Protein AF-A0A8H7TKY0-F1 (afdb_monomer_lite)

Secondary structure (DSSP, 8-state):
--SHHHHHHHHHHHHHHHHHHHHHHHTT-S-----------PPEE--SEEEEESS-----EEP--EEE-SSS-EEEEEEEEEEEEEEESS----SS------TTS-TT--------S-S--B-SSPEEEEEEEEEE--SSS-EEES--EEEESS--S-GGGTT-----S-HHHHHHHHHHHHHHHHHEE-TT-S---SEEETTEEEEEEEEEEEPSTTTT--SEEEEEEEEEEESEEEEEEEE-SSS-SSEEEEEEE----TTTS-TT--TTTS-TTEEEEEEESSSS-BTTB-EEEEEEEE-SS---TT-EEEEEEEE-TTSEEEEEETTEEEEEEEGGGS--SSS-----SEEEEEEEEEEEEEEEEEEEEETTT--EEEEE-S--HHHHHHHTT-SPPSS-EE-S-SSS-----TTTHHHHHHHHHHHH--HHHHHHHHHHHHHH--TTSPPPSS--TTS-HHHHHHHHHHTTTTT--STTTS-THHHHHHHHHHHHHHHHH--HHHHHHHGGG-

Structure (mmCIF, N/CA/C/O backbone):
data_AF-A0A8H7TKY0-F1
#
_entry.id   AF-A0A8H7TKY0-F1
#
loop_
_atom_site.group_PDB
_atom_site.id
_atom_site.type_symbol
_atom_site.label_atom_id
_atom_site.label_alt_id
_atom_site.label_comp_id
_atom_site.label_asym_id
_atom_site.label_entity_id
_atom_site.label_seq_id
_atom_site.pdbx_PDB_ins_code
_atom_site.Cartn_x
_atom_site.Cartn_y
_atom_site.Cartn_z
_atom_site.occupancy
_atom_site.B_iso_or_equiv
_atom_site.auth_seq_id
_atom_site.auth_comp_id
_atom_site.auth_asym_id
_atom_site.auth_atom_id
_atom_site.pdbx_PDB_model_num
ATOM 1 N N . MET A 1 1 ? -62.185 45.213 -11.522 1.00 52.62 1 MET A N 1
ATOM 2 C CA . MET A 1 1 ? -61.526 44.016 -10.947 1.00 52.62 1 MET A CA 1
ATOM 3 C C . MET A 1 1 ? -60.935 43.114 -12.050 1.00 52.62 1 MET A C 1
ATOM 5 O O . MET A 1 1 ? -60.995 41.901 -11.938 1.00 52.62 1 MET A O 1
ATOM 9 N N . SER A 1 2 ? -60.342 43.687 -13.113 1.00 52.25 2 SER A N 1
ATOM 10 C CA . SER A 1 2 ? -59.992 42.945 -14.348 1.00 52.25 2 SER A CA 1
ATOM 11 C C . SER A 1 2 ? -58.633 43.312 -14.979 1.00 52.25 2 SER A C 1
ATOM 13 O O . SER A 1 2 ? -58.353 42.915 -16.102 1.00 52.25 2 SER A O 1
ATOM 15 N N . HIS A 1 3 ? -57.744 44.012 -14.266 1.00 44.19 3 HIS A N 1
ATOM 16 C CA . HIS A 1 3 ? -56.361 44.238 -14.736 1.00 44.19 3 HIS A CA 1
ATOM 17 C C . HIS A 1 3 ? -55.283 43.619 -13.840 1.00 44.19 3 HIS A C 1
ATOM 19 O O . HIS A 1 3 ? -54.226 43.241 -14.333 1.00 44.19 3 HIS A O 1
ATOM 25 N N . ARG A 1 4 ? -55.564 43.389 -12.548 1.00 44.28 4 ARG A N 1
ATOM 26 C CA . ARG A 1 4 ? -54.622 42.691 -11.653 1.00 44.28 4 ARG A CA 1
ATOM 27 C C . ARG A 1 4 ? -54.607 41.168 -11.838 1.00 44.28 4 ARG A C 1
ATOM 29 O O . ARG A 1 4 ? -53.549 40.576 -11.681 1.00 44.28 4 ARG A O 1
ATOM 36 N N . LEU A 1 5 ? -55.724 40.549 -12.242 1.00 46.28 5 LEU A N 1
ATOM 37 C CA . LEU A 1 5 ? -55.755 39.112 -12.564 1.00 46.28 5 LEU A CA 1
ATOM 38 C C . LEU A 1 5 ? -55.003 38.788 -13.865 1.00 46.28 5 LEU A C 1
ATOM 40 O O . LEU A 1 5 ? -54.386 37.735 -13.969 1.00 46.28 5 LEU A O 1
ATOM 44 N N . MET A 1 6 ? -55.017 39.706 -14.837 1.00 43.62 6 MET A N 1
ATOM 45 C CA . MET A 1 6 ? -54.369 39.498 -16.134 1.00 43.62 6 MET A CA 1
ATOM 46 C C . MET A 1 6 ? -52.843 39.636 -16.030 1.00 43.62 6 MET A C 1
ATOM 48 O O . MET A 1 6 ? -52.120 38.828 -16.604 1.00 43.62 6 MET A O 1
ATOM 52 N N . LEU A 1 7 ? -52.344 40.570 -15.203 1.00 46.28 7 LEU A N 1
ATOM 53 C CA . LEU A 1 7 ? -50.910 40.649 -14.897 1.00 46.28 7 LEU A CA 1
ATOM 54 C C . LEU A 1 7 ? -50.414 39.429 -14.105 1.00 46.28 7 LEU A C 1
ATOM 56 O O . LEU A 1 7 ? -49.327 38.935 -14.387 1.00 46.28 7 LEU A O 1
ATOM 60 N N . TRP A 1 8 ? -51.203 38.907 -13.160 1.00 48.91 8 TRP A N 1
ATOM 61 C CA . TRP A 1 8 ? -50.825 37.699 -12.416 1.00 48.91 8 TRP A CA 1
ATOM 62 C C . TRP A 1 8 ? -50.816 36.446 -13.301 1.00 48.91 8 TRP A C 1
ATOM 64 O O . TRP A 1 8 ? -49.882 35.654 -13.216 1.00 48.91 8 TRP A O 1
ATOM 74 N N . ALA A 1 9 ? -51.783 36.295 -14.212 1.00 48.12 9 ALA A N 1
ATOM 75 C CA . ALA A 1 9 ? -51.801 35.184 -15.165 1.00 48.12 9 ALA A CA 1
ATOM 76 C C . ALA A 1 9 ? -50.629 35.244 -16.165 1.00 48.12 9 ALA A C 1
ATOM 78 O O . ALA A 1 9 ? -50.040 34.208 -16.474 1.00 48.12 9 ALA A O 1
ATOM 79 N N . CYS A 1 10 ? -50.236 36.442 -16.619 1.00 48.25 10 CYS A N 1
ATOM 80 C CA . CYS A 1 10 ? -49.072 36.614 -17.491 1.00 48.25 10 CYS A CA 1
ATOM 81 C C . CYS A 1 10 ? -47.748 36.338 -16.767 1.00 48.25 10 CYS A C 1
ATOM 83 O O . CYS A 1 10 ? -46.884 35.686 -17.345 1.00 48.25 10 CYS A O 1
ATOM 85 N N . VAL A 1 11 ? -47.594 36.763 -15.507 1.00 57.69 11 VAL A N 1
ATOM 86 C CA . VAL A 1 11 ? -46.381 36.485 -14.716 1.00 57.69 11 VAL A CA 1
ATOM 87 C C . VAL A 1 11 ? -46.284 35.000 -14.362 1.00 57.69 11 VAL A C 1
ATOM 89 O O . VAL A 1 11 ? -45.216 34.416 -14.506 1.00 57.69 11 VAL A O 1
ATOM 92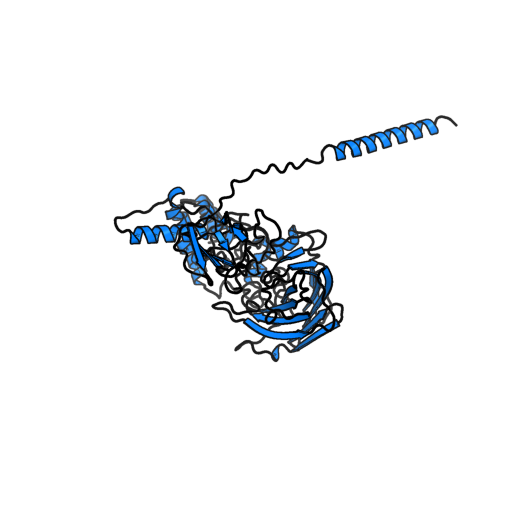 N N . VAL A 1 12 ? -47.394 34.347 -14.002 1.00 58.78 12 VAL A N 1
ATOM 93 C CA . VAL A 1 12 ? -47.418 32.899 -13.736 1.00 58.78 12 VAL A CA 1
ATOM 94 C C . VAL A 1 12 ? -47.158 32.090 -15.015 1.00 58.78 12 VAL A C 1
ATOM 96 O O . VAL A 1 12 ? -46.405 31.122 -14.960 1.00 58.78 12 VAL A O 1
ATOM 99 N N . CYS A 1 13 ? -47.662 32.513 -16.183 1.00 45.72 13 CYS A N 1
ATOM 100 C CA . CYS A 1 13 ? -47.323 31.881 -17.467 1.00 45.72 13 CYS A CA 1
ATOM 101 C C . CYS A 1 13 ? -45.867 32.116 -17.893 1.00 45.72 13 CYS A C 1
ATOM 103 O O . CYS A 1 13 ? -45.270 31.223 -18.492 1.00 45.72 13 CYS A O 1
ATOM 105 N N . LEU A 1 14 ? -45.275 33.280 -17.599 1.00 45.69 14 LEU A N 1
ATOM 106 C CA . LEU A 1 14 ? -43.862 33.535 -17.900 1.00 45.69 14 LEU A CA 1
ATOM 107 C C . LEU A 1 14 ? -42.947 32.713 -16.985 1.00 45.69 14 LEU A C 1
ATOM 109 O O . LEU A 1 14 ? -41.979 32.128 -17.457 1.00 45.69 14 LEU A O 1
ATOM 113 N N . VAL A 1 15 ? -43.285 32.618 -15.697 1.00 49.97 15 VAL A N 1
ATOM 114 C CA . VAL A 1 15 ? -42.521 31.853 -14.702 1.00 49.97 15 VAL A CA 1
ATOM 115 C C . VAL A 1 15 ? -42.660 30.346 -14.942 1.00 49.97 15 VAL A C 1
ATOM 117 O O . VAL A 1 15 ? -41.656 29.645 -14.888 1.00 49.97 15 VAL A O 1
ATOM 120 N N . LEU A 1 16 ? -43.843 29.842 -15.317 1.00 43.59 16 LEU A N 1
ATOM 121 C CA . LEU A 1 16 ? -44.032 28.432 -15.697 1.00 43.59 16 LEU A CA 1
ATOM 122 C C . LEU A 1 16 ? -43.372 28.078 -17.037 1.00 43.59 16 LEU A C 1
ATOM 124 O O . LEU A 1 16 ? -42.866 26.968 -17.170 1.00 43.59 16 LEU A O 1
ATOM 128 N N . ASN A 1 17 ? -43.308 29.000 -18.006 1.00 43.00 17 ASN A N 1
ATOM 129 C CA . ASN A 1 17 ? -42.557 28.773 -19.245 1.00 43.00 17 ASN A CA 1
ATOM 130 C C . ASN A 1 17 ? -41.040 28.865 -19.036 1.00 43.00 17 ASN A C 1
ATOM 132 O O . ASN A 1 17 ? -40.314 28.098 -19.664 1.00 43.00 17 ASN A O 1
ATOM 136 N N . LEU A 1 18 ? -40.544 29.725 -18.135 1.00 40.66 18 LEU A N 1
ATOM 137 C CA . LEU A 1 18 ? -39.127 29.734 -17.748 1.00 40.66 18 LEU A CA 1
ATOM 138 C C . LEU A 1 18 ? -38.752 28.491 -16.928 1.00 40.66 18 LEU A C 1
ATOM 140 O O . LEU A 1 18 ? -37.721 27.890 -17.193 1.00 40.66 18 LEU A O 1
ATOM 144 N N . LEU A 1 19 ? -39.594 28.032 -15.998 1.00 38.62 19 LEU A N 1
ATOM 145 C CA . LEU A 1 19 ? -39.351 26.786 -15.257 1.00 38.62 19 LEU A CA 1
ATOM 146 C C . LEU A 1 19 ? -39.496 25.549 -16.155 1.00 38.62 19 LEU A C 1
ATOM 148 O O . LEU A 1 19 ? -38.682 24.638 -16.063 1.00 38.62 19 LEU A O 1
ATOM 152 N N . GLY A 1 20 ? -40.459 25.531 -17.080 1.00 37.75 20 GLY A N 1
ATOM 153 C CA . GLY A 1 20 ? -40.631 24.452 -18.056 1.00 37.75 20 GLY A CA 1
ATOM 154 C C . GLY A 1 20 ? -39.500 24.374 -19.085 1.00 37.75 20 GLY A C 1
ATOM 155 O O . GLY A 1 20 ? -39.097 23.276 -19.457 1.00 37.75 20 GLY A O 1
ATOM 156 N N . SER A 1 21 ? -38.930 25.511 -19.498 1.00 36.53 21 SER A N 1
ATOM 157 C CA . SER A 1 21 ? -37.765 25.547 -20.397 1.00 36.53 21 SER A CA 1
ATOM 158 C C . SER A 1 21 ? -36.439 25.302 -19.673 1.00 36.53 21 SER A C 1
ATOM 160 O O . SER A 1 21 ? -35.565 24.677 -20.261 1.00 36.53 21 SER A O 1
ATOM 162 N N . VAL A 1 22 ? -36.303 25.662 -18.392 1.00 35.75 22 VAL A N 1
ATOM 163 C CA . VAL A 1 22 ? -35.135 25.292 -17.568 1.00 35.75 22 VAL A CA 1
ATOM 164 C C . VAL A 1 22 ? -35.162 23.804 -17.196 1.00 35.75 22 VAL A C 1
ATOM 166 O O . VAL A 1 22 ? -34.120 23.156 -17.213 1.00 35.75 22 VAL A O 1
ATOM 169 N N . ILE A 1 23 ? -36.339 23.212 -16.967 1.00 34.69 23 ILE A N 1
ATOM 170 C CA . ILE A 1 23 ? -36.475 21.765 -16.727 1.00 34.69 23 ILE A CA 1
ATOM 171 C C . ILE A 1 23 ? -36.312 20.973 -18.039 1.00 34.69 23 ILE A C 1
ATOM 173 O O . ILE A 1 23 ? -35.654 19.935 -18.042 1.00 34.69 23 ILE A O 1
ATOM 177 N N . ALA A 1 24 ? -36.808 21.473 -19.179 1.00 31.95 24 ALA A N 1
ATOM 178 C CA . ALA A 1 24 ? -36.629 20.816 -20.480 1.00 31.95 24 ALA A CA 1
ATOM 179 C C . ALA A 1 24 ? -35.225 21.002 -21.094 1.00 31.95 24 ALA A C 1
ATOM 181 O O . ALA A 1 24 ? -34.793 20.137 -21.855 1.00 31.95 24 ALA A O 1
ATOM 182 N N . ALA A 1 25 ? -34.504 22.080 -20.759 1.00 31.81 25 ALA A N 1
ATOM 183 C CA . ALA A 1 25 ? -33.097 22.270 -21.130 1.00 31.81 25 ALA A CA 1
ATOM 184 C C . ALA A 1 25 ? -32.143 21.499 -20.198 1.00 31.81 25 ALA A C 1
ATOM 186 O O . ALA A 1 25 ? -31.136 20.978 -20.660 1.00 31.81 25 ALA A O 1
ATOM 187 N N . SER A 1 26 ? -32.495 21.323 -18.918 1.00 31.64 26 SER A N 1
ATOM 188 C CA . SER A 1 26 ? -31.722 20.504 -17.967 1.00 31.64 26 SER A CA 1
ATOM 189 C C . SER A 1 26 ? -31.904 18.987 -18.175 1.00 31.64 26 SER A C 1
ATOM 191 O O . SER A 1 26 ? -31.040 18.196 -17.808 1.00 31.64 26 SER A O 1
ATOM 193 N N . LEU A 1 27 ? -32.985 18.556 -18.840 1.00 30.58 27 LEU A N 1
ATOM 194 C CA . LEU A 1 27 ? -33.242 17.141 -19.168 1.00 30.58 27 LEU A CA 1
ATOM 195 C C . LEU A 1 27 ? -32.846 16.729 -20.600 1.00 30.58 27 LEU A C 1
ATOM 197 O O . LEU A 1 27 ? -33.027 15.565 -20.957 1.00 30.58 27 LEU A O 1
ATOM 201 N N . LYS A 1 28 ? -32.309 17.642 -21.424 1.00 28.28 28 LYS A N 1
ATOM 202 C CA . LYS A 1 28 ? -31.842 17.331 -22.793 1.00 28.28 28 LYS A CA 1
ATOM 203 C C . LYS A 1 28 ? -30.329 17.406 -23.003 1.00 28.28 28 LYS A C 1
ATOM 205 O O . LYS A 1 28 ? -29.870 16.849 -23.992 1.00 28.28 28 LYS A O 1
ATOM 210 N N . ASP A 1 29 ? -29.585 17.956 -22.045 1.00 28.41 29 ASP A N 1
ATOM 211 C CA . ASP A 1 29 ? -28.115 17.922 -22.002 1.00 28.41 29 ASP A CA 1
ATOM 212 C C . ASP A 1 29 ? -27.596 17.226 -20.732 1.00 28.41 29 ASP A C 1
ATOM 214 O O . ASP A 1 29 ? -26.547 17.568 -20.188 1.00 28.41 29 ASP A O 1
ATOM 218 N N . ALA A 1 30 ? -28.293 16.181 -20.270 1.00 26.41 30 ALA A N 1
ATOM 219 C CA . ALA A 1 30 ? -27.563 15.110 -19.606 1.00 26.41 30 ALA A CA 1
ATOM 220 C C . ALA A 1 30 ? -26.617 14.554 -20.676 1.00 26.41 30 ALA A C 1
ATOM 222 O O . ALA A 1 30 ? -27.116 14.065 -21.698 1.00 26.41 30 ALA A O 1
ATOM 223 N N . PRO A 1 31 ? -25.283 14.628 -20.511 1.00 24.70 31 PRO A N 1
ATOM 224 C CA . PRO A 1 31 ? -24.414 13.918 -21.417 1.00 24.70 31 PRO A CA 1
ATOM 225 C C . PRO A 1 31 ? -24.878 12.474 -21.320 1.00 24.70 31 PRO A C 1
ATOM 227 O O . PRO A 1 31 ? -24.784 11.854 -20.259 1.00 24.70 31 PRO A O 1
ATOM 230 N N . SER A 1 32 ? -25.391 11.923 -22.421 1.00 25.58 32 SER A N 1
ATOM 231 C CA . SER A 1 32 ? -25.252 10.499 -22.607 1.00 25.58 32 SER A CA 1
ATOM 232 C C . SER A 1 32 ? -23.746 10.301 -22.581 1.00 25.58 32 SER A C 1
ATOM 234 O O . SER A 1 32 ? -23.063 10.478 -23.593 1.00 25.58 32 SER A O 1
ATOM 236 N N . THR A 1 33 ? -23.204 9.960 -21.420 1.00 27.91 33 THR A N 1
ATOM 237 C CA . THR A 1 33 ? -21.999 9.169 -21.337 1.00 27.91 33 THR A CA 1
ATOM 238 C C . THR A 1 33 ? -22.371 7.829 -21.971 1.00 27.91 33 THR A C 1
ATOM 240 O O . THR A 1 33 ? -22.430 6.781 -21.341 1.00 27.91 33 THR A O 1
ATOM 243 N N . LYS A 1 34 ? -22.489 7.835 -23.308 1.00 24.19 34 LYS A N 1
ATOM 244 C CA . LYS A 1 34 ? -21.599 6.995 -24.082 1.00 24.19 34 LYS A CA 1
ATOM 245 C C . LYS A 1 34 ? -20.238 7.300 -23.489 1.00 24.19 34 LYS A C 1
ATOM 247 O O . LYS A 1 34 ? -19.575 8.261 -23.870 1.00 24.19 34 LYS A O 1
ATOM 252 N N . ILE A 1 35 ? -19.882 6.521 -22.470 1.00 28.77 35 ILE A N 1
ATOM 253 C CA . ILE A 1 35 ? -18.505 6.180 -22.224 1.00 28.77 35 ILE A CA 1
ATOM 254 C C . ILE A 1 35 ? -18.076 5.760 -23.616 1.00 28.77 35 ILE A C 1
ATOM 256 O O . ILE A 1 35 ? -18.439 4.691 -24.107 1.00 28.77 35 ILE A O 1
ATOM 260 N N . SER A 1 36 ? -17.426 6.683 -24.320 1.00 25.06 36 SER A N 1
ATOM 261 C CA . SER A 1 36 ? -16.478 6.293 -25.321 1.00 25.06 36 SER A CA 1
ATOM 262 C C . SER A 1 36 ? -15.538 5.432 -24.506 1.00 25.06 36 SER A C 1
ATOM 264 O O . SER A 1 36 ? -14.638 5.928 -23.829 1.00 25.06 36 SER A O 1
ATOM 266 N N . GLN A 1 37 ? -15.819 4.129 -24.492 1.00 30.22 37 GLN A N 1
ATOM 267 C CA . GLN A 1 37 ? -14.786 3.141 -24.405 1.00 30.22 37 GLN A CA 1
ATOM 268 C C . GLN A 1 37 ? -13.928 3.451 -25.635 1.00 30.22 37 GLN A C 1
ATOM 270 O O . GLN A 1 37 ? -13.966 2.762 -26.646 1.00 30.22 37 GLN A O 1
ATOM 275 N N . LYS A 1 38 ? -13.071 4.474 -25.519 1.00 27.11 38 LYS A N 1
ATOM 276 C CA . LYS A 1 38 ? -11.665 4.211 -25.718 1.00 27.11 38 LYS A CA 1
ATOM 277 C C . LYS A 1 38 ? -11.400 3.028 -24.798 1.00 27.11 38 LYS A C 1
ATOM 279 O O . LYS A 1 38 ? -11.048 3.187 -23.635 1.00 27.11 38 LYS A O 1
ATOM 284 N N . THR A 1 39 ? -11.648 1.829 -25.319 1.00 31.95 39 THR A N 1
ATOM 285 C CA . THR A 1 39 ? -10.771 0.708 -25.078 1.00 31.95 39 THR A CA 1
ATOM 286 C C . THR A 1 39 ? -9.393 1.281 -25.350 1.00 31.95 39 THR A C 1
ATOM 288 O O . THR A 1 39 ? -8.934 1.338 -26.491 1.00 31.95 39 THR A O 1
ATOM 291 N N . SER A 1 40 ? -8.753 1.826 -24.311 1.00 36.78 40 SER A N 1
ATOM 292 C CA . SER A 1 40 ? -7.311 1.771 -24.293 1.00 36.78 40 SER A CA 1
ATOM 293 C C . SER A 1 40 ? -7.033 0.300 -24.565 1.00 36.78 40 SER A C 1
ATOM 295 O O . SER A 1 40 ? -7.635 -0.577 -23.935 1.00 36.78 40 SER A O 1
ATOM 297 N N . ASN A 1 41 ? -6.246 0.011 -25.595 1.00 44.88 41 ASN A N 1
ATOM 298 C CA . ASN A 1 41 ? -5.685 -1.319 -25.751 1.00 44.88 41 ASN A CA 1
ATOM 299 C C . ASN A 1 41 ? -4.758 -1.505 -24.548 1.00 44.88 41 ASN A C 1
ATOM 301 O O . ASN A 1 41 ? -3.559 -1.265 -24.639 1.00 44.88 41 ASN A O 1
ATOM 305 N N . ALA A 1 42 ? -5.339 -1.786 -23.381 1.00 64.00 42 ALA A N 1
ATOM 306 C CA . ALA A 1 42 ? -4.612 -1.993 -22.155 1.00 64.00 42 ALA A CA 1
ATOM 307 C C . ALA A 1 42 ? -3.754 -3.227 -22.397 1.00 64.00 42 ALA A C 1
ATOM 309 O O . ALA A 1 42 ? -4.271 -4.287 -22.755 1.00 64.00 42 ALA A O 1
ATOM 310 N N . THR A 1 43 ? -2.441 -3.068 -22.276 1.00 85.12 43 THR A N 1
ATOM 311 C CA . THR A 1 43 ? -1.500 -4.166 -22.468 1.00 85.12 43 THR A CA 1
ATOM 312 C C . THR A 1 43 ? -1.871 -5.291 -21.511 1.00 85.12 43 THR A C 1
ATOM 314 O O . THR A 1 43 ? -1.921 -5.084 -20.300 1.00 85.12 43 THR A O 1
ATOM 317 N N . ILE A 1 44 ? -2.154 -6.476 -22.048 1.00 88.31 44 ILE A N 1
ATOM 318 C CA . ILE A 1 44 ? -2.424 -7.668 -21.246 1.00 88.31 44 ILE A CA 1
ATOM 319 C C . ILE A 1 44 ? -1.175 -8.538 -21.245 1.00 88.31 44 ILE A C 1
ATOM 321 O O . ILE A 1 44 ? -0.757 -9.038 -22.292 1.00 88.31 44 ILE A O 1
ATOM 325 N N . PHE A 1 45 ? -0.593 -8.751 -20.070 1.00 90.19 45 PHE A N 1
ATOM 326 C CA . PHE A 1 45 ? 0.431 -9.768 -19.889 1.00 90.19 45 PHE A CA 1
ATOM 327 C C . PHE A 1 45 ? -0.225 -11.140 -19.831 1.00 90.19 45 PHE A C 1
ATOM 329 O O . PHE A 1 45 ? -1.023 -11.406 -18.933 1.00 90.19 45 PHE A O 1
ATOM 336 N N . ARG A 1 46 ? 0.130 -12.013 -20.775 1.00 91.56 46 ARG A N 1
ATOM 337 C CA . ARG A 1 46 ? -0.376 -13.387 -20.842 1.00 91.56 46 ARG A CA 1
ATOM 338 C C . ARG A 1 46 ? 0.677 -14.397 -20.392 1.00 91.56 46 ARG A C 1
ATOM 340 O O . ARG A 1 46 ? 1.867 -14.193 -20.659 1.00 91.56 46 ARG A O 1
ATOM 347 N N . PRO A 1 47 ? 0.268 -15.480 -19.719 1.00 92.31 47 PRO A N 1
ATOM 348 C CA . PRO A 1 47 ? 1.155 -16.575 -19.385 1.00 92.31 47 PRO A CA 1
ATOM 349 C C . PRO A 1 47 ? 1.624 -17.284 -20.656 1.00 92.31 47 PRO A C 1
ATOM 351 O O . PRO A 1 47 ? 0.911 -17.389 -21.649 1.00 92.31 47 PRO A O 1
ATOM 354 N N . ARG A 1 48 ? 2.856 -17.784 -20.612 1.00 93.69 48 ARG A N 1
ATOM 355 C CA . ARG A 1 48 ? 3.469 -18.587 -21.678 1.00 93.69 48 ARG A CA 1
ATOM 356 C C . ARG A 1 48 ? 3.485 -20.072 -21.342 1.00 93.69 48 ARG A C 1
ATOM 358 O O . ARG A 1 48 ? 3.619 -20.904 -22.237 1.00 93.69 48 ARG A O 1
ATOM 365 N N . ARG A 1 49 ? 3.419 -20.399 -20.050 1.00 95.62 49 ARG A N 1
ATOM 366 C CA . ARG A 1 49 ? 3.520 -21.763 -19.538 1.00 95.62 49 ARG A CA 1
ATOM 367 C C . ARG A 1 49 ? 2.403 -22.087 -18.552 1.00 95.62 49 ARG A C 1
ATOM 369 O O . ARG A 1 49 ? 1.942 -21.190 -17.847 1.00 95.62 49 ARG A O 1
ATOM 376 N N . LEU A 1 50 ? 2.055 -23.367 -18.463 1.00 95.00 50 LEU A N 1
ATOM 377 C CA . LEU A 1 50 ? 1.046 -23.931 -17.567 1.00 95.00 50 LEU A CA 1
ATOM 378 C C . LEU A 1 50 ? 1.559 -25.233 -16.920 1.00 95.00 50 LEU A C 1
ATOM 380 O O . LEU A 1 50 ? 2.276 -26.012 -17.546 1.00 95.00 50 LEU A O 1
ATOM 384 N N . ALA A 1 51 ? 1.164 -25.490 -15.677 1.00 95.12 51 ALA A N 1
ATOM 385 C CA . ALA A 1 51 ? 1.169 -26.816 -15.059 1.00 95.12 51 ALA A CA 1
ATOM 386 C C . ALA A 1 51 ? -0.153 -27.032 -14.317 1.00 95.12 51 ALA A C 1
ATOM 388 O O . ALA A 1 51 ? -0.578 -26.145 -13.580 1.00 95.12 51 ALA A O 1
ATOM 389 N N . LEU A 1 52 ? -0.777 -28.200 -14.502 1.00 94.12 52 LEU A N 1
ATOM 390 C CA . LEU A 1 52 ? -1.987 -28.619 -13.789 1.00 94.12 52 LEU A CA 1
ATOM 391 C C . LEU A 1 52 ? -1.648 -29.748 -12.824 1.00 94.12 52 LEU A C 1
ATOM 393 O O . LEU A 1 52 ? -1.086 -30.759 -13.246 1.00 94.12 52 LEU A O 1
ATOM 397 N N . ALA A 1 53 ? -1.998 -29.598 -11.551 1.00 93.56 53 ALA A N 1
ATOM 398 C CA . ALA A 1 53 ? -1.612 -30.558 -10.522 1.00 93.56 53 ALA A CA 1
ATOM 399 C C . ALA A 1 53 ? -2.500 -30.478 -9.268 1.00 93.56 53 ALA A C 1
ATOM 401 O O . ALA A 1 53 ? -3.408 -29.653 -9.154 1.00 93.56 53 ALA A O 1
ATOM 402 N N . THR A 1 54 ? -2.223 -31.360 -8.307 1.00 91.31 54 THR A N 1
ATOM 403 C CA . THR A 1 54 ? -2.810 -31.357 -6.956 1.00 91.31 54 THR A CA 1
ATOM 404 C C . THR A 1 54 ? -2.146 -30.362 -6.005 1.00 91.31 54 THR A C 1
ATOM 406 O O . THR A 1 54 ? -2.665 -30.105 -4.921 1.00 91.31 54 THR A O 1
ATOM 409 N N . SER A 1 55 ? -1.033 -29.757 -6.418 1.00 88.25 55 SER A N 1
ATOM 410 C CA . SER A 1 55 ? -0.310 -28.695 -5.717 1.00 88.25 55 SER A CA 1
ATOM 411 C C . SER A 1 55 ? 0.391 -27.778 -6.731 1.00 88.25 55 SER A C 1
ATOM 413 O O . SER A 1 55 ? 0.535 -28.166 -7.891 1.00 88.25 55 SER A O 1
ATOM 415 N N . PRO A 1 56 ? 0.830 -26.564 -6.346 1.00 87.69 56 PRO A N 1
ATOM 416 C CA . PRO A 1 56 ? 1.608 -25.710 -7.241 1.00 87.69 56 PRO A CA 1
ATOM 417 C C . PRO A 1 56 ? 2.877 -26.412 -7.752 1.00 87.69 56 PRO A C 1
ATOM 419 O O . PRO A 1 56 ? 3.641 -26.974 -6.967 1.00 87.69 56 PRO A O 1
ATOM 422 N N . GLN A 1 57 ? 3.117 -26.351 -9.062 1.00 90.38 57 GLN A N 1
ATOM 423 C CA . GLN A 1 57 ? 4.282 -26.951 -9.724 1.00 90.38 57 GLN A CA 1
ATOM 424 C C . GLN A 1 57 ? 4.900 -25.966 -10.713 1.00 90.38 57 GLN A C 1
ATOM 426 O O . GLN A 1 57 ? 4.229 -25.064 -11.210 1.00 90.38 57 GLN A O 1
ATOM 431 N N . LEU A 1 58 ? 6.186 -26.129 -11.027 1.00 88.50 58 LEU A N 1
ATOM 432 C CA . LEU A 1 58 ? 6.823 -25.291 -12.041 1.00 88.50 58 LEU A CA 1
ATOM 433 C C . LEU A 1 58 ? 6.138 -25.494 -13.406 1.00 88.50 58 LEU A C 1
ATOM 435 O O . LEU A 1 58 ? 6.015 -26.632 -13.859 1.00 88.50 58 LEU A O 1
ATOM 439 N N . PRO A 1 59 ? 5.704 -24.414 -14.078 1.00 90.38 59 PRO A N 1
ATOM 440 C CA . PRO A 1 59 ? 4.957 -24.527 -15.320 1.00 90.38 59 PRO A CA 1
ATOM 441 C C . PRO A 1 59 ? 5.892 -24.841 -16.489 1.00 90.38 59 PRO A C 1
ATOM 443 O O . PRO A 1 59 ? 6.661 -23.985 -16.933 1.00 90.38 59 PRO A O 1
ATOM 446 N N . THR A 1 60 ? 5.827 -26.075 -16.987 1.00 90.44 60 THR A N 1
ATOM 447 C CA . THR A 1 60 ? 6.668 -26.576 -18.086 1.00 90.44 60 THR A CA 1
ATOM 448 C C . THR A 1 60 ? 5.915 -26.695 -19.409 1.00 90.44 60 THR A C 1
ATOM 450 O O . THR A 1 60 ? 6.528 -26.510 -20.464 1.00 90.44 60 THR A O 1
ATOM 453 N N . ASN A 1 61 ? 4.599 -26.919 -19.392 1.00 92.94 61 ASN A N 1
ATOM 454 C CA . ASN A 1 61 ? 3.796 -27.048 -20.612 1.00 92.94 61 ASN A CA 1
ATOM 455 C C . ASN A 1 61 ? 3.515 -25.675 -21.224 1.00 92.94 61 ASN A C 1
ATOM 457 O O . ASN A 1 61 ? 3.591 -24.665 -20.524 1.00 92.94 61 ASN A O 1
ATOM 461 N N . GLN A 1 62 ? 3.220 -25.612 -22.525 1.00 94.44 62 GLN A N 1
ATOM 462 C CA . GLN A 1 62 ? 2.735 -24.371 -23.138 1.00 94.44 62 GLN A CA 1
ATOM 463 C C . GLN A 1 62 ? 1.377 -23.986 -22.543 1.00 94.44 62 GLN A C 1
ATOM 465 O O . GLN A 1 62 ? 0.616 -24.850 -22.113 1.00 94.44 62 GLN A O 1
ATOM 470 N N . PHE A 1 63 ? 1.100 -22.685 -22.468 1.00 91.50 63 PHE A N 1
ATOM 471 C CA . PHE A 1 63 ? -0.212 -22.222 -22.033 1.00 91.50 63 PHE A CA 1
ATOM 472 C C . PHE A 1 63 ? -1.282 -22.561 -23.080 1.00 91.50 63 PHE A C 1
ATOM 474 O O . PHE A 1 63 ? -1.104 -22.283 -24.264 1.00 91.50 63 PHE A O 1
ATOM 481 N N . GLU A 1 64 ? -2.397 -23.114 -22.617 1.00 89.19 64 GLU A N 1
ATOM 482 C CA . GLU A 1 64 ? -3.588 -23.441 -23.400 1.00 89.19 64 GLU A CA 1
ATOM 483 C C . GLU A 1 64 ? -4.833 -23.287 -22.517 1.00 89.19 64 GLU A C 1
ATOM 485 O O . GLU A 1 64 ? -4.708 -23.158 -21.299 1.00 89.19 64 GLU A O 1
ATOM 490 N N . THR A 1 65 ? -6.031 -23.302 -23.113 1.00 87.31 65 THR A N 1
ATOM 491 C CA . THR A 1 65 ? -7.284 -23.381 -22.346 1.00 87.31 65 THR A CA 1
ATOM 492 C C . THR A 1 65 ? -7.270 -24.621 -21.461 1.00 87.31 65 THR A C 1
ATOM 494 O O . THR A 1 65 ? -6.966 -25.716 -21.929 1.00 87.31 65 THR A O 1
ATOM 497 N N . PHE A 1 66 ? -7.621 -24.464 -20.188 1.00 89.56 66 PHE A N 1
ATOM 498 C CA . PHE A 1 66 ? -7.491 -25.539 -19.212 1.00 89.56 66 PHE A CA 1
ATOM 499 C C . PHE A 1 66 ? -8.700 -25.643 -18.292 1.00 89.56 66 PHE A C 1
ATOM 501 O O . PHE A 1 66 ? -9.435 -24.681 -18.090 1.00 89.56 66 PHE A O 1
ATOM 508 N N . GLN A 1 67 ? -8.895 -26.828 -17.718 1.00 88.56 67 GLN A N 1
ATOM 509 C CA . GLN A 1 67 ? -9.968 -27.104 -16.771 1.00 88.56 67 GLN A CA 1
ATOM 510 C C . GLN A 1 67 ? -9.386 -27.435 -15.398 1.00 88.56 67 GLN A C 1
ATOM 512 O O . GLN A 1 67 ? -8.511 -28.300 -15.284 1.00 88.56 67 GLN A O 1
ATOM 517 N N . LEU A 1 68 ? -9.916 -26.791 -14.359 1.00 88.44 68 LEU A N 1
ATOM 518 C CA . LEU A 1 68 ? -9.682 -27.180 -12.970 1.00 88.44 68 LEU A CA 1
ATOM 519 C C . LEU A 1 68 ? -10.826 -28.063 -12.470 1.00 88.44 68 LEU A C 1
ATOM 521 O O . LEU A 1 68 ? -11.980 -27.908 -12.870 1.00 88.44 68 LEU A O 1
ATOM 525 N N . SER A 1 69 ? -10.470 -29.014 -11.615 1.00 88.12 69 SER A N 1
ATOM 526 C CA . SER A 1 69 ? -11.341 -30.048 -11.038 1.00 88.12 69 SER A CA 1
ATOM 527 C C . SER A 1 69 ? -10.775 -30.468 -9.684 1.00 88.12 69 SER A C 1
ATOM 529 O O . SER A 1 69 ? -9.663 -30.066 -9.342 1.00 88.12 69 SER A O 1
ATOM 531 N N . ILE A 1 70 ? -11.482 -31.295 -8.922 1.00 85.56 70 ILE A N 1
ATOM 532 C CA . ILE A 1 70 ? -10.979 -31.762 -7.624 1.00 85.56 70 ILE A CA 1
ATOM 533 C C . ILE A 1 70 ? -9.733 -32.661 -7.752 1.00 85.56 70 ILE A C 1
ATOM 535 O O . ILE A 1 70 ? -8.897 -32.684 -6.851 1.00 85.56 70 ILE A O 1
ATOM 539 N N . GLU A 1 71 ? -9.547 -33.342 -8.888 1.00 88.75 71 GLU A N 1
ATOM 540 C CA . GLU A 1 71 ? -8.374 -34.181 -9.174 1.00 88.75 71 GLU A CA 1
ATOM 541 C C . GLU A 1 71 ? -7.146 -33.355 -9.581 1.00 88.75 71 GLU A C 1
ATOM 543 O O . GLU A 1 71 ? -6.005 -33.753 -9.344 1.00 88.75 71 GLU A O 1
ATOM 548 N N . ARG A 1 72 ? -7.372 -32.194 -10.208 1.00 91.25 72 ARG A N 1
ATOM 549 C CA . ARG A 1 72 ? -6.333 -31.219 -10.583 1.00 91.25 72 ARG A CA 1
ATOM 550 C C . ARG A 1 72 ? -6.789 -29.808 -10.209 1.00 91.25 72 ARG A C 1
ATOM 552 O O . ARG A 1 72 ? -7.166 -29.034 -11.094 1.00 91.25 72 ARG A O 1
ATOM 559 N N . PRO A 1 73 ? -6.804 -29.476 -8.908 1.00 90.81 73 PRO A N 1
ATOM 560 C CA . PRO A 1 73 ? -7.354 -28.219 -8.439 1.00 90.81 73 PRO A CA 1
ATOM 561 C C . PRO A 1 73 ? -6.428 -27.043 -8.704 1.00 90.81 73 PRO A C 1
ATOM 563 O O . PRO A 1 73 ? -6.921 -25.927 -8.687 1.00 90.81 73 PRO A O 1
ATOM 566 N N . PHE A 1 74 ? -5.130 -27.247 -8.956 1.00 91.94 74 PHE A N 1
ATOM 567 C CA . PHE A 1 74 ? -4.175 -26.162 -9.180 1.00 91.94 74 PHE A CA 1
ATOM 568 C C . PHE A 1 74 ? -3.777 -26.018 -10.646 1.00 91.94 74 PHE A C 1
ATOM 570 O O . PHE A 1 74 ? -3.407 -26.996 -11.293 1.00 91.94 74 PHE A O 1
ATOM 577 N N . ALA A 1 75 ? -3.735 -24.770 -11.108 1.00 92.56 75 ALA A N 1
ATOM 578 C CA . ALA A 1 75 ? -2.966 -24.321 -12.255 1.00 92.56 75 ALA A CA 1
ATOM 579 C C . ALA A 1 75 ? -1.865 -23.369 -11.793 1.00 92.56 75 ALA A C 1
ATOM 581 O O . ALA A 1 75 ? -2.149 -22.355 -11.155 1.00 92.56 75 ALA A O 1
ATOM 582 N N . THR A 1 76 ? -0.618 -23.655 -12.150 1.00 93.00 76 THR A N 1
ATOM 583 C CA . THR A 1 76 ? 0.481 -22.694 -12.042 1.00 93.00 76 THR A CA 1
ATOM 584 C C . THR A 1 76 ? 0.801 -22.158 -13.428 1.00 93.00 76 THR A C 1
ATOM 586 O O . THR A 1 76 ? 0.969 -22.913 -14.380 1.00 93.00 76 THR A O 1
ATOM 589 N N . LEU A 1 77 ? 0.873 -20.839 -13.536 1.00 92.75 77 LEU A N 1
ATOM 590 C CA . LEU A 1 77 ? 1.073 -20.087 -14.762 1.00 92.75 77 LEU A CA 1
ATOM 591 C C . LEU A 1 77 ? 2.445 -19.427 -14.735 1.00 92.75 77 LEU A C 1
ATOM 593 O O . LEU A 1 77 ? 2.834 -18.840 -13.726 1.00 92.75 77 LEU A O 1
ATOM 597 N N . GLY A 1 78 ? 3.180 -19.516 -15.841 1.00 92.19 78 GLY A N 1
ATOM 598 C CA . GLY A 1 78 ? 4.494 -18.898 -15.995 1.00 92.19 78 GLY A CA 1
ATOM 599 C C . GLY A 1 78 ? 4.475 -17.833 -17.078 1.00 92.19 78 GLY A C 1
ATOM 600 O O . GLY A 1 78 ? 4.256 -18.149 -18.245 1.00 92.19 78 GLY A O 1
ATOM 601 N N . TYR A 1 79 ? 4.767 -16.585 -16.720 1.00 89.94 79 TYR A N 1
ATOM 602 C CA . TYR A 1 79 ? 4.775 -15.453 -17.659 1.00 89.94 79 TYR A CA 1
ATOM 603 C C . TYR A 1 79 ? 6.077 -15.345 -18.463 1.00 89.94 79 TYR A C 1
ATOM 605 O O . TYR A 1 79 ? 6.167 -14.592 -19.429 1.00 89.94 79 TYR A O 1
ATOM 613 N N . GLY A 1 80 ? 7.095 -16.123 -18.085 1.00 86.38 80 GLY A N 1
ATOM 614 C CA . GLY A 1 80 ? 8.426 -16.107 -18.700 1.00 86.38 80 GLY A CA 1
ATOM 615 C C . GLY A 1 80 ? 9.312 -14.949 -18.231 1.00 86.38 80 GLY A C 1
ATOM 616 O O . GLY A 1 80 ? 10.528 -15.052 -18.337 1.00 86.38 80 GLY A O 1
ATOM 617 N N . GLN A 1 81 ? 8.716 -13.917 -17.641 1.00 82.62 81 GLN A N 1
ATOM 618 C CA . GLN A 1 81 ? 9.347 -12.692 -17.153 1.00 82.62 81 GLN A CA 1
ATOM 619 C C . GLN A 1 81 ? 8.511 -12.101 -16.010 1.00 82.62 81 GLN A C 1
ATOM 621 O O . GLN A 1 81 ? 7.413 -12.593 -15.737 1.00 82.62 81 GLN A O 1
ATOM 626 N N . GLU A 1 82 ? 9.018 -11.049 -15.373 1.00 84.75 82 GLU A N 1
ATOM 627 C CA . GLU A 1 82 ? 8.281 -10.314 -14.346 1.00 84.75 82 GLU A CA 1
ATOM 628 C C . GLU A 1 82 ? 7.121 -9.521 -14.968 1.00 84.75 82 GLU A C 1
ATOM 630 O O . GLU A 1 82 ? 7.296 -8.822 -15.968 1.00 84.75 82 GLU A O 1
ATOM 635 N N . VAL A 1 83 ? 5.931 -9.642 -14.381 1.00 85.31 83 VAL A N 1
ATOM 636 C CA . VAL A 1 83 ? 4.723 -8.904 -14.769 1.00 85.31 83 VAL A CA 1
ATOM 637 C C . VAL A 1 83 ? 4.052 -8.322 -13.527 1.00 85.31 83 VAL A C 1
ATOM 639 O O . VAL A 1 83 ? 4.144 -8.895 -12.444 1.00 85.31 83 VAL A O 1
ATOM 642 N N . ALA A 1 84 ? 3.361 -7.194 -13.666 1.00 83.06 84 ALA A N 1
ATOM 643 C CA . ALA A 1 84 ? 2.573 -6.594 -12.591 1.00 83.06 84 ALA A CA 1
ATOM 644 C C . ALA A 1 84 ? 1.317 -5.942 -13.168 1.00 83.06 84 ALA A C 1
ATOM 646 O O . ALA A 1 84 ? 1.340 -5.397 -14.280 1.00 83.06 84 ALA A O 1
ATOM 647 N N . GLY A 1 85 ? 0.214 -6.001 -12.430 1.00 83.69 85 GLY A N 1
ATOM 648 C CA . GLY A 1 85 ? -1.045 -5.501 -12.951 1.00 83.69 85 GLY A CA 1
ATOM 649 C C . GLY A 1 85 ? -2.302 -5.982 -12.244 1.00 83.69 85 GLY A C 1
ATOM 650 O O . GLY A 1 85 ? -2.259 -6.547 -11.158 1.00 83.69 85 GLY A O 1
ATOM 651 N N . TYR A 1 86 ? -3.396 -5.738 -12.952 1.00 84.38 86 TYR A N 1
ATOM 652 C CA . TYR A 1 86 ? -4.779 -6.203 -12.868 1.00 84.38 86 TYR A CA 1
ATOM 653 C C . TYR A 1 86 ? -4.990 -7.692 -13.123 1.00 84.38 86 TYR A C 1
ATOM 655 O O . TYR A 1 86 ? -5.123 -7.980 -14.310 1.00 84.38 86 TYR A O 1
ATOM 663 N N . PRO A 1 87 ? -5.000 -8.657 -12.178 1.00 77.06 87 PRO A N 1
ATOM 664 C CA . PRO A 1 87 ? -5.323 -10.022 -12.582 1.00 77.06 87 PRO A CA 1
ATOM 665 C C . PRO A 1 87 ? -6.684 -10.101 -13.302 1.00 77.06 87 PRO A C 1
ATOM 667 O O . PRO A 1 87 ? -7.692 -9.671 -12.745 1.00 77.06 87 PRO A O 1
ATOM 670 N N . ILE A 1 88 ? -6.699 -10.658 -14.517 1.00 75.94 88 ILE A N 1
ATOM 671 C CA . ILE A 1 88 ? -7.891 -10.928 -15.337 1.00 75.94 88 ILE A CA 1
ATOM 672 C C . ILE A 1 88 ? -7.966 -12.438 -15.571 1.00 75.94 88 ILE A C 1
ATOM 674 O O . ILE A 1 88 ? -7.020 -12.991 -16.135 1.00 75.94 88 ILE A O 1
ATOM 678 N N . PHE A 1 89 ? -9.040 -13.106 -15.132 1.00 67.06 89 PHE A N 1
ATOM 679 C CA . PHE A 1 89 ? -9.231 -14.561 -15.295 1.00 67.06 89 PHE A CA 1
ATOM 680 C C . PHE A 1 89 ? -10.611 -15.073 -14.830 1.00 67.06 89 PHE A C 1
ATOM 682 O O . PHE A 1 89 ? -11.373 -14.334 -14.219 1.00 67.06 89 PHE A O 1
ATOM 689 N N . GLU A 1 90 ? -10.868 -16.375 -15.021 1.00 43.38 90 GLU A N 1
ATOM 690 C CA . GLU A 1 90 ? -11.718 -17.230 -14.158 1.00 43.38 90 GLU A CA 1
ATOM 691 C C . GLU A 1 90 ? -10.775 -18.101 -13.221 1.00 43.38 90 GLU A C 1
ATOM 693 O O . GLU A 1 90 ? -9.596 -18.258 -13.530 1.00 43.38 90 GLU A O 1
ATOM 698 N N . VAL A 1 91 ? -11.162 -18.560 -12.009 1.00 52.06 91 VAL A N 1
ATOM 699 C CA . VAL A 1 91 ? -10.428 -18.241 -10.728 1.00 52.06 91 VAL A CA 1
ATOM 700 C C . VAL A 1 91 ? -9.806 -19.358 -9.799 1.00 52.06 91 VAL A C 1
ATOM 702 O O . VAL A 1 91 ? -10.318 -20.472 -9.783 1.00 52.06 91 VAL A O 1
ATOM 705 N N . ALA A 1 92 ? -8.736 -19.012 -8.990 1.00 45.59 92 ALA A N 1
ATOM 706 C CA . ALA A 1 92 ? -8.600 -19.021 -7.471 1.00 45.59 92 ALA A CA 1
ATOM 707 C C . ALA A 1 92 ? -7.250 -19.310 -6.680 1.00 45.59 92 ALA A C 1
ATOM 709 O O . ALA A 1 92 ? -7.245 -20.103 -5.752 1.00 45.59 92 ALA A O 1
ATOM 710 N N . ARG A 1 93 ? -6.114 -18.591 -6.843 1.00 48.47 93 ARG A N 1
ATOM 711 C CA . ARG A 1 93 ? -5.068 -18.354 -5.765 1.00 48.47 93 ARG A CA 1
ATOM 712 C C . ARG A 1 93 ? -3.825 -19.303 -5.498 1.00 48.47 93 ARG A C 1
ATOM 714 O O . ARG A 1 93 ? -3.812 -20.487 -5.824 1.00 48.47 93 ARG A O 1
ATOM 721 N N . LEU A 1 94 ? -2.786 -18.720 -4.823 1.00 39.09 94 LEU A N 1
ATOM 722 C CA . LEU A 1 94 ? -1.512 -19.235 -4.208 1.00 39.09 94 LEU A CA 1
ATOM 723 C C . LEU A 1 94 ? -1.539 -19.435 -2.648 1.00 39.09 94 LEU A C 1
ATOM 725 O O . LEU A 1 94 ? -2.455 -18.988 -1.955 1.00 39.09 94 LEU A O 1
ATOM 729 N N . THR A 1 95 ? -0.514 -20.089 -2.069 1.00 35.66 95 THR A N 1
ATOM 730 C CA . THR A 1 95 ? -0.376 -20.471 -0.635 1.00 35.66 95 THR A CA 1
ATOM 731 C C . THR A 1 95 ? -0.208 -19.293 0.348 1.00 35.66 95 THR A C 1
ATOM 733 O O . THR A 1 95 ? 0.839 -18.659 0.339 1.00 35.66 95 THR A O 1
ATOM 736 N N . GLY A 1 96 ? -1.192 -19.085 1.244 1.00 43.06 96 GLY A N 1
ATOM 737 C CA . GLY A 1 96 ? -1.138 -18.212 2.442 1.00 43.06 96 GLY A CA 1
ATOM 738 C C . GLY A 1 96 ? -1.077 -16.689 2.186 1.00 43.06 96 GLY A C 1
ATOM 739 O O . GLY A 1 96 ? -0.420 -16.267 1.241 1.00 43.06 96 GLY A O 1
ATOM 740 N N . PRO A 1 97 ? -1.759 -15.831 2.977 1.00 53.56 97 PRO A N 1
ATOM 741 C CA . PRO A 1 97 ? -1.550 -14.387 2.887 1.00 53.56 97 PRO A CA 1
ATOM 742 C C . PRO A 1 97 ? -0.145 -14.055 3.391 1.00 53.56 97 PRO A C 1
ATOM 744 O O . PRO A 1 97 ? 0.200 -14.350 4.534 1.00 53.56 97 PRO A O 1
ATOM 747 N N . TYR A 1 98 ? 0.656 -13.438 2.532 1.00 56.81 98 TYR A N 1
ATOM 748 C CA . TYR A 1 98 ? 1.966 -12.913 2.889 1.00 56.81 98 TYR A CA 1
ATOM 749 C C . TYR A 1 98 ? 1.864 -11.384 2.849 1.00 56.81 98 TYR A C 1
ATOM 751 O O . TYR A 1 98 ? 1.661 -10.845 1.761 1.00 56.81 98 TYR A O 1
ATOM 759 N N . PRO A 1 99 ? 1.926 -10.685 3.997 1.00 65.81 99 PRO A N 1
ATOM 760 C CA . PRO A 1 99 ? 1.677 -9.252 4.048 1.00 65.81 99 PRO A CA 1
ATOM 761 C C . PRO A 1 99 ? 2.837 -8.453 3.432 1.00 65.81 99 PRO A C 1
ATOM 763 O O . PRO A 1 99 ? 4.008 -8.675 3.739 1.00 65.81 99 PRO A O 1
ATOM 766 N N . PHE A 1 100 ? 2.492 -7.480 2.598 1.00 78.38 100 PHE A N 1
ATOM 767 C CA . PHE A 1 100 ? 3.368 -6.515 1.935 1.00 78.38 100 PHE A CA 1
ATOM 768 C C . PHE A 1 100 ? 2.979 -5.081 2.320 1.00 78.38 100 PHE A C 1
ATOM 770 O O . PHE A 1 100 ? 1.966 -4.859 2.991 1.00 78.38 100 PHE A O 1
ATOM 777 N N . SER A 1 101 ? 3.800 -4.114 1.905 1.00 80.31 101 SER A N 1
ATOM 778 C CA . SER A 1 101 ? 3.485 -2.689 2.043 1.00 80.31 101 SER A CA 1
ATOM 779 C C . SER A 1 101 ? 2.183 -2.341 1.315 1.00 80.31 101 SER A C 1
ATOM 781 O O . SER A 1 101 ? 1.832 -2.989 0.328 1.00 80.31 101 SER A O 1
ATOM 783 N N . VAL A 1 102 ? 1.476 -1.309 1.790 1.00 87.62 102 VAL A N 1
ATOM 784 C CA . VAL A 1 102 ? 0.242 -0.814 1.161 1.00 87.62 102 VAL A CA 1
ATOM 785 C C . VAL A 1 102 ? 0.505 -0.433 -0.295 1.00 87.62 102 VAL A C 1
ATOM 787 O O . VAL A 1 102 ? -0.124 -1.006 -1.179 1.00 87.62 102 VAL A O 1
ATOM 790 N N . ALA A 1 103 ? 1.452 0.486 -0.531 1.00 89.81 103 ALA A N 1
ATOM 791 C CA . ALA A 1 103 ? 2.064 0.833 -1.824 1.00 89.81 103 ALA A CA 1
ATOM 792 C C . ALA A 1 103 ? 1.171 0.672 -3.081 1.00 89.81 103 ALA A C 1
ATOM 794 O O . ALA A 1 103 ? 1.606 0.171 -4.130 1.00 89.81 103 ALA A O 1
ATOM 795 N N . LEU A 1 104 ? -0.095 1.089 -2.949 1.00 94.75 104 LEU A N 1
ATOM 796 C CA . LEU A 1 104 ? -1.143 1.044 -3.972 1.00 94.75 104 LEU A CA 1
ATOM 797 C C . LEU A 1 104 ? -1.330 -0.342 -4.620 1.00 94.75 104 LEU A C 1
ATOM 799 O O . LEU A 1 104 ? -1.554 -0.460 -5.825 1.00 94.75 104 LEU A O 1
ATOM 803 N N . SER A 1 105 ? -1.204 -1.411 -3.827 1.00 92.62 105 SER A N 1
ATOM 804 C CA . SER A 1 105 ? -1.296 -2.798 -4.291 1.00 92.62 105 SER A CA 1
ATOM 805 C C . SER A 1 105 ? -1.952 -3.728 -3.266 1.00 92.62 105 SER A C 1
ATOM 807 O O . SER A 1 105 ? -2.134 -3.375 -2.103 1.00 92.62 105 SER A O 1
ATOM 809 N N . ASN A 1 106 ? -2.321 -4.936 -3.695 1.00 91.62 106 ASN A N 1
ATOM 810 C CA . ASN A 1 106 ? -2.837 -5.970 -2.807 1.00 91.62 106 ASN A CA 1
ATOM 811 C C . ASN A 1 106 ? -1.738 -6.392 -1.824 1.00 91.62 106 ASN A C 1
ATOM 813 O O . ASN A 1 106 ? -0.803 -7.110 -2.191 1.00 91.62 106 ASN A O 1
ATOM 817 N N . THR A 1 107 ? -1.903 -6.022 -0.557 1.00 91.06 107 THR A N 1
ATOM 818 C CA . THR A 1 107 ? -0.927 -6.318 0.493 1.00 91.06 107 THR A CA 1
ATOM 819 C C . THR A 1 107 ? -0.820 -7.803 0.815 1.00 91.06 107 THR A C 1
ATOM 821 O O . THR A 1 107 ? 0.177 -8.212 1.378 1.00 91.06 107 THR A O 1
ATOM 824 N N . TYR A 1 108 ? -1.821 -8.625 0.502 1.00 88.00 108 TYR A N 1
ATOM 825 C CA . TYR A 1 108 ? -1.791 -10.076 0.734 1.00 88.00 108 TYR A CA 1
ATOM 826 C C . TYR A 1 108 ? -1.435 -10.877 -0.519 1.00 88.00 108 TYR A C 1
ATOM 828 O O . TYR A 1 108 ? -1.138 -12.068 -0.420 1.00 88.00 108 TYR A O 1
ATOM 836 N N . ARG A 1 109 ? -1.481 -10.228 -1.693 1.00 85.19 109 ARG A N 1
ATOM 837 C CA . ARG A 1 109 ? -1.247 -10.793 -3.032 1.00 85.19 109 ARG A CA 1
ATOM 838 C C . ARG A 1 109 ? -2.057 -12.045 -3.335 1.00 85.19 109 ARG A C 1
ATOM 840 O O . ARG A 1 109 ? -1.635 -12.943 -4.065 1.00 85.19 109 ARG A O 1
ATOM 847 N N . VAL A 1 110 ? -3.248 -12.078 -2.769 1.00 83.31 110 VAL A N 1
ATOM 848 C CA . VAL A 1 110 ? -4.203 -13.158 -2.899 1.00 83.31 110 VAL A CA 1
ATOM 849 C C . VAL A 1 110 ? -5.582 -12.535 -3.025 1.00 83.31 110 VAL A C 1
ATOM 851 O O . VAL A 1 110 ? -5.901 -11.592 -2.309 1.00 83.31 110 VAL A O 1
ATOM 854 N N . GLU A 1 111 ? -6.381 -13.092 -3.927 1.00 84.56 111 GLU A N 1
ATOM 855 C CA . GLU A 1 111 ? -7.776 -12.726 -4.142 1.00 84.56 111 GLU A CA 1
ATOM 856 C C . GLU A 1 111 ? -8.598 -14.012 -4.227 1.00 84.56 111 GLU A C 1
ATOM 858 O O . GLU A 1 111 ? -8.215 -14.946 -4.948 1.00 84.56 111 GLU A O 1
ATOM 863 N N . THR A 1 112 ? -9.713 -14.059 -3.504 1.00 88.50 112 THR A N 1
ATOM 864 C CA . THR A 1 112 ? -10.719 -15.112 -3.642 1.00 88.50 112 THR A CA 1
ATOM 865 C C . THR A 1 112 ? -11.944 -14.532 -4.347 1.00 88.50 112 THR A C 1
ATOM 867 O O . THR A 1 112 ? -12.431 -13.465 -3.982 1.00 88.50 112 THR A O 1
ATOM 870 N N . PHE A 1 113 ? -12.471 -15.234 -5.354 1.00 88.50 113 PHE A N 1
ATOM 871 C CA . PHE A 1 113 ? -13.682 -14.802 -6.050 1.00 88.50 113 PHE A CA 1
ATOM 872 C C . PHE A 1 113 ? -14.757 -15.877 -5.976 1.00 88.50 113 PHE A C 1
ATOM 874 O O . PHE A 1 113 ? -14.471 -17.068 -6.093 1.00 88.50 113 PHE A O 1
ATOM 881 N N . ASN A 1 114 ? -16.001 -15.426 -5.831 1.00 89.00 114 ASN A N 1
ATOM 882 C CA . ASN A 1 114 ? -17.179 -16.268 -5.964 1.00 89.00 114 ASN A CA 1
ATOM 883 C C . ASN A 1 114 ? -17.641 -16.258 -7.428 1.00 89.00 114 ASN A C 1
ATOM 885 O O . ASN A 1 114 ? -18.124 -15.233 -7.914 1.00 89.00 114 ASN A O 1
ATOM 889 N N . ILE A 1 115 ? -17.480 -17.380 -8.131 1.00 86.62 115 ILE A N 1
ATOM 890 C CA . ILE A 1 115 ? -17.838 -17.504 -9.548 1.00 86.62 115 ILE A CA 1
ATOM 891 C C . ILE A 1 115 ? -19.200 -18.166 -9.683 1.00 86.62 115 ILE A C 1
ATOM 893 O O . ILE A 1 115 ? -19.362 -19.340 -9.375 1.00 86.62 115 ILE A O 1
ATOM 897 N N . THR A 1 116 ? -20.176 -17.409 -10.181 1.00 84.88 116 THR A N 1
ATOM 898 C CA . THR A 1 116 ? -21.557 -17.888 -10.370 1.00 84.88 116 THR A CA 1
ATOM 899 C C . THR A 1 116 ? -22.033 -17.811 -11.819 1.00 84.88 116 THR A C 1
ATOM 901 O O . THR A 1 116 ? -23.092 -18.342 -12.149 1.00 84.88 116 THR A O 1
ATOM 904 N N . LYS A 1 117 ? -21.277 -17.136 -12.692 1.00 82.25 117 LYS A N 1
ATOM 905 C CA . LYS A 1 117 ? -21.588 -16.930 -14.111 1.00 82.25 117 LYS A CA 1
ATOM 906 C C . LYS A 1 117 ? -20.296 -16.891 -14.916 1.00 82.25 117 LYS A C 1
ATOM 908 O O . LYS A 1 117 ? -19.269 -16.470 -14.394 1.00 82.25 117 LYS A O 1
ATOM 913 N N . THR A 1 118 ? -20.389 -17.272 -16.184 1.00 80.56 118 THR A N 1
ATOM 914 C CA . THR A 1 118 ? -19.291 -17.162 -17.147 1.00 80.56 118 THR A CA 1
ATOM 915 C C . THR A 1 118 ? -19.043 -15.709 -17.538 1.00 80.56 118 THR A C 1
ATOM 917 O O . THR A 1 118 ? -20.007 -14.963 -17.755 1.00 80.56 118 THR A O 1
ATOM 920 N N . GLY A 1 119 ? -17.782 -15.328 -17.722 1.00 82.19 119 GLY A N 1
ATOM 921 C CA . GLY A 1 119 ? -17.417 -14.015 -18.257 1.00 82.19 119 GLY A CA 1
ATOM 922 C C . GLY A 1 119 ? -16.098 -13.473 -17.707 1.00 82.19 119 GLY A C 1
ATOM 923 O O . GLY A 1 119 ? -15.479 -14.091 -16.845 1.00 82.19 119 GLY A O 1
ATOM 924 N N . PRO A 1 120 ? -15.644 -12.306 -18.197 1.00 84.56 120 PRO A N 1
ATOM 925 C CA . PRO A 1 120 ? -14.409 -11.704 -17.716 1.00 84.56 120 PRO A CA 1
ATOM 926 C C . PRO A 1 120 ? -14.568 -11.211 -16.275 1.00 84.56 120 PRO A C 1
ATOM 928 O O . PRO A 1 120 ? -15.530 -10.513 -15.948 1.00 84.56 120 PRO A O 1
ATOM 931 N N . ILE A 1 121 ? -13.584 -11.527 -15.437 1.00 86.00 121 ILE A N 1
ATOM 932 C CA . ILE A 1 121 ? -13.487 -11.043 -14.061 1.00 86.00 121 ILE A CA 1
ATOM 933 C C . ILE A 1 121 ? -12.112 -10.422 -13.871 1.00 86.00 121 ILE A C 1
ATOM 935 O O . ILE A 1 121 ? -11.108 -10.917 -14.382 1.00 86.00 121 ILE A O 1
ATOM 939 N N . GLU A 1 122 ? -12.088 -9.316 -13.140 1.00 89.38 122 GLU A N 1
ATOM 940 C CA . GLU A 1 122 ? -10.878 -8.592 -12.790 1.00 89.38 122 GLU A CA 1
ATOM 941 C C . GLU A 1 122 ? -10.794 -8.408 -11.274 1.00 89.38 122 GLU A C 1
ATOM 943 O O . GLU A 1 122 ? -11.790 -8.106 -10.611 1.00 89.38 122 GLU A O 1
ATOM 948 N N . ALA A 1 123 ? -9.589 -8.574 -10.732 1.00 91.12 123 ALA A N 1
ATOM 949 C CA . ALA A 1 123 ? -9.290 -8.206 -9.359 1.00 91.12 123 ALA A CA 1
ATOM 950 C C . ALA A 1 123 ? -9.377 -6.690 -9.153 1.00 91.12 123 ALA A C 1
ATOM 952 O O . ALA A 1 123 ? -8.885 -5.907 -9.962 1.00 91.12 123 ALA A O 1
ATOM 953 N N . TYR A 1 124 ? -9.920 -6.280 -8.008 1.00 91.94 124 TYR A N 1
ATOM 954 C CA . TYR A 1 124 ? -9.961 -4.868 -7.636 1.00 91.94 124 TYR A CA 1
ATOM 955 C C . TYR A 1 124 ? -8.556 -4.300 -7.383 1.00 91.94 124 TYR A C 1
ATOM 957 O O . TYR A 1 124 ? -8.238 -3.200 -7.831 1.00 91.94 124 TYR A O 1
ATOM 965 N N . PHE A 1 125 ? -7.709 -5.042 -6.665 1.00 92.31 125 PHE A N 1
ATOM 966 C CA . PHE A 1 125 ? -6.362 -4.591 -6.356 1.00 92.31 125 PHE A CA 1
ATOM 967 C C . PHE A 1 125 ? -5.353 -5.026 -7.415 1.00 92.31 125 PHE A C 1
ATOM 969 O O . PHE A 1 125 ? -5.357 -6.153 -7.916 1.00 92.31 125 PHE A O 1
ATOM 976 N N . LEU A 1 126 ? -4.406 -4.128 -7.661 1.00 92.50 126 LEU A N 1
ATOM 977 C CA . LEU A 1 126 ? -3.173 -4.429 -8.359 1.00 92.50 126 LEU A CA 1
ATOM 978 C C . LEU A 1 126 ? -2.398 -5.530 -7.623 1.00 92.50 126 LEU A C 1
ATOM 980 O O . LEU A 1 126 ? -2.171 -5.426 -6.419 1.00 92.50 126 LEU A O 1
ATOM 984 N N . GLN A 1 127 ? -1.868 -6.515 -8.343 1.00 90.31 127 GLN A N 1
ATOM 985 C CA . GLN A 1 127 ? -0.758 -7.323 -7.843 1.00 90.31 127 GLN A CA 1
ATOM 986 C C . GLN A 1 127 ? 0.566 -6.784 -8.385 1.00 90.31 127 GLN A C 1
ATOM 988 O O . GLN A 1 127 ? 0.737 -6.614 -9.595 1.00 90.31 127 GLN A O 1
ATOM 993 N N . GLY A 1 128 ? 1.507 -6.524 -7.474 1.00 88.19 128 GLY A N 1
ATOM 994 C CA . GLY A 1 128 ? 2.881 -6.180 -7.830 1.00 88.19 128 GLY A CA 1
ATOM 995 C C . GLY A 1 128 ? 3.599 -7.308 -8.584 1.00 88.19 128 GLY A C 1
ATOM 996 O O . GLY A 1 128 ? 3.040 -8.373 -8.839 1.00 88.19 128 GLY A O 1
ATOM 997 N N . GLY A 1 129 ? 4.874 -7.085 -8.891 1.00 88.75 129 GLY A N 1
ATOM 998 C CA . GLY A 1 129 ? 5.737 -7.967 -9.672 1.00 88.75 129 GLY A CA 1
ATOM 999 C C . GLY A 1 129 ? 5.621 -9.440 -9.296 1.00 88.75 129 GLY A C 1
ATOM 1000 O O . GLY A 1 129 ? 5.729 -9.805 -8.118 1.00 88.75 129 GLY A O 1
ATOM 1001 N N . GLN A 1 130 ? 5.361 -10.280 -10.290 1.00 88.19 130 GLN A N 1
ATOM 1002 C CA . GLN A 1 130 ? 5.520 -11.726 -10.231 1.00 88.19 130 GLN A CA 1
ATOM 1003 C C . GLN A 1 130 ? 5.860 -12.314 -11.588 1.00 88.19 130 GLN A C 1
ATOM 1005 O O . GLN A 1 130 ? 5.375 -11.871 -12.623 1.00 88.19 130 GLN A O 1
ATOM 1010 N N . ARG A 1 131 ? 6.600 -13.417 -11.552 1.00 87.88 131 ARG A N 1
ATOM 1011 C CA . ARG A 1 131 ? 6.840 -14.283 -12.707 1.00 87.88 131 ARG A CA 1
ATOM 1012 C C . ARG A 1 131 ? 5.864 -15.455 -12.809 1.00 87.88 131 ARG A C 1
ATOM 1014 O O . ARG A 1 131 ? 5.650 -15.990 -13.902 1.00 87.88 131 ARG A O 1
ATOM 1021 N N . TRP A 1 132 ? 5.289 -15.858 -11.678 1.00 89.25 132 TRP A N 1
ATOM 1022 C CA . TRP A 1 132 ? 4.374 -16.989 -11.578 1.00 89.25 132 TRP A CA 1
ATOM 1023 C C . TRP A 1 132 ? 3.095 -16.599 -10.850 1.00 89.25 132 TRP A C 1
ATOM 1025 O O . TRP A 1 132 ? 3.136 -15.871 -9.861 1.00 89.25 132 TRP A O 1
ATOM 1035 N N . GLN A 1 133 ? 1.975 -17.144 -11.310 1.00 90.50 133 GLN A N 1
ATOM 1036 C CA . GLN A 1 133 ? 0.675 -17.052 -10.651 1.00 90.50 133 GLN A CA 1
ATOM 1037 C C . GLN A 1 133 ? 0.167 -18.473 -10.423 1.00 90.50 133 GLN A C 1
ATOM 1039 O O . GLN A 1 133 ? 0.362 -19.328 -11.280 1.00 90.50 133 GLN A O 1
ATOM 1044 N N . SER A 1 134 ? -0.478 -18.750 -9.290 1.00 89.88 134 SER A N 1
ATOM 1045 C CA . SER A 1 134 ? -1.285 -19.971 -9.163 1.00 89.88 134 SER A CA 1
ATOM 1046 C C . SER A 1 134 ? -2.753 -19.648 -8.960 1.00 89.88 134 SER A C 1
ATOM 1048 O O . SER A 1 134 ? -3.111 -18.638 -8.350 1.00 89.88 134 SER A O 1
ATOM 1050 N N . ILE A 1 135 ? -3.570 -20.535 -9.508 1.00 90.38 135 ILE A N 1
ATOM 1051 C CA . ILE A 1 135 ? -5.023 -20.541 -9.508 1.00 90.38 135 ILE A CA 1
ATOM 1052 C C . ILE A 1 135 ? -5.434 -21.895 -8.934 1.00 90.38 135 ILE A C 1
ATOM 1054 O O . ILE A 1 135 ? -4.926 -22.920 -9.380 1.00 90.38 135 ILE A O 1
ATOM 1058 N N . ARG A 1 136 ? -6.314 -21.910 -7.935 1.00 90.12 136 ARG A N 1
ATOM 1059 C CA . ARG A 1 136 ? -6.789 -23.113 -7.266 1.00 90.12 136 ARG A CA 1
ATOM 1060 C C . ARG A 1 136 ? -8.313 -23.153 -7.228 1.00 90.12 136 ARG A C 1
ATOM 1062 O O . ARG A 1 136 ? -8.920 -22.282 -6.631 1.00 90.12 136 ARG A O 1
ATOM 1069 N N . LEU A 1 137 ? -8.941 -24.209 -7.726 1.00 89.31 137 LEU A N 1
ATOM 1070 C CA . LEU A 1 137 ? -10.360 -24.443 -7.464 1.00 89.31 137 LEU A CA 1
ATOM 1071 C C . LEU A 1 137 ? -10.570 -24.824 -5.985 1.00 89.31 137 LEU A C 1
ATOM 1073 O O . LEU A 1 137 ? -9.908 -25.727 -5.467 1.00 89.31 137 LEU A O 1
ATOM 1077 N N . LEU A 1 138 ? -11.452 -24.099 -5.290 1.00 89.44 138 LEU A N 1
ATOM 1078 C CA . LEU A 1 138 ? -11.678 -24.263 -3.845 1.00 89.44 138 LEU A CA 1
ATOM 1079 C C . LEU A 1 138 ? -12.890 -25.130 -3.496 1.00 89.44 138 LEU A C 1
ATOM 1081 O O . LEU A 1 138 ? -12.949 -25.653 -2.387 1.00 89.44 138 LEU A O 1
ATOM 1085 N N . THR A 1 139 ? -13.849 -25.242 -4.408 1.00 88.31 139 THR A N 1
ATOM 1086 C CA . THR A 1 139 ? -15.115 -25.951 -4.207 1.00 88.31 139 THR A CA 1
ATOM 1087 C C . THR A 1 139 ? -15.213 -27.147 -5.137 1.00 88.31 139 THR A C 1
ATOM 1089 O O . THR A 1 139 ? -14.462 -27.259 -6.108 1.00 88.31 139 THR A O 1
ATOM 1092 N N . ASP A 1 140 ? -16.188 -28.008 -4.876 1.00 85.44 140 ASP A N 1
ATOM 1093 C CA . ASP A 1 140 ? -16.554 -29.063 -5.809 1.00 85.44 140 ASP A CA 1
ATOM 1094 C C . ASP A 1 140 ? -17.027 -28.470 -7.146 1.00 85.44 140 ASP A C 1
ATOM 1096 O O . ASP A 1 140 ? -17.516 -27.336 -7.219 1.00 85.44 140 ASP A O 1
ATOM 1100 N N . GLY A 1 141 ? -16.878 -29.253 -8.212 1.00 86.62 141 GLY A N 1
ATOM 1101 C CA . GLY A 1 141 ? -17.241 -28.868 -9.571 1.00 86.62 141 GLY A CA 1
ATOM 1102 C C . GLY A 1 141 ? -16.030 -28.660 -10.472 1.00 86.62 141 GLY A C 1
ATOM 1103 O O . GLY A 1 141 ? -14.933 -29.162 -10.221 1.00 86.62 141 GLY A O 1
ATOM 1104 N N . THR A 1 142 ? -16.258 -27.955 -11.574 1.00 85.75 142 THR A N 1
ATOM 1105 C CA . THR A 1 142 ? -15.248 -27.717 -12.605 1.00 85.75 142 THR A CA 1
ATOM 1106 C C . THR A 1 142 ? -15.377 -26.312 -13.161 1.00 85.75 142 THR A C 1
ATOM 1108 O O . THR A 1 142 ? -16.491 -25.818 -13.327 1.00 85.75 142 THR A O 1
ATOM 1111 N N . ILE A 1 143 ? -14.250 -25.706 -13.521 1.00 88.75 143 ILE A N 1
ATOM 1112 C CA . ILE A 1 143 ? -14.198 -24.412 -14.207 1.00 88.75 143 ILE A CA 1
ATOM 1113 C C . ILE A 1 143 ? -13.238 -24.504 -15.393 1.00 88.75 143 ILE A C 1
ATOM 1115 O O . ILE A 1 143 ? -12.218 -25.192 -15.299 1.00 88.75 143 ILE A O 1
ATOM 1119 N N . ILE A 1 144 ? -13.574 -23.846 -16.504 1.00 85.06 144 ILE A N 1
ATOM 1120 C CA . ILE A 1 144 ? -12.779 -23.848 -17.737 1.00 85.06 144 ILE A CA 1
ATOM 1121 C C . ILE A 1 144 ? -12.259 -22.438 -17.987 1.00 85.06 144 ILE A C 1
ATOM 1123 O O . ILE A 1 144 ? -13.034 -21.506 -18.155 1.00 85.06 144 ILE A O 1
ATOM 1127 N N . LEU A 1 145 ? -10.939 -22.302 -18.054 1.00 85.81 145 LEU A N 1
ATOM 1128 C CA . LEU A 1 145 ? -10.234 -21.032 -18.146 1.00 85.81 145 LEU A CA 1
ATOM 1129 C C . LEU A 1 145 ? -9.634 -20.887 -19.539 1.00 85.81 145 LEU A C 1
ATOM 1131 O O . LEU A 1 145 ? -8.662 -21.565 -19.873 1.00 85.81 145 LEU A O 1
ATOM 1135 N N . SER A 1 146 ? -10.231 -20.022 -20.363 1.00 84.38 146 SER A N 1
ATOM 1136 C CA . SER A 1 146 ? -9.794 -19.812 -21.749 1.00 84.38 146 SER A CA 1
ATOM 1137 C C . SER A 1 146 ? -8.733 -18.723 -21.910 1.00 84.38 146 SER A C 1
ATOM 1139 O O . SER A 1 146 ? -7.901 -18.827 -22.807 1.00 84.38 146 SER A O 1
ATOM 1141 N N . ASP A 1 147 ? -8.751 -17.690 -21.061 1.00 85.38 147 ASP A N 1
ATOM 1142 C CA . ASP A 1 147 ? -7.737 -16.627 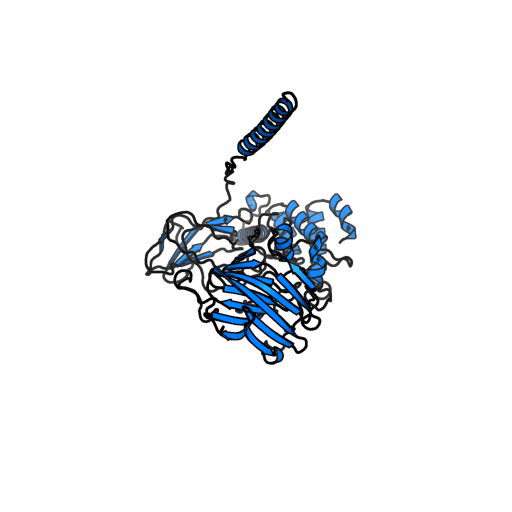-21.022 1.00 85.38 147 ASP A CA 1
ATOM 1143 C C . ASP A 1 147 ? -7.447 -16.246 -19.564 1.00 85.38 147 ASP A C 1
ATOM 1145 O O . ASP A 1 147 ? -8.343 -16.216 -18.716 1.00 85.38 147 ASP A O 1
ATOM 1149 N N . VAL A 1 148 ? -6.177 -15.974 -19.279 1.00 89.06 148 VAL A N 1
ATOM 1150 C CA . VAL A 1 148 ? -5.689 -15.534 -17.970 1.00 89.06 148 VAL A CA 1
ATOM 1151 C C . VAL A 1 148 ? -4.576 -14.527 -18.201 1.00 89.06 148 VAL A C 1
ATOM 1153 O O . VAL A 1 148 ? -3.732 -14.716 -19.073 1.00 89.06 148 VAL A O 1
ATOM 1156 N N . GLY A 1 149 ? -4.512 -13.469 -17.404 1.00 90.88 149 GLY A N 1
ATOM 1157 C CA . GLY A 1 149 ? -3.437 -12.502 -17.528 1.00 90.88 149 GLY A CA 1
ATOM 1158 C C . GLY A 1 149 ? -3.451 -11.406 -16.482 1.00 90.88 149 GLY A C 1
ATOM 1159 O O . GLY A 1 149 ? -4.161 -11.471 -15.483 1.00 90.88 149 GLY A O 1
ATOM 1160 N N . PHE A 1 150 ? -2.643 -10.386 -16.749 1.00 90.62 150 PHE A N 1
ATOM 1161 C CA . PHE A 1 150 ? -2.633 -9.136 -16.004 1.00 90.62 150 PHE A CA 1
ATOM 1162 C C . PHE A 1 150 ? -2.892 -7.970 -16.942 1.00 90.62 150 PHE A C 1
ATOM 1164 O O . PHE A 1 150 ? -2.156 -7.797 -17.914 1.00 90.62 150 PHE A O 1
ATOM 1171 N N . ARG A 1 151 ? -3.868 -7.120 -16.622 1.00 92.19 151 ARG A N 1
ATOM 1172 C CA . ARG A 1 151 ? -3.921 -5.760 -17.155 1.00 92.19 151 ARG A CA 1
ATOM 1173 C C . ARG A 1 151 ? -2.712 -5.006 -16.633 1.00 92.19 151 ARG A C 1
ATOM 1175 O O . ARG A 1 151 ? -2.626 -4.755 -15.435 1.00 92.19 151 ARG A O 1
ATOM 1182 N N . ALA A 1 152 ? -1.765 -4.698 -17.504 1.00 90.38 152 ALA A N 1
ATOM 1183 C CA . ALA A 1 152 ? -0.490 -4.130 -17.106 1.00 90.38 152 ALA A CA 1
ATOM 1184 C C . ALA A 1 152 ? -0.672 -2.833 -16.304 1.00 90.38 152 ALA A C 1
ATOM 1186 O O . ALA A 1 152 ? -1.436 -1.952 -16.699 1.00 90.38 152 ALA A O 1
ATOM 1187 N N . ALA A 1 153 ? 0.075 -2.715 -15.209 1.00 90.00 153 ALA A N 1
ATOM 1188 C CA . ALA A 1 153 ? 0.274 -1.452 -14.493 1.00 90.00 153 ALA A CA 1
ATOM 1189 C C . ALA A 1 153 ? 1.752 -1.041 -14.435 1.00 90.00 153 ALA A C 1
ATOM 1191 O O . ALA A 1 153 ? 2.121 -0.123 -13.713 1.00 90.00 153 ALA A O 1
ATOM 1192 N N . ILE A 1 154 ? 2.596 -1.751 -15.178 1.00 88.81 154 ILE A N 1
ATOM 1193 C CA . ILE A 1 154 ? 3.999 -1.427 -15.426 1.00 88.81 154 ILE A CA 1
ATOM 1194 C C . ILE A 1 154 ? 4.211 -1.393 -16.946 1.00 88.81 154 ILE A C 1
ATOM 1196 O O . ILE A 1 154 ? 3.396 -1.971 -17.680 1.00 88.81 154 ILE A O 1
ATOM 1200 N N . PRO A 1 155 ? 5.271 -0.738 -17.447 1.00 78.75 155 PRO A N 1
ATOM 1201 C CA . PRO A 1 155 ? 5.566 -0.715 -18.873 1.00 78.75 155 PRO A CA 1
ATOM 1202 C C . PRO A 1 155 ? 5.717 -2.120 -19.479 1.00 78.75 155 PRO A C 1
ATOM 1204 O O . PRO A 1 155 ? 6.052 -3.092 -18.800 1.00 78.75 155 PRO A O 1
ATOM 1207 N N . GLY A 1 156 ? 5.499 -2.219 -20.794 1.00 70.31 156 GLY A N 1
ATOM 1208 C CA . GLY A 1 156 ? 5.770 -3.439 -21.555 1.00 70.31 156 GLY A CA 1
ATOM 1209 C C . GLY A 1 156 ? 7.233 -3.891 -21.439 1.00 70.31 156 GLY A C 1
ATOM 1210 O O . GLY A 1 156 ? 8.142 -3.094 -21.212 1.00 70.31 156 GLY A O 1
ATOM 1211 N N . THR A 1 157 ? 7.447 -5.192 -21.602 1.00 60.91 157 THR A N 1
ATOM 1212 C CA . THR A 1 157 ? 8.614 -5.937 -21.097 1.00 60.91 157 THR A CA 1
ATOM 1213 C C . THR A 1 157 ? 9.751 -6.148 -22.093 1.00 60.91 157 THR A C 1
ATOM 1215 O O . THR A 1 157 ? 10.634 -6.949 -21.815 1.00 60.91 157 THR A O 1
ATOM 1218 N N . GLU A 1 158 ? 9.758 -5.483 -23.248 1.00 66.31 158 GLU A N 1
ATOM 1219 C CA . GLU A 1 158 ? 10.935 -5.490 -24.132 1.00 66.31 158 GLU A CA 1
ATOM 1220 C C . GLU A 1 158 ? 11.626 -4.117 -24.053 1.00 66.31 158 GLU A C 1
ATOM 1222 O O . GLU A 1 158 ? 11.262 -3.203 -24.798 1.00 66.31 158 GLU A O 1
ATOM 1227 N N . PRO A 1 159 ? 12.593 -3.941 -23.123 1.00 59.84 159 PRO A N 1
ATOM 1228 C CA . PRO A 1 159 ? 13.415 -2.735 -23.016 1.00 59.84 159 PRO A CA 1
ATOM 1229 C C . PRO A 1 159 ? 14.168 -2.401 -24.306 1.00 59.84 159 PRO A C 1
ATOM 1231 O O . PRO A 1 159 ? 14.323 -1.231 -24.631 1.00 59.84 159 PRO A O 1
ATOM 1234 N N . SER A 1 160 ? 14.569 -3.418 -25.080 1.00 55.72 160 SER A N 1
ATOM 1235 C CA . SER A 1 160 ? 15.284 -3.241 -26.352 1.00 55.72 160 SER A CA 1
ATOM 1236 C C . SER A 1 160 ? 14.471 -2.495 -27.408 1.00 55.72 160 SER A C 1
ATOM 1238 O O . SER A 1 160 ? 15.038 -1.811 -28.253 1.00 55.72 160 SER A O 1
ATOM 1240 N N . ALA A 1 161 ? 13.139 -2.555 -27.334 1.00 59.31 161 ALA A N 1
ATOM 1241 C CA . ALA A 1 161 ? 12.259 -1.763 -28.188 1.00 59.31 161 ALA A CA 1
ATOM 1242 C C . ALA A 1 161 ? 12.153 -0.289 -27.743 1.00 59.31 161 ALA A C 1
ATOM 1244 O O . ALA A 1 161 ? 11.463 0.489 -28.400 1.00 59.31 161 ALA A O 1
ATOM 1245 N N . GLN A 1 162 ? 12.782 0.086 -26.621 1.00 64.75 162 GLN A N 1
ATOM 1246 C CA . GLN A 1 162 ? 12.624 1.389 -25.968 1.00 64.75 162 GLN A CA 1
ATOM 1247 C C . GLN A 1 162 ? 13.889 2.258 -25.984 1.00 64.75 162 GLN A C 1
ATOM 1249 O O . GLN A 1 162 ? 13.774 3.419 -25.628 1.00 64.75 162 GLN A O 1
ATOM 1254 N N . GLY A 1 163 ? 15.049 1.779 -26.456 1.00 70.62 163 GLY A N 1
ATOM 1255 C CA . GLY A 1 163 ? 16.155 2.683 -26.821 1.00 70.62 163 GLY A CA 1
ATOM 1256 C C . GLY A 1 163 ? 17.578 2.158 -26.626 1.00 70.62 163 GLY A C 1
ATOM 1257 O O . GLY A 1 163 ? 18.481 2.654 -27.293 1.00 70.62 163 GLY A O 1
ATOM 1258 N N . GLY A 1 164 ? 17.792 1.162 -25.763 1.00 83.00 164 GLY A N 1
ATOM 1259 C CA . GLY A 1 164 ? 19.110 0.580 -25.495 1.00 83.00 164 GLY A CA 1
ATOM 1260 C C . GLY A 1 164 ? 19.130 -0.936 -25.677 1.00 83.00 164 GLY A C 1
ATOM 1261 O O . GLY A 1 164 ? 18.146 -1.625 -25.418 1.00 83.00 164 GLY A O 1
ATOM 1262 N N . SER A 1 165 ? 20.264 -1.475 -26.116 1.00 87.88 165 SER A N 1
ATOM 1263 C CA . SER A 1 165 ? 20.482 -2.916 -26.259 1.00 87.88 165 SER A CA 1
ATOM 1264 C C . SER A 1 165 ? 21.941 -3.265 -26.006 1.00 87.88 165 SER A C 1
ATOM 1266 O O . SER A 1 165 ? 22.833 -2.473 -26.304 1.00 87.88 165 SER A O 1
ATOM 1268 N N . PHE A 1 166 ? 22.179 -4.477 -25.520 1.00 91.06 166 PHE A N 1
ATOM 1269 C CA . PHE A 1 166 ? 23.504 -5.069 -25.411 1.00 91.06 166 PHE A CA 1
ATOM 1270 C C . PHE A 1 166 ? 23.472 -6.470 -26.007 1.00 91.06 166 PHE A C 1
ATOM 1272 O O . PHE A 1 166 ? 22.544 -7.237 -25.744 1.00 91.06 166 PHE A O 1
ATOM 1279 N N . GLU A 1 167 ? 24.499 -6.785 -26.781 1.00 93.75 167 GLU A N 1
ATOM 1280 C CA . GLU A 1 167 ? 24.736 -8.108 -27.332 1.00 93.75 167 GLU A CA 1
ATOM 1281 C C . GLU A 1 167 ? 26.247 -8.337 -27.411 1.00 93.75 167 GLU A C 1
ATOM 1283 O O . GLU A 1 167 ? 27.019 -7.429 -27.728 1.00 93.75 167 GLU A O 1
ATOM 1288 N N . SER A 1 168 ? 26.657 -9.553 -27.083 1.00 96.75 168 SER A N 1
ATOM 1289 C CA . SER A 1 168 ? 28.030 -10.041 -27.102 1.00 96.75 168 SER A CA 1
ATOM 1290 C C . SER A 1 168 ? 28.051 -11.502 -27.552 1.00 96.75 168 SER A C 1
ATOM 1292 O O . SER A 1 168 ? 26.998 -12.120 -27.721 1.00 96.75 168 SER A O 1
ATOM 1294 N N . ASP A 1 169 ? 29.245 -12.061 -27.725 1.00 97.56 169 ASP A N 1
ATOM 1295 C CA . ASP A 1 169 ? 29.466 -13.482 -28.011 1.00 97.56 169 ASP A CA 1
ATOM 1296 C C . ASP A 1 169 ? 29.245 -14.400 -26.791 1.00 97.56 169 ASP A C 1
ATOM 1298 O O . ASP A 1 169 ? 29.300 -15.622 -26.929 1.00 97.56 169 ASP A O 1
ATOM 1302 N N . ASP A 1 170 ? 28.953 -13.831 -25.615 1.00 98.00 170 ASP A N 1
ATOM 1303 C CA . ASP A 1 170 ? 28.605 -14.561 -24.397 1.00 98.00 170 ASP A CA 1
ATOM 1304 C C . ASP A 1 170 ? 27.094 -14.468 -24.097 1.00 98.00 170 ASP A C 1
ATOM 1306 O O . ASP A 1 170 ? 26.566 -13.449 -23.632 1.00 98.00 170 ASP A O 1
ATOM 1310 N N . ASP A 1 171 ? 26.388 -15.581 -24.311 1.00 97.25 171 ASP A N 1
ATOM 1311 C CA . ASP A 1 171 ? 24.949 -15.709 -24.058 1.00 97.25 171 ASP A CA 1
ATOM 1312 C C . ASP A 1 171 ? 24.552 -15.449 -22.595 1.00 97.25 171 ASP A C 1
ATOM 1314 O O . ASP A 1 171 ? 23.443 -14.967 -22.325 1.00 97.25 171 ASP A O 1
ATOM 1318 N N . LEU A 1 172 ? 25.432 -15.745 -21.633 1.00 96.00 172 LEU A N 1
ATOM 1319 C CA . LEU A 1 172 ? 25.167 -15.481 -20.221 1.00 96.00 172 LEU A CA 1
ATOM 1320 C C . LEU A 1 172 ? 25.167 -13.975 -19.951 1.00 96.00 172 LEU A C 1
ATOM 1322 O O . LEU A 1 172 ? 24.264 -13.486 -19.267 1.00 96.00 172 LEU A O 1
ATOM 1326 N N . LEU A 1 173 ? 26.127 -13.231 -20.507 1.00 95.75 173 LEU A N 1
ATOM 1327 C CA . LEU A 1 173 ? 26.178 -11.770 -20.366 1.00 95.75 173 LEU A CA 1
ATOM 1328 C C . LEU A 1 173 ? 24.972 -11.101 -21.032 1.00 95.75 173 LEU A C 1
ATOM 1330 O O . LEU A 1 173 ? 24.356 -10.213 -20.433 1.00 95.75 173 LEU A O 1
ATOM 1334 N N . ASN A 1 174 ? 24.571 -11.588 -22.208 1.00 93.12 174 ASN A N 1
ATOM 1335 C CA . ASN A 1 174 ? 23.349 -11.151 -22.891 1.00 93.12 174 ASN A CA 1
ATOM 1336 C C . ASN A 1 174 ? 22.111 -11.368 -21.996 1.00 93.12 174 ASN A C 1
ATOM 1338 O O . ASN A 1 174 ? 21.266 -10.479 -21.840 1.00 93.12 174 ASN A O 1
ATOM 1342 N N . GLY A 1 175 ? 22.031 -12.534 -21.344 1.00 90.81 175 GLY A N 1
ATOM 1343 C CA . GLY A 1 175 ? 20.965 -12.878 -20.403 1.00 90.81 175 GLY A CA 1
ATOM 1344 C C . GLY A 1 175 ? 20.941 -12.002 -19.147 1.00 90.81 175 GLY A C 1
ATOM 1345 O O . GLY A 1 175 ? 19.868 -11.540 -18.748 1.00 90.81 175 GLY A O 1
ATOM 1346 N N . ILE A 1 176 ? 22.104 -11.737 -18.543 1.00 92.75 176 ILE A N 1
ATOM 1347 C CA . ILE A 1 176 ? 22.240 -10.868 -17.362 1.00 92.75 176 ILE A CA 1
ATOM 1348 C C . ILE A 1 176 ? 21.799 -9.443 -17.696 1.00 92.75 176 ILE A C 1
ATOM 1350 O O . ILE A 1 176 ? 20.995 -8.867 -16.957 1.00 92.75 176 ILE A O 1
ATOM 1354 N N . TRP A 1 177 ? 22.260 -8.893 -18.825 1.00 92.50 177 TRP A N 1
ATOM 1355 C CA . TRP A 1 177 ? 21.872 -7.550 -19.254 1.00 92.50 177 TRP A CA 1
ATOM 1356 C C . TRP A 1 177 ? 20.361 -7.453 -19.477 1.00 92.50 177 TRP A C 1
ATOM 1358 O O . TRP A 1 177 ? 19.705 -6.562 -18.927 1.00 92.50 177 TRP A O 1
ATOM 1368 N N . LYS A 1 178 ? 19.780 -8.419 -20.209 1.00 89.06 178 LYS A N 1
ATOM 1369 C CA . LYS A 1 178 ? 18.332 -8.460 -20.459 1.00 89.06 178 LYS A CA 1
ATOM 1370 C C . LYS A 1 178 ? 17.542 -8.530 -19.153 1.00 89.06 178 LYS A C 1
ATOM 1372 O O . LYS A 1 178 ? 16.552 -7.814 -19.002 1.00 89.06 178 LYS A O 1
ATOM 1377 N N . LEU A 1 179 ? 17.967 -9.367 -18.205 1.00 88.81 179 LEU A N 1
ATOM 1378 C CA . LEU A 1 179 ? 17.286 -9.509 -16.918 1.00 88.81 179 LEU A CA 1
ATOM 1379 C C . LEU A 1 179 ? 17.334 -8.211 -16.101 1.00 88.81 179 LEU A C 1
ATOM 1381 O O . LEU A 1 179 ? 16.300 -7.800 -15.576 1.00 88.81 179 LEU A O 1
ATOM 1385 N N . GLY A 1 180 ? 18.496 -7.555 -16.027 1.00 90.50 180 GLY A N 1
ATOM 1386 C CA . GLY A 1 180 ? 18.656 -6.281 -15.321 1.00 90.50 180 GLY A CA 1
ATOM 1387 C C . GLY A 1 180 ? 17.778 -5.173 -15.905 1.00 90.50 180 GLY A C 1
ATOM 1388 O O . GLY A 1 180 ? 17.064 -4.496 -15.164 1.00 90.50 180 GLY A O 1
ATOM 1389 N N . ALA A 1 181 ? 17.755 -5.048 -17.235 1.00 90.56 181 ALA A N 1
ATOM 1390 C CA . ALA A 1 181 ? 16.911 -4.087 -17.943 1.00 90.56 181 ALA A CA 1
ATOM 1391 C C . ALA A 1 181 ? 15.411 -4.315 -17.676 1.00 90.56 181 ALA A C 1
ATOM 1393 O O . ALA A 1 181 ? 14.675 -3.372 -17.384 1.00 90.56 181 ALA A O 1
ATOM 1394 N N . VAL A 1 182 ? 14.951 -5.572 -17.737 1.00 88.31 182 VAL A N 1
ATOM 1395 C CA . VAL A 1 182 ? 13.549 -5.925 -17.456 1.00 88.31 182 VAL A CA 1
ATOM 1396 C C . VAL A 1 182 ? 13.189 -5.645 -15.996 1.00 88.31 182 VAL A C 1
ATOM 1398 O O . VAL A 1 182 ? 12.122 -5.091 -15.739 1.00 88.31 182 VAL A O 1
ATOM 1401 N N . ALA A 1 183 ? 14.063 -5.994 -15.049 1.00 88.88 183 ALA A N 1
ATOM 1402 C CA . ALA A 1 183 ? 13.812 -5.803 -13.623 1.00 88.88 183 ALA A CA 1
ATOM 1403 C C . ALA A 1 183 ? 13.694 -4.317 -13.248 1.00 88.88 183 ALA A C 1
ATOM 1405 O O . ALA A 1 183 ? 12.715 -3.932 -12.608 1.00 88.88 183 ALA A O 1
ATOM 1406 N N . ALA A 1 184 ? 14.637 -3.480 -13.697 1.00 91.38 184 ALA A N 1
ATOM 1407 C CA . ALA A 1 184 ? 14.612 -2.044 -13.423 1.00 91.38 184 ALA A CA 1
ATOM 1408 C C . ALA A 1 184 ? 13.404 -1.359 -14.080 1.00 91.38 184 ALA A C 1
ATOM 1410 O O . ALA A 1 184 ? 12.685 -0.611 -13.424 1.00 91.38 184 ALA A O 1
ATOM 1411 N N . ASN A 1 185 ? 13.108 -1.671 -15.347 1.00 89.94 185 ASN A N 1
ATOM 1412 C CA . ASN A 1 185 ? 11.953 -1.091 -16.036 1.00 89.94 185 ASN A CA 1
ATOM 1413 C C . ASN A 1 185 ? 10.615 -1.527 -15.410 1.00 89.94 185 ASN A C 1
ATOM 1415 O O . ASN A 1 185 ? 9.676 -0.739 -15.371 1.00 89.94 185 ASN A O 1
ATOM 1419 N N . ALA A 1 186 ? 10.520 -2.751 -14.875 1.00 90.69 186 ALA A N 1
ATOM 1420 C CA . ALA A 1 186 ? 9.333 -3.199 -14.145 1.00 90.69 186 ALA A CA 1
ATOM 1421 C C . ALA A 1 186 ? 9.128 -2.453 -12.814 1.00 90.69 186 ALA A C 1
ATOM 1423 O O . ALA A 1 186 ? 7.998 -2.370 -12.334 1.00 90.69 186 ALA A O 1
ATOM 1424 N N . ALA A 1 187 ? 10.198 -1.920 -12.220 1.00 93.69 187 ALA A N 1
ATOM 1425 C CA . ALA A 1 187 ? 10.142 -1.132 -10.994 1.00 93.69 187 ALA A CA 1
ATOM 1426 C C . ALA A 1 187 ? 9.797 0.347 -11.239 1.00 93.69 187 ALA A C 1
ATOM 1428 O O . ALA A 1 187 ? 9.467 1.048 -10.289 1.00 93.69 187 ALA A O 1
ATOM 1429 N N . CYS A 1 188 ? 9.839 0.826 -12.484 1.00 94.50 188 CYS A N 1
ATOM 1430 C CA . CYS A 1 188 ? 9.512 2.206 -12.825 1.00 94.50 188 CYS A CA 1
ATOM 1431 C C . CYS A 1 188 ? 8.063 2.330 -13.313 1.00 94.50 188 CYS A C 1
ATOM 1433 O O . CYS A 1 188 ? 7.635 1.656 -14.252 1.00 94.50 188 CYS A O 1
ATOM 1435 N N . VAL A 1 189 ? 7.292 3.191 -12.652 1.00 94.31 189 VAL A N 1
ATOM 1436 C CA . VAL A 1 189 ? 5.854 3.372 -12.871 1.00 94.31 189 VAL A CA 1
ATOM 1437 C C . VAL A 1 189 ? 5.542 4.818 -13.218 1.00 94.31 189 VAL A C 1
ATOM 1439 O O . VAL A 1 189 ? 6.077 5.741 -12.612 1.00 94.31 189 VAL A O 1
ATOM 1442 N N . GLU A 1 190 ? 4.641 5.025 -14.175 1.00 93.88 190 GLU A N 1
ATOM 1443 C CA . GLU A 1 190 ? 4.236 6.372 -14.578 1.00 93.88 190 GLU A CA 1
ATOM 1444 C C . GLU A 1 190 ? 3.203 6.962 -13.614 1.00 93.88 190 GLU A C 1
ATOM 1446 O O . GLU A 1 190 ? 2.426 6.230 -12.987 1.00 93.88 190 GLU A O 1
ATOM 1451 N N . LYS A 1 191 ? 3.150 8.293 -13.524 1.00 94.75 191 LYS A N 1
ATOM 1452 C CA . LYS A 1 191 ? 2.147 9.030 -12.747 1.00 94.75 191 LYS A CA 1
ATOM 1453 C C . LYS A 1 191 ? 0.725 8.534 -13.039 1.00 94.75 191 LYS A C 1
ATOM 1455 O O . LYS A 1 191 ? 0.331 8.383 -14.195 1.00 94.75 191 LYS A O 1
ATOM 1460 N N . GLY A 1 192 ? -0.049 8.294 -11.983 1.00 93.75 192 GLY A N 1
ATOM 1461 C CA . GLY A 1 192 ? -1.442 7.851 -12.069 1.00 93.75 192 GLY A CA 1
ATOM 1462 C C . GLY A 1 192 ? -1.647 6.431 -12.612 1.00 93.75 192 GLY A C 1
ATOM 1463 O O . GLY A 1 192 ? -2.785 6.049 -12.885 1.00 93.75 192 GLY A O 1
ATOM 1464 N N . THR A 1 193 ? -0.602 5.620 -12.809 1.00 92.62 193 THR A N 1
ATOM 1465 C CA . THR A 1 193 ? -0.772 4.214 -13.240 1.00 92.62 193 THR A CA 1
ATOM 1466 C C . THR A 1 193 ? -1.098 3.275 -12.086 1.00 92.62 193 THR A C 1
ATOM 1468 O O . THR A 1 193 ? -1.796 2.282 -12.288 1.00 92.62 193 THR A O 1
ATOM 1471 N N . GLN A 1 194 ? -0.645 3.606 -10.878 1.00 94.75 194 GLN A N 1
ATOM 1472 C CA . GLN A 1 194 ? -0.973 2.891 -9.652 1.00 94.75 194 GLN A CA 1
ATOM 1473 C C . GLN A 1 194 ? -2.218 3.552 -9.066 1.00 94.75 194 GLN A C 1
ATOM 1475 O O . GLN A 1 194 ? -2.138 4.664 -8.552 1.00 94.75 194 GLN A O 1
ATOM 1480 N N . LYS A 1 195 ? -3.386 2.925 -9.233 1.00 96.00 195 LYS A N 1
ATOM 1481 C CA . LYS A 1 195 ? -4.676 3.556 -8.916 1.00 96.00 195 LYS A CA 1
ATOM 1482 C C . LYS A 1 195 ? -4.945 3.646 -7.422 1.00 96.00 195 LYS A C 1
ATOM 1484 O O . LYS A 1 195 ? -4.413 2.864 -6.639 1.00 96.00 195 LYS A O 1
ATOM 1489 N N . ALA A 1 196 ? -5.829 4.574 -7.063 1.00 97.00 196 ALA A N 1
ATOM 1490 C CA . ALA A 1 196 ? -6.361 4.666 -5.716 1.00 97.00 196 ALA A CA 1
ATOM 1491 C C . ALA A 1 196 ? -7.014 3.342 -5.296 1.00 97.00 196 ALA A C 1
ATOM 1493 O O . ALA A 1 196 ? -7.665 2.674 -6.104 1.00 97.00 196 ALA A O 1
ATOM 1494 N N . ILE A 1 197 ? -6.832 2.965 -4.032 1.00 96.50 197 ILE A N 1
ATOM 1495 C CA . ILE A 1 197 ? -7.190 1.624 -3.551 1.00 96.50 197 ILE A CA 1
ATOM 1496 C C . ILE A 1 197 ? -8.375 1.608 -2.577 1.00 96.50 197 ILE A C 1
ATOM 1498 O O . ILE A 1 197 ? -8.852 0.533 -2.218 1.00 96.50 197 ILE A O 1
ATOM 1502 N N . TRP A 1 198 ? -8.934 2.767 -2.224 1.00 98.00 198 TRP A N 1
ATOM 1503 C CA . TRP A 1 198 ? -10.193 2.892 -1.474 1.00 98.00 198 TRP A CA 1
ATOM 1504 C C . TRP A 1 198 ? -11.299 3.499 -2.343 1.00 98.00 198 TRP A C 1
ATOM 1506 O O . TRP A 1 198 ? -11.026 4.318 -3.219 1.00 98.00 198 TRP A O 1
ATOM 1516 N N . ASN A 1 199 ? -12.558 3.125 -2.090 1.00 98.00 199 ASN A N 1
ATOM 1517 C CA . ASN A 1 199 ? -13.712 3.766 -2.727 1.00 98.00 199 ASN A CA 1
ATOM 1518 C C . ASN A 1 199 ? -14.383 4.702 -1.728 1.00 98.00 199 ASN A C 1
ATOM 1520 O O . ASN A 1 199 ? -15.017 4.240 -0.782 1.00 98.00 199 ASN A O 1
ATOM 1524 N N . VAL A 1 200 ? -14.276 6.005 -1.962 1.00 98.50 200 VAL A N 1
ATOM 1525 C CA . VAL A 1 200 ? -14.899 7.030 -1.119 1.00 98.50 200 VAL A CA 1
ATOM 1526 C C . VAL A 1 200 ? -16.216 7.476 -1.748 1.00 98.50 200 VAL A C 1
ATOM 1528 O O . VAL A 1 200 ? -16.295 7.674 -2.961 1.00 98.50 200 VAL A O 1
ATOM 1531 N N . SER A 1 201 ? -17.255 7.608 -0.930 1.00 97.69 201 SER A N 1
ATOM 1532 C CA . SER A 1 201 ? -18.593 8.030 -1.347 1.00 97.69 201 SER A CA 1
ATOM 1533 C C . SER A 1 201 ? -19.264 8.865 -0.257 1.00 97.69 201 SER A C 1
ATOM 1535 O O . SER A 1 201 ? -18.774 8.937 0.869 1.00 97.69 201 SER A O 1
ATOM 1537 N N . SER A 1 202 ? -20.434 9.435 -0.553 1.00 96.75 202 SER A N 1
ATOM 1538 C CA . SER A 1 202 ? -21.244 10.149 0.442 1.00 96.75 202 SER A CA 1
ATOM 1539 C C . SER A 1 202 ? -21.670 9.281 1.632 1.00 96.75 202 SER A C 1
ATOM 1541 O O . SER A 1 202 ? -21.931 9.818 2.705 1.00 96.75 202 SER A O 1
ATOM 1543 N N . ASP A 1 203 ? -21.724 7.956 1.463 1.00 95.31 203 ASP A N 1
ATOM 1544 C CA . ASP A 1 203 ? -22.171 7.017 2.499 1.00 95.31 203 ASP A CA 1
ATOM 1545 C C . ASP A 1 203 ? -21.031 6.541 3.416 1.00 95.31 203 ASP A C 1
ATOM 1547 O O . ASP A 1 203 ? -21.275 5.859 4.417 1.00 95.31 203 ASP A O 1
ATOM 1551 N N . GLY A 1 204 ? -19.792 6.911 3.081 1.00 98.44 204 GLY A N 1
ATOM 1552 C CA . GLY A 1 204 ? -18.563 6.500 3.749 1.00 98.44 204 GLY A CA 1
ATOM 1553 C C . GLY A 1 204 ? -17.519 5.972 2.765 1.00 98.44 204 GLY A C 1
ATOM 1554 O O . GLY A 1 204 ? -17.695 5.999 1.540 1.00 98.44 204 GLY A O 1
ATOM 1555 N N . THR A 1 205 ? -16.425 5.461 3.322 1.00 98.81 205 THR A N 1
ATOM 1556 C CA . THR A 1 205 ? -15.301 4.898 2.571 1.00 98.81 205 THR A CA 1
ATOM 1557 C C . THR A 1 205 ? -15.283 3.380 2.677 1.00 98.81 205 THR A C 1
ATOM 1559 O O . THR A 1 205 ? -15.165 2.843 3.776 1.00 98.81 205 THR A O 1
ATOM 1562 N N . ILE A 1 206 ? -15.356 2.689 1.537 1.00 98.56 206 ILE A N 1
ATOM 1563 C CA . ILE A 1 206 ? -15.201 1.235 1.452 1.00 98.56 206 ILE A CA 1
ATOM 1564 C C . ILE A 1 206 ? -13.712 0.885 1.450 1.00 98.56 206 ILE A C 1
ATOM 1566 O O . ILE A 1 206 ? -12.971 1.240 0.525 1.00 98.56 206 ILE A O 1
ATOM 1570 N N . VAL A 1 207 ? -13.313 0.106 2.450 1.00 98.19 207 VAL A N 1
ATOM 1571 C CA . VAL A 1 207 ? -11.978 -0.460 2.632 1.00 98.19 207 VAL A CA 1
ATOM 1572 C C . VAL A 1 207 ? -12.066 -1.980 2.480 1.00 98.19 207 VAL A C 1
ATOM 1574 O O . VAL A 1 207 ? -12.792 -2.656 3.211 1.00 98.19 207 VAL A O 1
ATOM 1577 N N . ARG A 1 208 ? -11.350 -2.529 1.492 1.00 96.31 208 ARG A N 1
ATOM 1578 C CA . ARG A 1 208 ? -11.265 -3.981 1.232 1.00 96.31 208 ARG A CA 1
ATOM 1579 C C . ARG A 1 208 ? -10.086 -4.602 1.978 1.00 96.31 208 ARG A C 1
ATOM 1581 O O . ARG A 1 208 ? -9.308 -3.890 2.597 1.00 96.31 208 ARG A O 1
ATOM 1588 N N . GLY A 1 209 ? -9.957 -5.924 1.905 1.00 94.06 209 GLY A N 1
ATOM 1589 C CA . GLY A 1 209 ? -8.902 -6.694 2.555 1.00 94.06 209 GLY A CA 1
ATOM 1590 C C . GLY A 1 209 ? -7.500 -6.239 2.158 1.00 94.06 209 GLY A C 1
ATOM 1591 O O . GLY A 1 209 ? -6.970 -6.645 1.127 1.00 94.06 209 GLY A O 1
ATOM 1592 N N . MET A 1 210 ? -6.903 -5.412 3.007 1.00 93.62 210 MET A N 1
ATOM 1593 C CA . MET A 1 210 ? -5.536 -4.926 2.928 1.00 93.62 210 MET A CA 1
ATOM 1594 C C . MET A 1 210 ? -5.014 -4.629 4.334 1.00 93.62 210 MET A C 1
ATOM 1596 O O . MET A 1 210 ? -5.783 -4.350 5.258 1.00 93.62 210 MET A O 1
ATOM 1600 N N . ARG A 1 211 ? -3.692 -4.612 4.495 1.00 93.12 211 ARG A N 1
ATOM 1601 C CA . ARG A 1 211 ? -3.061 -4.069 5.700 1.00 93.12 211 ARG A CA 1
ATOM 1602 C C . ARG A 1 211 ? -3.575 -2.647 5.968 1.00 93.12 211 ARG A C 1
ATOM 1604 O O . ARG A 1 211 ? -3.801 -1.923 4.998 1.00 93.12 211 ARG A O 1
ATOM 1611 N N . PRO A 1 212 ? -3.704 -2.220 7.239 1.00 95.56 212 PRO A N 1
ATOM 1612 C CA . PRO A 1 212 ? -4.143 -0.866 7.520 1.00 95.56 212 PRO A CA 1
ATOM 1613 C C . PRO A 1 212 ? -3.267 0.189 6.844 1.00 95.56 212 PRO A C 1
ATOM 1615 O O . PRO A 1 212 ? -2.043 0.167 6.996 1.00 95.56 212 PRO A O 1
ATOM 1618 N N . ALA A 1 213 ? -3.904 1.089 6.098 1.00 95.88 213 ALA A N 1
ATOM 1619 C CA . ALA A 1 213 ? -3.279 2.313 5.620 1.00 95.88 213 ALA A CA 1
ATOM 1620 C C . ALA A 1 213 ? -3.331 3.345 6.748 1.00 95.88 213 ALA A C 1
ATOM 1622 O O . ALA A 1 213 ? -4.383 3.517 7.367 1.00 95.88 213 ALA A O 1
ATOM 1623 N N . ILE A 1 214 ? -2.191 3.954 7.063 1.00 95.19 214 ILE A N 1
ATOM 1624 C CA . ILE A 1 214 ? -2.012 4.785 8.257 1.00 95.19 214 ILE A CA 1
ATOM 1625 C C . ILE A 1 214 ? -2.262 6.250 7.894 1.00 95.19 214 ILE A C 1
ATOM 1627 O O . ILE A 1 214 ? -1.801 6.712 6.860 1.00 95.19 214 ILE A O 1
ATOM 1631 N N . GLY A 1 215 ? -2.994 6.987 8.724 1.00 95.25 215 GLY A N 1
ATOM 1632 C CA . GLY A 1 215 ? -3.248 8.406 8.489 1.00 95.25 215 GLY A CA 1
ATOM 1633 C C . GLY A 1 215 ? -1.988 9.251 8.691 1.00 95.25 215 GLY A C 1
ATOM 1634 O O . GLY A 1 215 ? -1.267 9.084 9.680 1.00 95.25 215 GLY A O 1
ATOM 1635 N N . ALA A 1 216 ? -1.734 10.184 7.775 1.00 94.25 216 ALA A N 1
ATOM 1636 C CA . ALA A 1 216 ? -0.690 11.200 7.917 1.00 94.25 216 ALA A CA 1
ATOM 1637 C C . ALA A 1 216 ? -1.078 12.310 8.911 1.00 94.25 216 ALA A C 1
ATOM 1639 O O . ALA A 1 216 ? -0.214 13.030 9.410 1.00 94.25 216 ALA A O 1
ATOM 1640 N N . ASN A 1 217 ? -2.367 12.435 9.233 1.00 93.00 217 ASN A N 1
ATOM 1641 C CA . ASN A 1 217 ? -2.863 13.367 10.237 1.00 93.00 217 ASN A CA 1
ATOM 1642 C C . ASN A 1 217 ? -2.918 12.657 11.597 1.00 93.00 217 ASN A C 1
ATOM 1644 O O . ASN A 1 217 ? -3.572 11.629 11.739 1.00 93.00 217 ASN A O 1
ATOM 1648 N N . GLY A 1 218 ? -2.230 13.197 12.607 1.00 87.12 218 GLY A N 1
ATOM 1649 C CA . GLY A 1 218 ? -2.166 12.579 13.939 1.00 87.12 218 GLY A CA 1
ATOM 1650 C C . GLY A 1 218 ? -1.029 11.565 14.122 1.00 87.12 218 GLY A C 1
ATOM 1651 O O . GLY A 1 218 ? -1.185 10.572 14.826 1.00 87.12 218 GLY A O 1
ATOM 1652 N N . THR A 1 219 ? 0.145 11.806 13.533 1.00 89.25 219 THR A N 1
ATOM 1653 C CA . THR A 1 219 ? 1.301 10.894 13.646 1.00 89.25 219 THR A CA 1
ATOM 1654 C C . THR A 1 219 ? 1.922 10.795 15.037 1.00 89.25 219 THR A C 1
ATOM 1656 O O . THR A 1 219 ? 2.592 9.808 15.330 1.00 89.25 219 THR 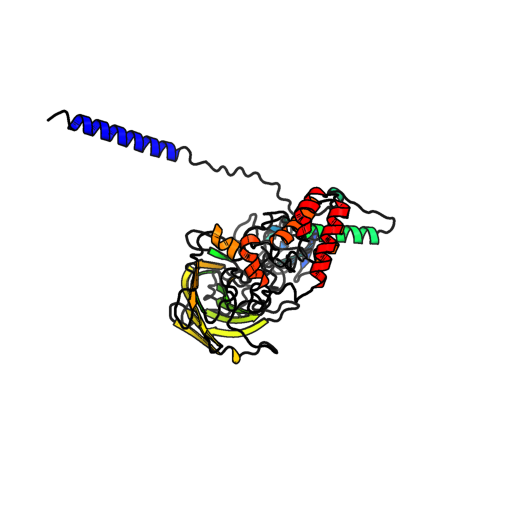A O 1
ATOM 1659 N N . ALA A 1 220 ? 1.691 11.787 15.896 1.00 88.25 220 ALA A N 1
ATOM 1660 C CA . ALA A 1 220 ? 2.219 11.858 17.256 1.00 88.25 220 ALA A CA 1
ATOM 1661 C C . ALA A 1 220 ? 1.104 11.875 18.315 1.00 88.25 220 ALA A C 1
ATOM 1663 O O . ALA A 1 220 ? 1.269 12.477 19.371 1.00 88.25 220 ALA A O 1
ATOM 1664 N N . LEU A 1 221 ? -0.047 11.255 18.027 1.00 92.19 221 LEU A N 1
ATOM 1665 C CA . LEU A 1 221 ? -1.126 11.140 19.006 1.00 92.19 221 LEU A CA 1
ATOM 1666 C C . LEU A 1 221 ? -0.666 10.326 20.215 1.00 92.19 221 LEU A C 1
ATOM 1668 O O . LEU A 1 221 ? -0.085 9.251 20.069 1.00 92.19 221 LEU A O 1
ATOM 1672 N N . GLU A 1 222 ? -0.990 10.826 21.399 1.00 90.12 222 GLU A N 1
ATOM 1673 C CA . GLU A 1 222 ? -0.700 10.206 22.687 1.00 90.12 222 GLU A CA 1
ATOM 1674 C C . GLU A 1 222 ? -2.007 10.089 23.467 1.00 90.12 222 GLU A C 1
ATOM 1676 O O . GLU A 1 222 ? -2.858 10.976 23.384 1.00 90.12 222 GLU A O 1
ATOM 1681 N N . GLU A 1 223 ? -2.173 8.983 24.200 1.00 89.00 223 GLU A N 1
ATOM 1682 C CA . GLU A 1 223 ? -3.276 8.806 25.156 1.00 89.00 223 GLU A CA 1
ATOM 1683 C C . GLU A 1 223 ? -4.647 9.161 24.561 1.00 89.00 223 GLU A C 1
ATOM 1685 O O . GLU A 1 223 ? -5.391 9.979 25.104 1.00 89.00 223 GLU A O 1
ATOM 1690 N N . TYR A 1 224 ? -4.971 8.582 23.405 1.00 97.12 224 TYR A N 1
ATOM 1691 C CA . TYR A 1 224 ? -6.132 8.986 22.623 1.00 97.12 224 TYR A CA 1
ATOM 1692 C C . TYR A 1 224 ? -7.218 7.914 22.543 1.00 97.12 224 TYR A C 1
ATOM 1694 O O . TYR A 1 224 ? -6.982 6.706 22.636 1.00 97.12 224 TYR A O 1
ATOM 1702 N N . THR A 1 225 ? -8.444 8.384 22.345 1.00 98.44 225 THR A N 1
ATOM 1703 C CA . THR A 1 225 ? -9.622 7.568 22.097 1.00 98.44 225 THR A CA 1
ATOM 1704 C C . THR A 1 225 ? -10.061 7.761 20.654 1.00 98.44 225 THR A C 1
ATOM 1706 O O . THR A 1 225 ? -10.579 8.818 20.296 1.00 98.44 225 THR A O 1
ATOM 1709 N N . LEU A 1 226 ? -9.873 6.725 19.840 1.00 98.75 226 LEU A N 1
ATOM 1710 C CA . LEU A 1 226 ? -10.369 6.635 18.469 1.00 98.75 226 LEU A CA 1
ATOM 1711 C C . LEU A 1 226 ? -11.819 6.141 18.478 1.00 98.75 226 LEU A C 1
ATOM 1713 O O . LEU A 1 226 ? -12.126 5.117 19.090 1.00 98.75 226 LEU A O 1
ATOM 1717 N N . GLN A 1 227 ? -12.707 6.837 17.776 1.00 98.81 227 GLN A N 1
ATOM 1718 C CA . GLN A 1 227 ? -14.093 6.427 17.566 1.00 98.81 227 GLN A CA 1
ATOM 1719 C C . GLN A 1 227 ? -14.468 6.530 16.097 1.00 98.81 227 GLN A C 1
ATOM 1721 O O . GLN A 1 227 ? -14.149 7.523 15.453 1.00 98.81 227 GLN A O 1
ATOM 1726 N N . PHE A 1 228 ? -15.181 5.538 15.576 1.00 98.88 228 PHE A N 1
ATOM 1727 C CA . PHE A 1 228 ? -15.680 5.558 14.203 1.00 98.88 228 PHE A CA 1
ATOM 1728 C C . PHE A 1 228 ? -16.880 4.631 14.033 1.00 98.88 228 PHE A C 1
ATOM 1730 O O . PHE A 1 228 ? -17.109 3.730 14.846 1.00 98.88 228 PHE A O 1
ATOM 1737 N N . ASP A 1 229 ? -17.645 4.857 12.970 1.00 98.88 229 ASP A N 1
ATOM 1738 C CA . ASP A 1 229 ? -18.722 3.967 12.552 1.00 98.88 229 ASP A CA 1
ATOM 1739 C C . ASP A 1 229 ? -18.201 3.022 11.473 1.00 98.88 229 ASP A C 1
ATOM 1741 O O . ASP A 1 229 ? -17.554 3.453 10.515 1.00 98.88 229 ASP A O 1
ATOM 1745 N N . VAL A 1 230 ? -18.524 1.740 11.601 1.00 98.81 230 VAL A N 1
ATOM 1746 C CA . VAL A 1 230 ? -18.201 0.713 10.613 1.00 98.81 230 VAL A CA 1
ATOM 1747 C C . VAL A 1 230 ? -19.437 -0.091 10.246 1.00 98.81 230 VAL A C 1
ATOM 1749 O O . VAL A 1 230 ? -20.204 -0.504 11.111 1.00 98.81 230 VAL A O 1
ATOM 1752 N N . LYS A 1 231 ? -19.607 -0.364 8.957 1.00 98.75 231 LYS A N 1
ATOM 1753 C CA . LYS A 1 231 ? -20.504 -1.400 8.451 1.00 98.75 231 LYS A CA 1
ATOM 1754 C C . LYS A 1 231 ? -19.658 -2.515 7.855 1.00 98.75 231 LYS A C 1
ATOM 1756 O O . LYS A 1 231 ? -18.883 -2.268 6.933 1.00 98.75 231 LYS A O 1
ATOM 1761 N N . ILE A 1 232 ? -19.776 -3.729 8.381 1.00 98.31 232 ILE A N 1
ATOM 1762 C CA . ILE A 1 232 ? -19.031 -4.879 7.856 1.00 98.31 232 ILE A CA 1
ATOM 1763 C C . ILE A 1 232 ? -19.728 -5.342 6.578 1.00 98.31 232 ILE A C 1
ATOM 1765 O O . ILE A 1 232 ? -20.831 -5.866 6.647 1.00 98.31 232 ILE A O 1
ATOM 1769 N N . GLU A 1 233 ? -19.110 -5.136 5.418 1.00 97.56 233 GLU A N 1
ATOM 1770 C CA . GLU A 1 233 ? -19.681 -5.556 4.128 1.00 97.56 233 GLU A CA 1
ATOM 1771 C C . GLU A 1 233 ? -19.463 -7.054 3.894 1.00 97.56 233 GLU A C 1
ATOM 1773 O O . GLU A 1 233 ? -20.298 -7.724 3.295 1.00 97.56 233 GLU A O 1
ATOM 1778 N N . ARG A 1 234 ? -18.317 -7.574 4.353 1.00 97.12 234 ARG A N 1
ATOM 1779 C CA . ARG A 1 234 ? -17.995 -9.002 4.351 1.00 97.12 234 ARG A CA 1
ATOM 1780 C C . ARG A 1 234 ? -16.885 -9.306 5.344 1.00 97.12 234 ARG A C 1
ATOM 1782 O O . ARG A 1 234 ? -15.841 -8.653 5.335 1.00 97.12 234 ARG A O 1
ATOM 1789 N N . GLY A 1 235 ? -17.050 -10.355 6.133 1.00 97.12 235 GLY A N 1
ATOM 1790 C CA . GLY A 1 235 ? -16.002 -10.939 6.952 1.00 97.12 235 GLY A CA 1
ATOM 1791 C C . GLY A 1 235 ? -15.691 -10.147 8.220 1.00 97.12 235 GLY A C 1
ATOM 1792 O O . GLY A 1 235 ? -15.896 -10.645 9.326 1.00 97.12 235 GLY A O 1
ATOM 1793 N N . GLY A 1 236 ? -15.198 -8.919 8.075 1.00 97.56 236 GLY A N 1
ATOM 1794 C CA . GLY A 1 236 ? -14.728 -8.107 9.189 1.00 97.56 236 GLY A CA 1
ATOM 1795 C C . GLY A 1 236 ? -14.029 -6.820 8.759 1.00 97.56 236 GLY A C 1
ATOM 1796 O O . GLY A 1 236 ? -14.203 -6.341 7.638 1.00 97.56 236 GLY A O 1
ATOM 1797 N N . MET A 1 237 ? -13.225 -6.275 9.667 1.00 97.69 237 MET A N 1
ATOM 1798 C CA . MET A 1 237 ? -12.303 -5.174 9.405 1.00 97.69 237 MET A CA 1
ATOM 1799 C C . MET A 1 237 ? -11.063 -5.262 10.290 1.00 97.69 237 MET A C 1
ATOM 1801 O O . MET A 1 237 ? -11.073 -5.928 11.325 1.00 97.69 237 MET A O 1
ATOM 1805 N N . THR A 1 238 ? -10.025 -4.514 9.930 1.00 97.62 238 THR A N 1
ATOM 1806 C CA . THR A 1 238 ? -8.834 -4.345 10.761 1.00 97.62 238 THR A CA 1
ATOM 1807 C C . THR A 1 238 ? -8.500 -2.865 10.866 1.00 97.62 238 THR A C 1
ATOM 1809 O O . THR A 1 238 ? -8.495 -2.167 9.856 1.00 97.62 238 THR A O 1
ATOM 1812 N N . TRP A 1 239 ? -8.184 -2.376 12.059 1.00 98.31 239 TRP A N 1
ATOM 1813 C CA . TRP A 1 239 ? -7.683 -1.019 12.258 1.00 98.31 239 TRP A CA 1
ATOM 1814 C C . TRP A 1 239 ? -6.400 -1.029 13.083 1.00 98.31 239 TRP A C 1
ATOM 1816 O O . TRP A 1 239 ? -6.136 -1.950 13.858 1.00 98.31 239 TRP A O 1
ATOM 1826 N N . ALA A 1 240 ? -5.578 -0.014 12.856 1.00 97.00 240 ALA A N 1
ATOM 1827 C CA . ALA A 1 240 ? -4.333 0.215 13.565 1.00 97.00 240 ALA A CA 1
ATOM 1828 C C . ALA A 1 240 ? -4.509 1.359 14.566 1.00 97.00 240 ALA A C 1
ATOM 1830 O O . ALA A 1 240 ? -5.233 2.317 14.287 1.00 97.00 240 ALA A O 1
ATOM 1831 N N . VAL A 1 241 ? -3.827 1.261 15.704 1.00 96.12 241 VAL A N 1
ATOM 1832 C CA . VAL A 1 241 ? -3.667 2.338 16.693 1.00 96.12 241 VAL A CA 1
ATOM 1833 C C . VAL A 1 241 ? -2.236 2.313 17.224 1.00 96.12 241 VAL A C 1
ATOM 1835 O O . VAL A 1 241 ? -1.557 1.294 17.095 1.00 96.12 241 VAL A O 1
ATOM 1838 N N . ALA A 1 242 ? -1.770 3.421 17.800 1.00 92.75 242 ALA A N 1
ATOM 1839 C CA . ALA A 1 242 ? -0.382 3.595 18.241 1.00 92.75 242 ALA A CA 1
ATOM 1840 C C . ALA A 1 242 ? 0.639 3.106 17.189 1.00 92.75 242 ALA A C 1
ATOM 1842 O O . ALA A 1 242 ? 1.587 2.381 17.493 1.00 92.75 242 ALA A O 1
ATOM 1843 N N . PHE A 1 243 ? 0.371 3.408 15.915 1.00 91.94 243 PHE A N 1
ATOM 1844 C CA . PHE A 1 243 ? 1.126 2.865 14.792 1.00 91.94 243 PHE A CA 1
ATOM 1845 C C . PHE A 1 243 ? 2.109 3.923 14.263 1.00 91.94 243 PHE A C 1
ATOM 1847 O O . PHE A 1 243 ? 1.679 5.038 13.950 1.00 91.94 243 PHE A O 1
ATOM 1854 N N . PRO A 1 244 ? 3.413 3.619 14.135 1.00 88.94 244 PRO A N 1
ATOM 1855 C CA . PRO A 1 244 ? 4.384 4.575 13.614 1.00 88.94 244 PRO A CA 1
ATOM 1856 C C . PRO A 1 244 ? 4.110 4.859 12.133 1.00 88.94 244 PRO A C 1
ATOM 1858 O O . PRO A 1 244 ? 3.930 3.937 11.338 1.00 88.94 244 PRO A O 1
ATOM 1861 N N . PHE A 1 245 ? 4.086 6.134 11.748 1.00 87.94 245 PHE A N 1
ATOM 1862 C CA . PHE A 1 245 ? 3.778 6.552 10.378 1.00 87.94 245 PHE A CA 1
ATOM 1863 C C . PHE A 1 245 ? 5.007 6.524 9.460 1.00 87.94 245 PHE A C 1
ATOM 1865 O O . PHE A 1 245 ? 4.962 5.916 8.395 1.00 87.94 245 PHE A O 1
ATOM 1872 N N . GLY A 1 246 ? 6.115 7.149 9.876 1.00 77.50 246 GLY A N 1
ATOM 1873 C CA . GLY A 1 246 ? 7.320 7.292 9.042 1.00 77.50 246 GLY A CA 1
ATOM 1874 C C . GLY A 1 246 ? 8.052 5.978 8.755 1.00 77.50 246 GLY A C 1
ATOM 1875 O O . GLY A 1 246 ? 8.773 5.857 7.770 1.00 77.50 246 GLY A O 1
ATOM 1876 N N . TYR A 1 247 ? 7.844 4.969 9.603 1.00 76.94 247 TYR A N 1
ATOM 1877 C CA . TYR A 1 247 ? 8.407 3.635 9.432 1.00 76.94 247 TYR A CA 1
ATOM 1878 C C . TYR A 1 247 ? 7.410 2.584 9.950 1.00 76.94 247 TYR A C 1
ATOM 1880 O O . TYR A 1 247 ? 7.538 2.106 11.081 1.00 76.94 247 TYR A O 1
ATOM 1888 N N . PRO A 1 248 ? 6.368 2.248 9.159 1.00 73.00 248 PRO A N 1
ATOM 1889 C CA . PRO A 1 248 ? 5.192 1.496 9.602 1.00 73.00 248 PRO A CA 1
ATOM 1890 C C . PRO A 1 248 ? 5.450 -0.020 9.715 1.00 73.00 248 PRO A C 1
ATOM 1892 O O . PRO A 1 248 ? 4.712 -0.852 9.164 1.00 73.00 248 PRO A O 1
ATOM 1895 N N . ASN A 1 249 ? 6.503 -0.391 10.443 1.00 78.56 249 ASN A N 1
ATOM 1896 C CA . ASN A 1 249 ? 6.966 -1.766 10.571 1.00 78.56 249 ASN A CA 1
ATOM 1897 C C . ASN A 1 249 ? 6.230 -2.554 11.648 1.00 78.56 249 ASN A C 1
ATOM 1899 O O . ASN A 1 249 ? 5.970 -3.737 11.438 1.00 78.56 249 ASN A O 1
ATOM 1903 N N . GLN A 1 250 ? 5.927 -1.939 12.793 1.00 85.06 250 GLN A N 1
ATOM 1904 C CA . GLN A 1 250 ? 5.292 -2.610 13.927 1.00 85.06 250 GLN A CA 1
ATOM 1905 C C . GLN A 1 250 ? 4.419 -1.633 14.715 1.00 85.06 250 GLN A C 1
ATOM 1907 O O . GLN A 1 250 ? 4.850 -0.525 15.009 1.00 85.06 250 GLN A O 1
ATOM 1912 N N . GLY A 1 251 ? 3.209 -2.054 15.070 1.00 90.06 251 GLY A N 1
ATOM 1913 C CA . GLY A 1 251 ? 2.296 -1.310 15.937 1.00 90.06 251 GLY A CA 1
ATOM 1914 C C . GLY A 1 251 ? 1.096 -2.172 16.324 1.00 90.06 251 GLY A C 1
ATOM 1915 O O . GLY A 1 251 ? 1.048 -3.353 15.962 1.00 90.06 251 GLY A O 1
ATOM 1916 N N . LEU A 1 252 ? 0.135 -1.608 17.059 1.00 95.38 252 LEU A N 1
ATOM 1917 C CA . LEU A 1 252 ? -1.060 -2.344 17.480 1.00 95.38 252 LEU A CA 1
ATOM 1918 C C . LEU A 1 252 ? -2.052 -2.496 16.324 1.00 95.38 252 LEU A C 1
ATOM 1920 O O . LEU A 1 252 ? -2.353 -1.546 15.599 1.00 95.38 252 LEU A O 1
ATOM 1924 N N . LEU A 1 253 ? -2.588 -3.706 16.189 1.00 96.88 253 LEU A N 1
ATOM 1925 C CA . LEU A 1 253 ? -3.573 -4.086 15.185 1.00 96.88 253 LEU A CA 1
ATOM 1926 C C . LEU A 1 253 ? -4.769 -4.737 15.873 1.00 96.88 253 LEU A C 1
ATOM 1928 O O . LEU A 1 253 ? -4.619 -5.653 16.678 1.00 96.88 253 LEU A O 1
ATOM 1932 N N . LEU A 1 254 ? -5.963 -4.283 15.526 1.00 98.31 254 LEU A N 1
ATOM 1933 C CA . LEU A 1 254 ? -7.228 -4.798 16.033 1.00 98.31 254 LEU A CA 1
ATOM 1934 C C . LEU A 1 254 ? -8.041 -5.303 14.850 1.00 98.31 254 LEU A C 1
ATOM 1936 O O . LEU A 1 254 ? -8.260 -4.554 13.903 1.00 98.31 254 LEU A O 1
ATOM 1940 N N . SER A 1 255 ? -8.472 -6.562 14.883 1.00 97.94 255 SER A N 1
ATOM 1941 C CA . SER A 1 255 ? -9.266 -7.163 13.810 1.00 97.94 255 SER A CA 1
ATOM 1942 C C . SER A 1 255 ? -10.617 -7.625 14.333 1.00 97.94 255 SER A C 1
ATOM 1944 O O . SER A 1 255 ? -10.694 -8.595 15.083 1.00 97.94 255 SER A O 1
ATOM 1946 N N . LEU A 1 256 ? -11.676 -6.914 13.947 1.00 98.56 256 LEU A N 1
ATOM 1947 C CA . LEU A 1 256 ? -13.060 -7.293 14.215 1.00 98.56 256 LEU A CA 1
ATOM 1948 C C . LEU A 1 256 ? -13.505 -8.295 13.155 1.00 98.56 256 LEU A C 1
ATOM 1950 O O . LEU A 1 256 ? -13.500 -7.982 11.967 1.00 98.56 256 LEU A O 1
ATOM 1954 N N . THR A 1 257 ? -13.960 -9.463 13.590 1.00 98.31 257 THR A N 1
ATOM 1955 C CA . THR A 1 257 ? -14.542 -10.487 12.721 1.00 98.31 257 THR A CA 1
ATOM 1956 C C . THR A 1 257 ? -16.022 -10.662 13.055 1.00 98.31 257 THR A C 1
ATOM 1958 O O . THR A 1 257 ? -16.392 -10.829 14.220 1.00 98.31 257 THR A O 1
ATOM 1961 N N . SER A 1 258 ? -16.864 -10.622 12.022 1.00 98.19 258 SER A N 1
ATOM 1962 C CA . SER A 1 258 ? -18.307 -10.880 12.107 1.00 98.19 258 SER A CA 1
ATOM 1963 C C . SER A 1 258 ? -18.613 -12.341 12.469 1.00 98.19 258 SER A C 1
ATOM 1965 O O . SER A 1 258 ? -17.721 -13.149 12.743 1.00 98.19 258 SER A O 1
ATOM 1967 N N . GLU A 1 259 ? -19.886 -12.715 12.435 1.00 96.75 259 GLU A N 1
ATOM 1968 C CA . GLU A 1 259 ? -20.323 -14.106 12.560 1.00 96.75 259 GLU A CA 1
ATOM 1969 C C . GLU A 1 259 ? -19.913 -15.014 11.400 1.00 96.75 259 GLU A C 1
ATOM 1971 O O . GLU A 1 259 ? -19.979 -16.237 11.546 1.00 96.75 259 GLU A O 1
ATOM 1976 N N . LEU A 1 260 ? -19.419 -14.439 10.295 1.00 96.25 260 LEU A N 1
ATOM 1977 C CA . LEU A 1 260 ? -18.987 -15.148 9.089 1.00 96.25 260 LEU A CA 1
ATOM 1978 C C . LEU A 1 260 ? -20.101 -16.052 8.525 1.00 96.25 260 LEU A C 1
ATOM 1980 O O . LEU A 1 260 ? -19.926 -17.277 8.464 1.00 96.25 260 LEU A O 1
ATOM 1984 N N . PRO A 1 261 ? -21.258 -15.496 8.122 1.00 95.62 261 PRO A N 1
ATOM 1985 C CA . PRO A 1 261 ? -22.361 -16.302 7.608 1.00 95.62 261 PRO A CA 1
ATOM 1986 C C . PRO A 1 261 ? -21.915 -17.107 6.376 1.00 95.62 261 PRO A C 1
ATOM 1988 O O . PRO A 1 261 ? -21.041 -16.684 5.610 1.00 95.62 261 PRO A O 1
ATOM 1991 N N . SER A 1 262 ? -22.462 -18.313 6.212 1.00 92.88 262 SER A N 1
ATOM 1992 C CA . SER A 1 262 ? -22.047 -19.257 5.160 1.00 92.88 262 SER A CA 1
ATOM 1993 C C . SER A 1 262 ? -22.273 -18.731 3.742 1.00 92.88 262 SER A C 1
ATOM 1995 O O . SER A 1 262 ? -21.593 -19.150 2.812 1.00 92.88 262 SER A O 1
ATOM 1997 N N . GLU A 1 263 ? -23.216 -17.810 3.585 1.00 91.88 263 GLU A N 1
ATOM 1998 C CA . GLU A 1 263 ? -23.651 -17.215 2.327 1.00 91.88 263 GLU A CA 1
ATOM 1999 C C . GLU A 1 263 ? -22.597 -16.275 1.728 1.00 91.88 263 GLU A C 1
ATOM 2001 O O . GLU A 1 263 ? -22.535 -16.107 0.510 1.00 91.88 263 GLU A O 1
ATOM 2006 N N . THR A 1 264 ? -21.768 -15.654 2.572 1.00 92.88 264 THR A N 1
ATOM 2007 C CA . THR A 1 264 ? -20.773 -14.647 2.162 1.00 92.88 264 THR A CA 1
ATOM 2008 C C . THR A 1 264 ? -19.341 -15.048 2.509 1.00 92.88 264 THR A C 1
ATOM 2010 O O . THR A 1 264 ? -18.393 -14.505 1.936 1.00 92.88 264 THR A O 1
ATOM 2013 N N . SER A 1 265 ? -19.165 -16.017 3.411 1.00 93.56 265 SER A N 1
ATOM 2014 C CA . SER A 1 265 ? -17.854 -16.526 3.801 1.00 93.56 265 SER A CA 1
ATOM 2015 C C . SER A 1 265 ? -17.296 -17.485 2.763 1.00 93.56 265 SER A C 1
ATOM 2017 O O . SER A 1 265 ? -17.935 -18.463 2.379 1.00 93.56 265 SER A O 1
ATOM 2019 N N . PHE A 1 266 ? -16.050 -17.258 2.357 1.00 92.31 266 PHE A N 1
ATOM 2020 C CA . PHE A 1 266 ? -15.361 -18.199 1.489 1.00 92.31 266 PHE A CA 1
ATOM 2021 C C . PHE A 1 266 ? -14.992 -19.486 2.235 1.00 92.31 266 PHE A C 1
ATOM 2023 O O . PHE A 1 266 ? -14.642 -19.480 3.415 1.00 92.31 266 PHE A O 1
ATOM 2030 N N . VAL A 1 267 ? -14.992 -20.609 1.515 1.00 91.31 267 VAL A N 1
ATOM 2031 C CA . VAL A 1 267 ? -14.642 -21.934 2.065 1.00 91.31 267 VAL A CA 1
ATOM 2032 C C . VAL A 1 267 ? -13.205 -22.020 2.596 1.00 91.31 267 VAL A C 1
ATOM 2034 O O . VAL A 1 267 ? -12.886 -22.902 3.385 1.00 91.31 267 VAL A O 1
ATOM 2037 N N . ASN A 1 268 ? -12.327 -21.107 2.170 1.00 89.69 268 ASN A N 1
ATOM 2038 C CA . ASN A 1 268 ? -10.931 -21.017 2.600 1.00 89.69 268 ASN A CA 1
ATOM 2039 C C . ASN A 1 268 ? -10.701 -19.986 3.725 1.00 89.69 268 ASN A C 1
ATOM 2041 O O . ASN A 1 268 ? -9.541 -19.676 4.018 1.00 89.69 268 ASN A O 1
ATOM 2045 N N . THR A 1 269 ? -11.760 -19.444 4.339 1.00 91.06 269 THR A N 1
ATOM 2046 C CA . THR A 1 269 ? -11.643 -18.523 5.477 1.00 91.06 269 THR A CA 1
ATOM 2047 C C . THR A 1 269 ? -10.929 -19.202 6.649 1.00 91.06 269 THR A C 1
ATOM 2049 O O . THR A 1 269 ? -11.295 -20.293 7.086 1.00 91.06 269 THR A O 1
ATOM 2052 N N . ASN A 1 270 ? -9.892 -18.549 7.180 1.00 90.25 270 ASN A N 1
ATOM 2053 C CA . ASN A 1 270 ? -9.105 -19.071 8.295 1.00 90.25 270 ASN A CA 1
ATOM 2054 C C . ASN A 1 270 ? -9.739 -18.685 9.640 1.00 90.25 270 ASN A C 1
ATOM 2056 O O . ASN A 1 270 ? -9.417 -17.646 10.215 1.00 90.25 270 ASN A O 1
ATOM 2060 N N . PHE A 1 271 ? -10.597 -19.556 10.169 1.00 92.00 271 PHE A N 1
ATOM 2061 C CA . PHE A 1 271 ? -11.273 -19.341 11.455 1.00 92.00 271 PHE A CA 1
ATOM 2062 C C . PHE A 1 271 ? -10.346 -19.377 12.679 1.00 92.00 271 PHE A C 1
ATOM 2064 O O . PHE A 1 271 ? -10.774 -18.987 13.759 1.00 92.00 271 PHE A O 1
ATOM 2071 N N . SER A 1 272 ? -9.099 -19.837 12.545 1.00 90.50 272 SER A N 1
ATOM 2072 C CA . SER A 1 272 ? -8.117 -19.765 13.635 1.00 90.50 272 SER A CA 1
ATOM 2073 C C . SER A 1 272 ? -7.481 -18.381 13.737 1.00 90.50 272 SER A C 1
ATOM 2075 O O . SER A 1 272 ? -7.151 -17.943 14.834 1.00 90.50 272 SER A O 1
ATOM 2077 N N . LEU A 1 273 ? -7.301 -17.701 12.602 1.00 89.31 273 LEU A N 1
ATOM 2078 C CA . LEU A 1 273 ? -6.671 -16.382 12.545 1.00 89.31 273 LEU A CA 1
ATOM 2079 C C . LEU A 1 273 ? -7.679 -15.235 12.648 1.00 89.31 273 LEU A C 1
ATOM 2081 O O . LEU A 1 273 ? -7.369 -14.208 13.238 1.00 89.31 273 LEU A O 1
ATOM 2085 N N . THR A 1 274 ? -8.880 -15.427 12.102 1.00 93.19 274 THR A N 1
ATOM 2086 C CA . THR A 1 274 ? -10.018 -14.510 12.245 1.00 93.19 274 THR A CA 1
ATOM 2087 C C . THR A 1 274 ? -11.212 -15.283 12.815 1.00 93.19 274 THR A C 1
ATOM 2089 O O . THR A 1 274 ? -12.083 -15.720 12.051 1.00 93.19 274 THR A O 1
ATOM 2092 N N . PRO A 1 275 ? -11.235 -15.556 14.134 1.00 96.69 275 PRO A N 1
ATOM 2093 C CA . PRO A 1 275 ? -12.318 -16.304 14.761 1.00 96.69 275 PRO A CA 1
ATOM 2094 C C . PRO A 1 275 ? -13.637 -15.534 14.710 1.00 96.69 275 PRO A C 1
ATOM 2096 O O . PRO A 1 275 ? -13.660 -14.311 14.834 1.00 96.69 275 PRO A O 1
ATOM 2099 N N . ARG A 1 276 ? -14.749 -16.253 14.551 1.00 97.69 276 ARG A N 1
ATOM 2100 C CA . ARG A 1 276 ? -16.100 -15.668 14.487 1.00 97.69 276 ARG A CA 1
ATOM 2101 C C . ARG A 1 276 ? -16.407 -14.837 15.732 1.00 97.69 276 ARG A C 1
ATOM 2103 O O . ARG A 1 276 ? -16.001 -15.222 16.828 1.00 97.69 276 ARG A O 1
ATOM 2110 N N . ASN A 1 277 ? -17.162 -13.750 15.564 1.00 98.06 277 ASN A N 1
ATOM 2111 C CA . ASN A 1 277 ? -17.651 -12.899 16.659 1.00 98.06 277 ASN A CA 1
ATOM 2112 C C . ASN A 1 277 ? -16.555 -12.504 17.649 1.00 98.06 277 ASN A C 1
ATOM 2114 O O . ASN A 1 277 ? -16.716 -12.625 18.868 1.00 98.06 277 ASN A O 1
ATOM 2118 N N . SER A 1 278 ? -15.417 -12.063 17.128 1.00 98.50 278 SER A N 1
ATOM 2119 C CA . SER A 1 278 ? -14.273 -11.755 17.969 1.00 98.50 278 SER A CA 1
ATOM 2120 C C . SER A 1 278 ? -13.551 -10.496 17.528 1.00 98.50 278 SER A C 1
ATOM 2122 O O . SER A 1 278 ? -13.664 -10.054 16.381 1.00 98.50 278 SER A O 1
ATOM 2124 N N . ILE A 1 279 ? -12.804 -9.923 18.467 1.00 98.62 279 ILE A N 1
ATOM 2125 C CA . ILE A 1 279 ? -11.752 -8.958 18.177 1.00 98.62 279 ILE A CA 1
ATOM 2126 C C . ILE A 1 279 ? -10.417 -9.631 18.482 1.00 98.62 279 ILE A C 1
ATOM 2128 O O . ILE A 1 279 ? -10.155 -10.000 19.629 1.00 98.62 279 ILE A O 1
ATOM 2132 N N . THR A 1 280 ? -9.571 -9.787 17.468 1.00 98.19 280 THR A N 1
ATOM 2133 C CA . THR A 1 280 ? -8.182 -10.233 17.634 1.00 98.19 280 THR A CA 1
ATOM 2134 C C . THR A 1 280 ? -7.284 -9.019 17.834 1.00 98.19 280 THR A C 1
ATOM 2136 O O . THR A 1 280 ? -7.322 -8.078 17.040 1.00 98.19 280 THR A O 1
ATOM 2139 N N . LEU A 1 281 ? -6.476 -9.045 18.893 1.00 98.00 281 LEU A N 1
ATOM 2140 C CA . LEU A 1 281 ? -5.443 -8.060 19.187 1.00 98.00 281 LEU A CA 1
ATOM 2141 C C . LEU A 1 281 ? -4.086 -8.615 18.756 1.00 98.00 281 LEU A C 1
ATOM 2143 O O . LEU A 1 281 ? -3.649 -9.659 19.242 1.00 98.00 281 LEU A O 1
ATOM 2147 N N . GLY A 1 282 ? -3.412 -7.897 17.868 1.00 96.31 282 GLY A N 1
ATOM 2148 C CA . GLY A 1 282 ? -2.058 -8.196 17.428 1.00 96.31 282 GLY A CA 1
ATOM 2149 C C . GLY A 1 282 ? -1.110 -7.016 17.615 1.00 96.31 282 GLY A C 1
ATOM 2150 O O . GLY A 1 282 ? -1.532 -5.870 17.771 1.00 96.31 282 GLY A O 1
ATOM 2151 N N . PHE A 1 283 ? 0.185 -7.309 17.560 1.00 95.38 283 PHE A N 1
ATOM 2152 C CA . PHE A 1 283 ? 1.251 -6.316 17.486 1.00 95.38 283 PHE A CA 1
ATOM 2153 C C . PHE A 1 283 ? 2.265 -6.721 16.420 1.00 95.38 283 PHE A C 1
ATOM 2155 O O . PHE A 1 28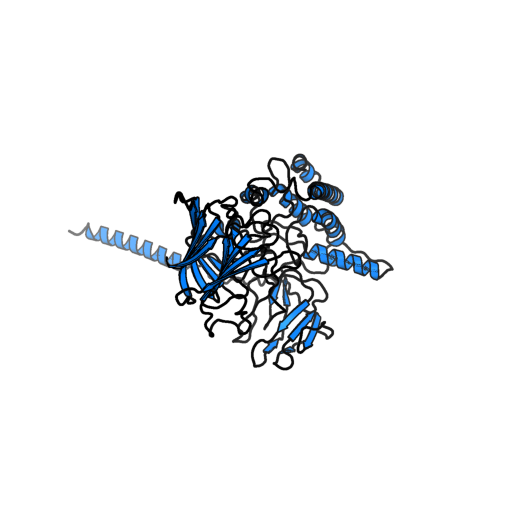3 ? 2.697 -7.871 16.387 1.00 95.38 283 PHE A O 1
ATOM 2162 N N . GLY A 1 284 ? 2.669 -5.791 15.561 1.00 92.69 284 GLY A N 1
ATOM 2163 C CA . GLY A 1 284 ? 3.704 -6.027 14.554 1.00 92.69 284 GLY A CA 1
ATOM 2164 C C . GLY A 1 284 ? 3.319 -5.539 13.163 1.00 92.69 284 GLY A C 1
ATOM 2165 O O . GLY A 1 284 ? 2.504 -4.630 13.011 1.00 92.69 284 GLY A O 1
ATOM 2166 N N . PHE A 1 285 ? 3.945 -6.129 12.143 1.00 89.19 285 PHE A N 1
ATOM 2167 C CA . PHE A 1 285 ? 3.728 -5.750 10.742 1.00 89.19 285 PHE A CA 1
ATOM 2168 C C . PHE A 1 285 ? 2.337 -6.159 10.239 1.00 89.19 285 PHE A C 1
ATOM 2170 O O . PHE A 1 285 ? 1.741 -5.479 9.408 1.00 89.19 285 PHE A O 1
ATOM 2177 N N . SER A 1 286 ? 1.808 -7.287 10.707 1.00 90.38 286 SER A N 1
ATOM 2178 C CA . SER A 1 286 ? 0.466 -7.774 10.381 1.00 90.38 286 SER A CA 1
ATOM 2179 C C . SER A 1 286 ? -0.059 -8.654 11.523 1.00 90.38 286 SER A C 1
ATOM 2181 O O . SER A 1 286 ? 0.493 -8.646 12.616 1.00 90.38 286 SER A O 1
ATOM 2183 N N . LEU A 1 287 ? -1.120 -9.433 11.291 1.00 90.06 287 LEU A N 1
ATOM 2184 C CA . LEU A 1 287 ? -1.546 -10.488 12.228 1.00 90.06 287 LEU A CA 1
ATOM 2185 C C . LEU A 1 287 ? -0.678 -11.755 12.122 1.00 90.06 287 LEU A C 1
ATOM 2187 O O . LEU A 1 287 ? -0.783 -12.653 12.952 1.00 90.06 287 LEU A O 1
ATOM 2191 N N . VAL A 1 288 ? 0.164 -11.843 11.089 1.00 89.56 288 VAL A N 1
ATOM 2192 C CA . VAL A 1 288 ? 1.087 -12.955 10.827 1.00 89.56 288 VAL A CA 1
ATOM 2193 C C . VAL A 1 288 ? 2.458 -12.414 10.448 1.00 89.56 288 VAL A C 1
ATOM 2195 O O . VAL A 1 288 ? 2.566 -11.317 9.897 1.00 89.56 288 VAL A O 1
ATOM 2198 N N . ASN A 1 289 ? 3.497 -13.207 10.707 1.00 87.81 289 ASN A N 1
ATOM 2199 C CA . ASN A 1 289 ? 4.868 -12.847 10.362 1.00 87.81 289 ASN A CA 1
ATOM 2200 C C . ASN A 1 289 ? 5.035 -12.567 8.862 1.00 87.81 289 ASN A C 1
ATOM 2202 O O . ASN A 1 289 ? 4.463 -13.241 8.003 1.00 87.81 289 ASN A O 1
ATOM 2206 N N . GLN A 1 290 ? 5.907 -11.611 8.572 1.00 82.69 290 GLN A N 1
ATOM 2207 C CA . GLN A 1 290 ? 6.541 -11.413 7.274 1.00 82.69 290 GLN A CA 1
ATOM 2208 C C . GLN A 1 290 ? 7.971 -11.999 7.354 1.00 82.69 290 GLN A C 1
ATOM 2210 O O . GLN A 1 290 ? 8.493 -12.141 8.457 1.00 82.69 290 GLN A O 1
ATOM 2215 N N . THR A 1 291 ? 8.616 -12.354 6.230 1.00 78.25 291 THR A N 1
ATOM 2216 C CA . THR A 1 291 ? 9.977 -12.960 6.194 1.00 78.25 291 THR A CA 1
ATOM 2217 C C . THR A 1 291 ? 10.978 -12.352 7.181 1.00 78.25 291 THR A C 1
ATOM 2219 O O . THR A 1 291 ? 11.727 -13.099 7.801 1.00 78.25 291 THR A O 1
ATOM 2222 N N . THR A 1 292 ? 11.012 -11.026 7.331 1.00 81.31 292 THR A N 1
ATOM 2223 C CA . THR A 1 292 ? 11.966 -10.322 8.204 1.00 81.31 292 THR A CA 1
ATOM 2224 C C . THR A 1 292 ? 11.299 -9.535 9.331 1.00 81.31 292 THR A C 1
ATOM 2226 O O . THR A 1 292 ? 11.999 -8.852 10.071 1.00 81.31 292 THR A O 1
ATOM 2229 N N . LEU A 1 293 ? 9.967 -9.572 9.453 1.00 86.12 293 LEU A N 1
ATOM 2230 C CA . LEU A 1 293 ? 9.229 -8.761 10.427 1.00 86.12 293 LEU A CA 1
ATOM 2231 C C . LEU A 1 293 ? 8.268 -9.631 11.232 1.00 86.12 293 LEU A C 1
ATOM 2233 O O . LEU A 1 293 ? 7.289 -10.172 10.708 1.00 86.12 293 LEU A O 1
ATOM 2237 N N . SER A 1 294 ? 8.553 -9.732 12.526 1.00 89.06 294 SER A N 1
ATOM 2238 C CA . SER A 1 294 ? 7.735 -10.471 13.481 1.00 89.06 294 SER A CA 1
ATOM 2239 C C . SER A 1 294 ? 6.380 -9.806 13.703 1.00 89.06 294 SER A C 1
ATOM 2241 O O . SER A 1 294 ? 6.215 -8.588 13.600 1.00 89.06 294 SER A O 1
ATOM 2243 N N . SER A 1 295 ? 5.395 -10.637 14.008 1.00 92.50 295 SER A N 1
ATOM 2244 C CA . SER A 1 295 ? 4.067 -10.258 14.460 1.00 92.50 295 SER A CA 1
ATOM 2245 C C . SER A 1 295 ? 3.657 -11.174 15.607 1.00 92.50 295 SER A C 1
ATOM 2247 O O . SER A 1 295 ? 4.016 -12.350 15.647 1.00 92.50 295 SER A O 1
ATOM 2249 N N . TYR A 1 296 ? 2.898 -10.627 16.541 1.00 94.75 296 TYR A N 1
ATOM 2250 C CA . TYR A 1 296 ? 2.508 -11.281 17.778 1.00 94.75 296 TYR A CA 1
ATOM 2251 C C . TYR A 1 296 ? 0.988 -11.260 17.875 1.00 94.75 296 TYR A C 1
ATOM 2253 O O . TYR A 1 296 ? 0.370 -10.204 17.749 1.00 94.75 296 TYR A O 1
ATOM 2261 N N . ASN A 1 297 ? 0.382 -12.423 18.108 1.00 94.50 297 ASN A N 1
ATOM 2262 C CA . ASN A 1 297 ? -1.013 -12.503 18.527 1.00 94.50 297 ASN A CA 1
ATOM 2263 C C . ASN A 1 297 ? -1.050 -12.317 20.045 1.00 94.50 297 ASN A C 1
ATOM 2265 O O . ASN A 1 297 ? -0.528 -13.155 20.780 1.00 94.50 297 ASN A O 1
ATOM 2269 N N . LEU A 1 298 ? -1.625 -11.207 20.499 1.00 96.31 298 LEU A N 1
ATOM 2270 C CA . LEU A 1 298 ? -1.686 -10.857 21.915 1.00 96.31 298 LEU A CA 1
ATOM 2271 C C . LEU A 1 298 ? -2.966 -11.382 22.568 1.00 96.31 298 LEU A C 1
ATOM 2273 O O . LEU A 1 298 ? -3.010 -11.616 23.770 1.00 96.31 298 LEU A O 1
ATOM 2277 N N . GLY A 1 299 ? -4.023 -11.603 21.795 1.00 96.31 299 GLY A N 1
ATOM 2278 C CA . GLY A 1 299 ? -5.254 -12.155 22.332 1.00 96.31 299 GLY A CA 1
ATOM 2279 C C . GLY A 1 299 ? -6.387 -12.167 21.328 1.00 96.31 299 GLY A C 1
ATOM 2280 O O . GLY A 1 299 ? -6.366 -11.497 20.299 1.00 96.31 299 GLY A O 1
ATOM 2281 N N . THR A 1 300 ? -7.417 -12.939 21.644 1.00 98.00 300 THR A N 1
ATOM 2282 C CA . THR A 1 300 ? -8.685 -12.932 20.918 1.00 98.00 300 THR A CA 1
ATOM 2283 C C . THR A 1 300 ? -9.809 -12.848 21.932 1.00 98.00 300 THR A C 1
ATOM 2285 O O . THR A 1 300 ? -9.886 -13.662 22.851 1.00 98.00 300 THR A O 1
ATOM 2288 N N . PHE A 1 301 ? -10.672 -11.854 21.765 1.00 98.50 301 PHE A N 1
ATOM 2289 C CA . PHE A 1 301 ? -11.723 -11.517 22.713 1.00 98.50 301 PHE A CA 1
ATOM 2290 C C . PHE A 1 301 ? -13.081 -11.763 22.071 1.00 98.50 301 PHE A C 1
ATOM 2292 O O . PHE A 1 301 ? -13.363 -11.242 20.992 1.00 98.50 301 PHE A O 1
ATOM 2299 N N . SER A 1 302 ? -13.916 -12.573 22.719 1.00 98.19 302 SER A N 1
ATOM 2300 C CA . SER A 1 302 ? -15.276 -12.846 22.251 1.00 98.19 302 SER A CA 1
ATOM 2301 C C . SER A 1 302 ? -16.170 -11.625 22.442 1.00 98.19 302 SER A C 1
ATOM 2303 O O . SER A 1 302 ? -16.119 -10.961 23.476 1.00 98.19 302 SER A O 1
ATOM 2305 N N . ILE A 1 303 ? -17.014 -11.349 21.454 1.00 98.50 303 ILE A N 1
ATOM 2306 C CA . ILE A 1 303 ? -17.995 -10.266 21.509 1.00 98.50 303 ILE A CA 1
ATOM 2307 C C . ILE A 1 303 ? -19.289 -10.836 22.109 1.00 98.50 303 ILE A C 1
ATOM 2309 O O . ILE A 1 303 ? -19.748 -11.885 21.655 1.00 98.50 303 ILE A O 1
ATOM 2313 N N . PRO A 1 304 ? -19.906 -10.183 23.112 1.00 96.75 304 PRO A N 1
ATOM 2314 C CA . PRO A 1 304 ? -21.040 -10.746 23.854 1.00 96.75 304 PRO A CA 1
ATOM 2315 C C . PRO A 1 304 ? -22.366 -10.747 23.074 1.00 96.75 304 PRO A C 1
ATOM 2317 O O . PRO A 1 304 ? -23.411 -11.062 23.639 1.00 96.75 304 PRO A O 1
ATOM 2320 N N . PHE A 1 305 ? -22.344 -10.389 21.789 1.00 97.38 305 PHE A N 1
ATOM 2321 C CA . PHE A 1 305 ? -23.502 -10.403 20.905 1.00 97.38 305 PHE A CA 1
ATOM 2322 C C . PHE A 1 305 ? -23.109 -10.736 19.453 1.00 97.38 305 PHE A C 1
ATOM 2324 O O . PHE A 1 305 ? -21.947 -10.578 19.059 1.00 97.38 305 PHE A O 1
ATOM 2331 N N . PRO A 1 306 ? -24.079 -11.184 18.636 1.00 97.19 306 PRO A N 1
ATOM 2332 C CA . PRO A 1 306 ? -23.914 -11.366 17.200 1.00 97.19 306 PRO A CA 1
ATOM 2333 C C . PRO A 1 306 ? -23.452 -10.100 16.463 1.00 97.19 306 PRO A C 1
ATOM 2335 O O . PRO A 1 306 ? -24.114 -9.062 16.511 1.00 97.19 306 PRO A O 1
ATOM 2338 N N . VAL A 1 307 ? -22.318 -10.182 15.762 1.00 98.19 307 VAL A N 1
ATOM 2339 C CA . VAL A 1 307 ? -21.862 -9.137 14.839 1.00 98.19 307 VAL A CA 1
ATOM 2340 C C . VAL A 1 307 ? -22.216 -9.565 13.421 1.00 98.19 307 VAL A C 1
ATOM 2342 O O . VAL A 1 307 ? -21.571 -10.442 12.850 1.00 98.19 307 VAL A O 1
ATOM 2345 N N . HIS A 1 308 ? -23.248 -8.941 12.872 1.00 98.25 308 HIS A N 1
ATOM 2346 C CA . HIS A 1 308 ? -23.804 -9.228 11.560 1.00 98.25 308 HIS A CA 1
ATOM 2347 C C . HIS A 1 308 ? -23.123 -8.396 10.473 1.00 98.25 308 HIS A C 1
ATOM 2349 O O . HIS A 1 308 ? -22.707 -7.254 10.689 1.00 98.25 308 HIS A O 1
ATOM 2355 N N . GLU A 1 309 ? -23.056 -8.953 9.270 1.00 98.25 309 GLU A N 1
ATOM 2356 C CA . GLU A 1 309 ? -22.716 -8.181 8.077 1.00 98.25 309 GLU A CA 1
ATOM 2357 C C . GLU A 1 309 ? -23.866 -7.225 7.712 1.00 98.25 309 GLU A C 1
ATOM 2359 O O . GLU A 1 309 ? -25.028 -7.460 8.041 1.00 98.25 309 GLU A O 1
ATOM 2364 N N . ASN A 1 310 ? -23.549 -6.134 7.014 1.00 97.75 310 ASN A N 1
ATOM 2365 C CA . ASN A 1 310 ? -24.474 -5.092 6.556 1.00 97.75 310 ASN A CA 1
ATOM 2366 C C . ASN A 1 310 ? -25.185 -4.290 7.664 1.00 97.75 310 ASN A C 1
ATOM 2368 O O . ASN A 1 310 ? -26.111 -3.532 7.375 1.00 97.75 310 ASN A O 1
ATOM 2372 N N . ILE A 1 311 ? -24.712 -4.385 8.909 1.00 97.94 311 ILE A N 1
ATOM 2373 C CA . ILE A 1 311 ? -25.171 -3.583 10.050 1.00 97.94 311 ILE A CA 1
ATOM 2374 C C . ILE A 1 311 ? -24.076 -2.601 10.476 1.00 97.94 311 ILE A C 1
ATOM 2376 O O . ILE A 1 311 ? -22.886 -2.915 10.426 1.00 97.94 311 ILE A O 1
ATOM 2380 N N . TRP A 1 312 ? -24.487 -1.393 10.870 1.00 98.44 312 TRP A N 1
ATOM 2381 C CA . TRP A 1 312 ? -23.588 -0.371 11.399 1.00 98.44 312 TRP A CA 1
ATOM 2382 C C . TRP A 1 312 ? -23.285 -0.608 12.879 1.00 98.44 312 TRP A C 1
ATOM 2384 O O . TRP A 1 312 ? -24.189 -0.836 13.684 1.00 98.44 312 TRP A O 1
ATOM 2394 N N . TYR A 1 313 ? -22.013 -0.466 13.233 1.00 98.69 313 TYR A N 1
ATOM 2395 C CA . TYR A 1 313 ? -21.504 -0.521 14.593 1.00 98.69 313 TYR A CA 1
ATOM 2396 C C . TYR A 1 313 ? -20.638 0.703 14.885 1.00 98.69 313 TYR A C 1
ATOM 2398 O O . TYR A 1 313 ? -19.872 1.149 14.032 1.00 98.69 313 TYR A O 1
ATOM 2406 N N . ARG A 1 314 ? -20.719 1.213 16.113 1.00 98.75 314 ARG A N 1
ATOM 2407 C CA . ARG A 1 314 ? -19.813 2.231 16.650 1.00 98.75 314 ARG A CA 1
ATOM 2408 C C . ARG A 1 314 ? -18.659 1.533 17.357 1.00 98.75 314 ARG A C 1
ATOM 2410 O O . ARG A 1 314 ? -18.880 0.870 18.373 1.00 98.75 314 ARG A O 1
ATOM 2417 N N . ILE A 1 315 ? -17.441 1.708 16.856 1.00 98.81 315 ILE A N 1
ATOM 2418 C CA . ILE A 1 315 ? -16.221 1.273 17.541 1.00 98.81 315 ILE A CA 1
ATOM 2419 C C . ILE A 1 315 ? -15.670 2.441 18.351 1.00 98.81 315 ILE A C 1
ATOM 2421 O O . ILE A 1 315 ? -15.640 3.582 17.890 1.00 98.81 315 ILE A O 1
ATOM 2425 N N . LYS A 1 316 ? -15.217 2.143 19.569 1.00 98.81 316 LYS A N 1
ATOM 2426 C CA . LYS A 1 316 ? -14.402 3.037 20.394 1.00 98.81 316 LYS A CA 1
ATOM 2427 C C . LYS A 1 316 ? -13.186 2.263 20.892 1.00 98.81 316 LYS A C 1
ATOM 2429 O O . LYS A 1 316 ? -13.340 1.252 21.570 1.00 98.81 316 LYS A O 1
ATOM 2434 N N . THR A 1 317 ? -11.994 2.757 20.594 1.00 98.69 317 THR A N 1
ATOM 2435 C CA . THR A 1 317 ? -10.715 2.232 21.075 1.00 98.69 317 THR A CA 1
ATOM 2436 C C . THR A 1 317 ? -10.044 3.302 21.921 1.00 98.69 317 THR A C 1
ATOM 2438 O O . THR A 1 317 ? -9.730 4.367 21.403 1.00 98.69 317 THR A O 1
ATOM 2441 N N . ALA A 1 318 ? -9.848 3.040 23.211 1.00 98.12 318 ALA A N 1
ATOM 2442 C CA . ALA A 1 318 ? -9.225 3.971 24.146 1.00 98.12 318 ALA A CA 1
ATOM 2443 C C . ALA A 1 318 ? -7.835 3.471 24.547 1.00 98.12 318 ALA A C 1
ATOM 2445 O O . ALA A 1 318 ? -7.708 2.373 25.095 1.00 98.12 318 ALA A O 1
ATOM 2446 N N . LEU A 1 319 ? -6.822 4.293 24.279 1.00 96.75 319 LEU A N 1
ATOM 2447 C CA . LEU A 1 319 ? -5.460 4.150 24.780 1.00 96.75 319 LEU A CA 1
ATOM 2448 C C . LEU A 1 319 ? -5.285 5.107 25.959 1.00 96.75 319 LEU A C 1
ATOM 2450 O O . LEU A 1 319 ? -5.486 6.316 25.818 1.00 96.75 319 LEU A O 1
ATOM 2454 N N . SER A 1 320 ? -4.947 4.572 27.126 1.00 90.69 320 SER A N 1
ATOM 2455 C CA . SER A 1 320 ? -4.840 5.348 28.365 1.00 90.69 320 SER A CA 1
ATOM 2456 C C . SER A 1 320 ? -3.383 5.558 28.816 1.00 90.69 320 SER A C 1
ATOM 2458 O O . SER A 1 320 ? -2.504 4.769 28.449 1.00 90.69 320 SER A O 1
ATOM 2460 N N . PRO A 1 321 ? -3.124 6.564 29.680 1.00 84.56 321 PRO A N 1
ATOM 2461 C CA . PRO A 1 321 ? -1.786 6.860 30.217 1.00 84.56 321 PRO A CA 1
ATOM 2462 C C . PRO A 1 321 ? -1.119 5.673 30.924 1.00 84.56 321 PRO A C 1
ATOM 2464 O O . PRO A 1 321 ? 0.090 5.473 30.869 1.00 84.56 321 PRO A O 1
ATOM 2467 N N . ASN A 1 322 ? -1.917 4.829 31.583 1.00 87.25 322 ASN A N 1
ATOM 2468 C CA . ASN A 1 322 ? -1.445 3.647 32.306 1.00 87.25 322 ASN A CA 1
ATOM 2469 C C . ASN A 1 322 ? -1.237 2.420 31.393 1.00 87.25 322 ASN A C 1
ATOM 2471 O O . ASN A 1 322 ? -1.357 1.287 31.864 1.00 87.25 322 ASN A O 1
ATOM 2475 N N . GLN A 1 323 ? -0.973 2.636 30.097 1.00 89.25 323 GLN A N 1
ATOM 2476 C CA . GLN A 1 323 ? -0.760 1.596 29.082 1.00 89.25 323 GLN A CA 1
ATOM 2477 C C . GLN A 1 323 ? -1.890 0.558 29.025 1.00 89.25 323 GLN A C 1
ATOM 2479 O O . GLN A 1 323 ? -1.635 -0.638 28.876 1.00 89.25 323 GLN A O 1
ATOM 2484 N N . HIS A 1 324 ? -3.144 0.991 29.181 1.00 94.69 324 HIS A N 1
ATOM 2485 C CA . HIS A 1 324 ? -4.285 0.118 28.919 1.00 94.69 324 HIS A CA 1
ATOM 2486 C C . HIS A 1 324 ? -4.877 0.393 27.543 1.00 94.69 324 HIS A C 1
ATOM 2488 O O . HIS A 1 324 ? -4.893 1.523 27.049 1.00 94.69 324 HIS A O 1
ATOM 2494 N N . LEU A 1 325 ? -5.373 -0.683 26.942 1.00 97.62 325 LEU A N 1
ATOM 2495 C CA . LEU A 1 325 ? -6.130 -0.673 25.706 1.00 97.62 325 LEU A CA 1
ATOM 2496 C C . LEU A 1 325 ? -7.518 -1.235 25.996 1.00 97.62 325 LEU A C 1
ATOM 2498 O O . LEU A 1 325 ? -7.660 -2.401 26.374 1.00 97.62 325 LEU A O 1
ATOM 2502 N N . ALA A 1 326 ? -8.539 -0.412 25.783 1.00 98.25 326 ALA A N 1
ATOM 2503 C CA . ALA A 1 326 ? -9.931 -0.825 25.889 1.00 98.25 326 ALA A CA 1
ATOM 2504 C C . ALA A 1 326 ? -10.644 -0.668 24.548 1.00 98.25 326 ALA A C 1
ATOM 2506 O O . ALA A 1 326 ? -10.485 0.344 23.863 1.00 98.25 326 ALA A O 1
ATOM 2507 N N . VAL A 1 327 ? -11.461 -1.657 24.188 1.00 98.75 327 VAL A N 1
ATOM 2508 C CA . VAL A 1 327 ? -12.276 -1.624 22.970 1.00 98.75 327 VAL A CA 1
ATOM 2509 C C . VAL A 1 327 ? -13.738 -1.836 23.320 1.00 98.75 327 VAL A C 1
ATOM 2511 O O . VAL A 1 327 ? -14.094 -2.755 24.058 1.00 98.75 327 VAL A O 1
ATOM 2514 N N . PHE A 1 328 ? -14.582 -0.980 22.756 1.00 98.75 328 PHE A N 1
ATOM 2515 C CA . PHE A 1 328 ? -16.027 -1.019 22.884 1.00 98.75 328 PHE A CA 1
ATOM 2516 C C . PHE A 1 328 ? -16.658 -1.136 21.501 1.00 98.75 328 PHE A C 1
ATOM 2518 O O . PHE A 1 328 ? -16.198 -0.504 20.546 1.00 98.75 328 PHE A O 1
ATOM 2525 N N . LEU A 1 329 ? -17.745 -1.897 21.427 1.00 98.50 329 LEU A N 1
ATOM 2526 C CA . LEU A 1 329 ? -18.595 -2.026 20.252 1.00 98.50 329 LEU A CA 1
ATOM 2527 C C . LEU A 1 329 ? -20.031 -1.701 20.675 1.00 98.50 329 LEU A C 1
ATOM 2529 O O . LEU A 1 329 ? -20.561 -2.364 21.564 1.00 98.50 329 LEU A O 1
ATOM 2533 N N . ASN A 1 330 ? -20.640 -0.666 20.088 1.00 97.38 330 ASN A N 1
ATOM 2534 C CA . ASN A 1 330 ? -21.956 -0.143 20.494 1.00 97.38 330 ASN A CA 1
ATOM 2535 C C . ASN A 1 330 ? -22.064 0.040 22.019 1.00 97.38 330 ASN A C 1
ATOM 2537 O O . ASN A 1 330 ? -22.929 -0.543 22.665 1.00 97.38 330 ASN A O 1
ATOM 2541 N N . GLU A 1 331 ? -21.120 0.789 22.598 1.00 96.31 331 GLU A N 1
ATOM 2542 C CA . GLU A 1 331 ? -21.025 1.088 24.043 1.00 96.31 331 GLU A CA 1
ATOM 2543 C C . GLU A 1 331 ? -20.714 -0.111 24.956 1.00 96.31 331 GLU A C 1
ATOM 2545 O O . GLU A 1 331 ? -20.322 0.077 26.107 1.00 96.31 331 GLU A O 1
ATOM 2550 N N . THR A 1 332 ? -20.784 -1.341 24.450 1.00 98.31 332 THR A N 1
ATOM 2551 C CA . THR A 1 332 ? -20.427 -2.541 25.207 1.00 98.31 332 THR A CA 1
ATOM 2552 C C . THR A 1 332 ? -18.917 -2.734 25.192 1.00 98.31 332 THR A C 1
ATOM 2554 O O . THR A 1 332 ? -18.317 -2.854 24.123 1.00 98.31 332 THR A O 1
ATOM 2557 N N . GLN A 1 333 ? -18.289 -2.787 26.368 1.00 98.50 333 GLN A N 1
ATOM 2558 C CA . GLN A 1 333 ? -16.861 -3.089 26.480 1.00 98.50 333 GLN A CA 1
ATOM 2559 C C . GLN A 1 333 ? -16.607 -4.549 26.090 1.00 98.50 333 GLN A C 1
ATOM 2561 O O . GLN A 1 333 ? -17.104 -5.459 26.750 1.00 98.50 333 GLN A O 1
ATOM 2566 N N . VAL A 1 334 ? -15.815 -4.771 25.040 1.00 98.62 334 VAL A N 1
ATOM 2567 C CA . VAL A 1 334 ? -15.394 -6.114 24.614 1.00 98.62 334 VAL A CA 1
ATOM 2568 C C . VAL A 1 334 ? -14.223 -6.582 25.472 1.00 98.62 334 VAL A C 1
ATOM 2570 O O . VAL A 1 334 ? -14.224 -7.700 25.977 1.00 98.62 334 VAL A O 1
ATOM 2573 N N . PHE A 1 335 ? -13.236 -5.709 25.684 1.00 98.56 335 PHE A N 1
ATOM 2574 C CA . PHE A 1 335 ? -12.125 -5.964 26.596 1.00 98.56 335 PHE A CA 1
ATOM 2575 C C . PHE A 1 335 ? -11.488 -4.664 27.092 1.00 98.56 335 PHE A C 1
ATOM 2577 O O . PHE A 1 335 ? -11.675 -3.593 26.510 1.00 98.56 335 PHE A O 1
ATOM 2584 N N . ASN A 1 336 ? -10.715 -4.788 28.168 1.00 97.75 336 ASN A N 1
ATOM 2585 C CA . ASN A 1 336 ? -9.809 -3.773 28.690 1.00 97.75 336 ASN A CA 1
ATOM 2586 C C . ASN A 1 336 ? -8.586 -4.499 29.260 1.00 97.75 336 ASN A C 1
ATOM 2588 O O . ASN A 1 336 ? -8.727 -5.288 30.195 1.00 97.75 336 ASN A O 1
ATOM 2592 N N . VAL A 1 337 ? -7.418 -4.294 28.654 1.00 97.50 337 VAL A N 1
ATOM 2593 C CA . VAL A 1 337 ? -6.193 -5.043 28.965 1.00 97.50 337 VAL A CA 1
ATOM 2594 C C . VAL A 1 337 ? -5.022 -4.107 29.212 1.00 97.50 337 VAL A C 1
ATOM 2596 O O . VAL A 1 337 ? -4.930 -3.043 28.604 1.00 97.50 337 VAL A O 1
ATOM 2599 N N . SER A 1 338 ? -4.105 -4.529 30.080 1.00 96.25 338 SER A N 1
ATOM 2600 C CA . SER A 1 338 ? 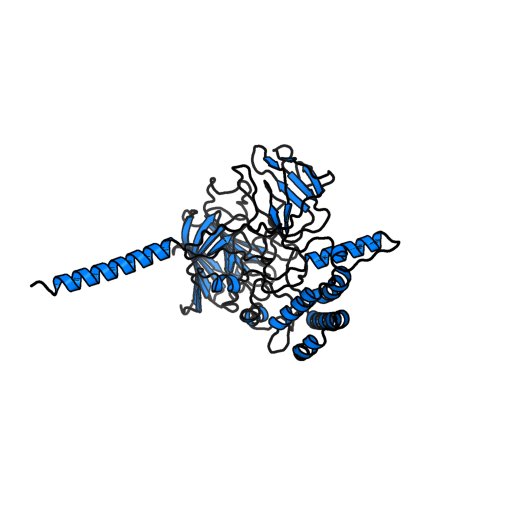-2.824 -3.853 30.269 1.00 96.25 338 SER A CA 1
ATOM 2601 C C . SER A 1 338 ? -1.821 -4.342 29.225 1.00 96.25 338 SER A C 1
ATOM 2603 O O . SER A 1 338 ? -1.554 -5.540 29.132 1.00 96.25 338 SER A O 1
ATOM 2605 N N . LEU A 1 339 ? -1.260 -3.419 28.442 1.00 95.19 339 LEU A N 1
ATOM 2606 C CA . LEU A 1 339 ? -0.322 -3.738 27.364 1.00 95.19 339 LEU A CA 1
ATOM 2607 C C . LEU A 1 339 ? 1.033 -4.233 27.887 1.00 95.19 339 LEU A C 1
ATOM 2609 O O . LEU A 1 339 ? 1.695 -5.019 27.215 1.00 95.19 339 LEU A O 1
ATOM 2613 N N . SER A 1 340 ? 1.418 -3.846 29.106 1.00 92.94 340 SER A N 1
ATOM 2614 C CA . SER A 1 340 ? 2.665 -4.285 29.746 1.00 92.94 340 SER A CA 1
ATOM 2615 C C . SER A 1 340 ? 2.688 -5.777 30.096 1.00 92.94 340 SER A C 1
ATOM 2617 O O . SER A 1 340 ? 3.757 -6.327 30.352 1.00 92.94 340 SER A O 1
ATOM 2619 N N . GLY A 1 341 ? 1.528 -6.442 30.101 1.00 91.25 341 GLY A N 1
ATOM 2620 C CA . GLY A 1 341 ? 1.419 -7.883 30.331 1.00 91.25 341 GLY A CA 1
ATOM 2621 C C . GLY A 1 341 ? 1.732 -8.744 29.103 1.00 91.25 341 GLY A C 1
ATOM 2622 O O . GLY A 1 341 ? 1.798 -9.966 29.229 1.00 91.25 341 GLY A O 1
ATOM 2623 N N . TYR A 1 342 ? 1.905 -8.140 27.924 1.00 95.38 342 TYR A N 1
ATOM 2624 C CA . TYR A 1 342 ? 2.128 -8.864 26.677 1.00 95.38 342 TYR A CA 1
ATOM 2625 C C . TYR A 1 342 ? 3.601 -8.916 26.280 1.00 95.38 342 TYR A C 1
ATOM 2627 O O . TYR A 1 342 ? 4.324 -7.928 26.353 1.00 95.38 342 TYR A O 1
ATOM 2635 N N . TYR A 1 343 ? 4.027 -10.084 25.800 1.00 93.81 343 TYR A N 1
ATOM 2636 C CA . TYR A 1 343 ? 5.369 -10.298 25.270 1.00 93.81 343 TYR A CA 1
ATOM 2637 C C . TYR A 1 343 ? 5.418 -10.013 23.766 1.00 93.81 343 TYR A C 1
ATOM 2639 O O . TYR A 1 343 ? 4.658 -10.604 22.997 1.00 93.81 343 TYR A O 1
ATOM 2647 N N . ILE A 1 344 ? 6.353 -9.154 23.353 1.00 92.44 344 ILE A N 1
ATOM 2648 C CA . ILE A 1 344 ? 6.618 -8.806 21.945 1.00 92.44 344 ILE A CA 1
ATOM 2649 C C . ILE A 1 344 ? 8.114 -8.907 21.595 1.00 92.44 344 ILE A C 1
ATOM 2651 O O . ILE A 1 344 ? 8.611 -8.196 20.720 1.00 92.44 344 ILE A O 1
ATOM 2655 N N . GLY A 1 345 ? 8.848 -9.780 22.289 1.00 89.31 345 GLY A N 1
ATOM 2656 C CA . GLY A 1 345 ? 10.311 -9.797 22.248 1.00 89.31 345 GLY A CA 1
ATOM 2657 C C . GLY A 1 345 ? 10.915 -8.896 23.324 1.00 89.31 345 GLY A C 1
ATOM 2658 O O . GLY A 1 345 ? 10.333 -8.719 24.392 1.00 89.31 345 GLY A O 1
ATOM 2659 N N . ASP A 1 346 ? 12.070 -8.303 23.027 1.00 82.62 346 ASP A N 1
ATOM 2660 C CA . ASP A 1 346 ? 12.844 -7.473 23.963 1.00 82.62 346 ASP A CA 1
ATOM 2661 C C . ASP A 1 346 ? 12.391 -5.998 23.963 1.00 82.62 346 ASP A C 1
ATOM 2663 O O . ASP A 1 346 ? 13.197 -5.073 24.053 1.00 82.62 346 ASP A O 1
ATOM 2667 N N . SER A 1 347 ? 11.095 -5.745 23.782 1.00 86.75 347 SER A N 1
ATOM 2668 C CA . SER A 1 347 ? 10.528 -4.396 23.647 1.00 86.75 347 SER A CA 1
ATOM 2669 C C . SER A 1 347 ? 9.211 -4.261 24.409 1.00 86.75 347 SER A C 1
ATOM 2671 O O . SER A 1 347 ? 8.576 -5.254 24.757 1.00 86.75 347 SER A O 1
ATOM 2673 N N . SER A 1 348 ? 8.799 -3.020 24.672 1.00 88.94 348 SER A N 1
ATOM 2674 C CA . SER A 1 348 ? 7.500 -2.690 25.261 1.00 88.94 348 SER A CA 1
ATOM 2675 C C . SER A 1 348 ? 6.537 -2.143 24.208 1.00 88.94 348 SER A C 1
ATOM 2677 O O . SER A 1 348 ? 6.942 -1.571 23.195 1.00 88.94 348 SER A O 1
ATOM 2679 N N . ILE A 1 349 ? 5.240 -2.322 24.450 1.00 90.81 349 ILE A N 1
ATOM 2680 C CA . ILE A 1 349 ? 4.193 -1.788 23.581 1.00 90.81 349 ILE A CA 1
ATOM 2681 C C . ILE A 1 349 ? 3.914 -0.336 23.985 1.00 90.81 349 ILE A C 1
ATOM 2683 O O . ILE A 1 349 ? 3.458 -0.073 25.096 1.00 90.81 349 ILE A O 1
ATOM 2687 N N . GLY A 1 350 ? 4.156 0.600 23.068 1.00 87.38 350 GLY A N 1
ATOM 2688 C CA . GLY A 1 350 ? 3.772 2.002 23.229 1.00 87.38 350 GLY A CA 1
ATOM 2689 C C . GLY A 1 350 ? 2.296 2.262 22.906 1.00 87.38 350 GLY A C 1
ATOM 2690 O O . GLY A 1 350 ? 1.651 1.502 22.186 1.00 87.38 350 GLY A O 1
ATOM 2691 N N . THR A 1 351 ? 1.768 3.373 23.419 1.00 89.44 351 THR A N 1
ATOM 2692 C CA . THR A 1 351 ? 0.407 3.874 23.134 1.00 89.44 351 THR A CA 1
ATOM 2693 C C . THR A 1 351 ? 0.402 5.104 22.223 1.00 89.44 351 THR A C 1
ATOM 2695 O O . THR A 1 351 ? -0.650 5.689 21.973 1.00 89.44 351 THR A O 1
ATOM 2698 N N . LYS A 1 352 ? 1.574 5.499 21.726 1.00 89.75 352 LYS A N 1
ATOM 2699 C CA . LYS A 1 352 ? 1.757 6.657 20.861 1.00 89.75 352 LYS A CA 1
ATOM 2700 C C . LYS A 1 352 ? 1.807 6.261 19.397 1.00 89.75 352 LYS A C 1
ATOM 2702 O O . LYS A 1 352 ? 2.358 5.222 19.045 1.00 89.75 352 LYS A O 1
ATOM 2707 N N . GLY A 1 353 ? 1.277 7.126 18.548 1.00 91.12 353 GLY A N 1
ATOM 2708 C CA . GLY A 1 353 ? 1.388 7.013 17.104 1.00 91.12 353 GLY A CA 1
ATOM 2709 C C . GLY A 1 353 ? 0.048 7.188 16.419 1.00 91.12 353 GLY A C 1
ATOM 2710 O O . GLY A 1 353 ? -0.992 7.390 17.050 1.00 91.12 353 GLY A O 1
ATOM 2711 N N . SER A 1 354 ? 0.083 7.065 15.103 1.00 94.81 354 SER A N 1
ATOM 2712 C CA . SER A 1 354 ? -1.087 7.235 14.261 1.00 94.81 354 SER A CA 1
ATOM 2713 C C . SER A 1 354 ? -2.059 6.055 14.368 1.00 94.81 354 SER A C 1
ATOM 2715 O O . SER A 1 354 ? -1.879 5.097 15.129 1.00 94.81 354 SER A O 1
ATOM 2717 N N . PHE A 1 355 ? -3.112 6.144 13.575 1.00 96.88 355 PHE A N 1
ATOM 2718 C CA . PHE A 1 355 ? -4.170 5.171 13.414 1.00 96.88 355 PHE A CA 1
ATOM 2719 C C . PHE A 1 355 ? -4.384 4.900 11.921 1.00 96.88 355 PHE A C 1
ATOM 2721 O O . PHE A 1 355 ? -3.867 5.607 11.056 1.00 96.88 355 PHE A O 1
ATOM 2728 N N . GLY A 1 356 ? -5.131 3.853 11.594 1.00 97.12 356 GLY A N 1
ATOM 2729 C CA . GLY A 1 356 ? -5.360 3.499 10.199 1.00 97.12 356 GLY A CA 1
ATOM 2730 C C . GLY A 1 356 ? -6.392 2.408 10.010 1.00 97.12 356 GLY A C 1
ATOM 2731 O O . GLY A 1 356 ? -6.779 1.742 10.969 1.00 97.12 356 GLY A O 1
ATOM 2732 N N . PHE A 1 357 ? -6.808 2.191 8.766 1.00 98.38 357 PHE A N 1
ATOM 2733 C CA . PHE A 1 357 ? -7.898 1.271 8.439 1.00 98.38 357 PHE A CA 1
ATOM 2734 C C . PHE A 1 357 ? -7.524 0.293 7.330 1.00 98.38 357 PHE A C 1
ATOM 2736 O O . PHE A 1 357 ? -6.777 0.618 6.412 1.00 98.38 357 PHE A O 1
ATOM 2743 N N . GLY A 1 358 ? -8.049 -0.922 7.426 1.00 96.81 358 GLY A N 1
ATOM 2744 C CA . GLY A 1 358 ? -7.797 -2.035 6.523 1.00 96.81 358 GLY A CA 1
ATOM 2745 C C . GLY A 1 358 ? -8.787 -3.174 6.770 1.00 96.81 358 GLY A C 1
ATOM 2746 O O . GLY A 1 358 ? -9.872 -2.999 7.326 1.00 96.81 358 GLY A O 1
ATOM 2747 N N . GLY A 1 359 ? -8.389 -4.377 6.392 1.00 93.31 359 GLY A N 1
ATOM 2748 C CA . GLY A 1 359 ? -9.144 -5.601 6.626 1.00 93.31 359 GLY A CA 1
ATOM 2749 C C . GLY A 1 359 ? -8.264 -6.807 6.375 1.00 93.31 359 GLY A C 1
ATOM 2750 O O . GLY A 1 359 ? -7.337 -6.739 5.572 1.00 93.31 359 GLY A O 1
ATOM 2751 N N . TRP A 1 360 ? -8.540 -7.922 7.042 1.00 93.50 360 TRP A N 1
ATOM 2752 C CA . TRP A 1 360 ? -7.879 -9.173 6.691 1.00 93.50 360 TRP A CA 1
ATOM 2753 C C . TRP A 1 360 ? -8.211 -9.588 5.247 1.00 93.50 360 TRP A C 1
ATOM 2755 O O . TRP A 1 360 ? -9.131 -9.051 4.625 1.00 93.50 360 TRP A O 1
ATOM 2765 N N . GLN A 1 361 ? -7.457 -10.544 4.699 1.00 89.31 361 GLN A N 1
ATOM 2766 C CA . GLN A 1 361 ? -7.698 -11.079 3.359 1.00 89.31 361 GLN A CA 1
ATOM 2767 C C . GLN A 1 361 ? -9.186 -11.421 3.171 1.00 89.31 361 GLN A C 1
ATOM 2769 O O . GLN A 1 361 ? -9.806 -12.020 4.049 1.00 89.31 361 GLN A O 1
ATOM 2774 N N . ASP A 1 362 ? -9.738 -11.037 2.018 1.00 90.75 362 ASP A N 1
ATOM 2775 C CA . ASP A 1 362 ? -11.134 -11.243 1.625 1.00 90.75 362 ASP A CA 1
ATOM 2776 C C . ASP A 1 362 ? -12.191 -10.517 2.480 1.00 90.75 362 ASP A C 1
ATOM 2778 O O . ASP A 1 362 ? -13.377 -10.619 2.168 1.00 90.75 362 ASP A O 1
ATOM 2782 N N . GLN A 1 363 ? -11.815 -9.720 3.483 1.00 95.38 363 GLN A N 1
ATOM 2783 C CA . GLN A 1 363 ? -12.755 -8.869 4.219 1.00 95.38 363 GLN A CA 1
ATOM 2784 C C . GLN A 1 363 ? -13.071 -7.568 3.461 1.00 95.38 363 GLN A C 1
ATOM 2786 O O . GLN A 1 363 ? -12.357 -7.169 2.536 1.00 95.38 363 GLN A O 1
ATOM 2791 N N . ALA A 1 364 ? -14.162 -6.904 3.833 1.00 97.25 364 ALA A N 1
ATOM 2792 C CA . ALA A 1 364 ? -14.514 -5.571 3.361 1.00 97.25 364 ALA A CA 1
ATOM 2793 C C . ALA A 1 364 ? -15.410 -4.857 4.378 1.00 97.25 364 ALA A C 1
ATOM 2795 O O . ALA A 1 364 ? -16.295 -5.468 4.980 1.00 97.25 364 ALA A O 1
ATOM 2796 N N . SER A 1 365 ? -15.215 -3.550 4.533 1.00 98.44 365 SER A N 1
ATOM 2797 C CA . SER A 1 365 ? -16.013 -2.721 5.436 1.00 98.44 365 SER A CA 1
ATOM 2798 C C . SER A 1 365 ? -16.164 -1.296 4.914 1.00 98.44 365 SER A C 1
ATOM 2800 O O . SER A 1 365 ? -15.310 -0.816 4.172 1.00 98.44 365 SER A O 1
ATOM 2802 N N . THR A 1 366 ? -17.241 -0.623 5.310 1.00 98.81 366 THR A N 1
ATOM 2803 C CA . THR A 1 366 ? -17.457 0.806 5.058 1.00 98.81 366 THR A CA 1
ATOM 2804 C C . THR A 1 366 ? -17.286 1.583 6.350 1.00 98.81 366 THR A C 1
ATOM 2806 O O . THR A 1 366 ? -17.879 1.218 7.362 1.00 98.81 366 THR A O 1
ATOM 2809 N N . ILE A 1 367 ? -16.497 2.653 6.310 1.00 98.81 367 ILE A N 1
ATOM 2810 C CA . ILE A 1 367 ? -16.095 3.445 7.478 1.00 98.81 367 ILE A CA 1
ATOM 2811 C C . ILE A 1 367 ? -16.584 4.883 7.318 1.00 98.81 367 ILE A C 1
ATOM 2813 O O . ILE A 1 367 ? -16.498 5.443 6.222 1.00 98.81 367 ILE A O 1
ATOM 2817 N N . LYS A 1 368 ? -17.079 5.484 8.406 1.00 98.69 368 LYS A N 1
ATOM 2818 C CA . LYS A 1 368 ? -17.418 6.914 8.476 1.00 98.69 368 LYS A CA 1
ATOM 2819 C C . LYS A 1 368 ? -17.314 7.481 9.883 1.00 98.69 368 LYS A C 1
ATOM 2821 O O . LYS A 1 368 ? -17.199 6.734 10.853 1.00 98.69 368 LYS A O 1
ATOM 2826 N N . ASN A 1 369 ? -17.410 8.807 9.980 1.00 98.62 369 ASN A N 1
ATOM 2827 C CA . ASN A 1 369 ? -17.531 9.526 11.250 1.00 98.62 369 ASN A CA 1
ATOM 2828 C C . ASN A 1 369 ? -16.385 9.201 12.223 1.00 98.62 369 ASN A C 1
ATOM 2830 O O . ASN A 1 369 ? -16.629 8.752 13.349 1.00 98.62 369 ASN A O 1
ATOM 2834 N N . VAL A 1 370 ? -15.148 9.397 11.758 1.00 98.81 370 VAL A N 1
ATOM 2835 C CA . VAL A 1 370 ? -13.927 9.163 12.530 1.00 98.81 370 VAL A CA 1
ATOM 2836 C C . VAL A 1 370 ? -13.654 10.373 13.412 1.00 98.81 370 VAL A C 1
ATOM 2838 O O . VAL A 1 370 ? -13.599 11.502 12.929 1.00 98.81 370 VAL A O 1
ATOM 2841 N N . PHE A 1 371 ? -13.452 10.127 14.699 1.00 98.62 371 PHE A N 1
ATOM 2842 C CA . PHE A 1 371 ? -13.099 11.130 15.691 1.00 98.62 371 PHE A CA 1
ATOM 2843 C C . PHE A 1 371 ? -11.993 10.606 16.586 1.00 98.62 371 PHE A C 1
ATOM 2845 O O . PHE A 1 371 ? -11.975 9.428 16.947 1.00 98.62 371 PHE A O 1
ATOM 2852 N N . ILE A 1 372 ? -11.116 11.505 17.002 1.00 98.62 372 ILE A N 1
ATOM 2853 C CA . ILE A 1 372 ? -10.106 11.221 18.007 1.00 98.62 372 ILE A CA 1
ATOM 2854 C C . ILE A 1 372 ? -10.223 12.263 19.090 1.00 98.62 372 ILE A C 1
ATOM 2856 O O . ILE A 1 372 ? -10.196 13.459 18.809 1.00 98.62 372 ILE A O 1
ATOM 2860 N N . HIS A 1 373 ? -10.336 11.790 20.322 1.00 98.25 373 HIS A N 1
ATOM 2861 C CA . HIS A 1 373 ? -10.328 12.638 21.498 1.00 98.25 373 HIS A CA 1
ATOM 2862 C C . HIS A 1 373 ? -9.130 12.300 22.373 1.00 98.25 373 HIS A C 1
ATOM 2864 O O . HIS A 1 373 ? -8.697 11.148 22.402 1.00 98.25 373 HIS A O 1
ATOM 2870 N N . ASN A 1 374 ? -8.628 13.267 23.132 1.00 96.88 374 ASN A N 1
ATOM 2871 C CA . ASN A 1 374 ? -7.736 12.956 24.240 1.00 96.88 374 ASN A CA 1
ATOM 2872 C C . ASN A 1 374 ? -8.502 12.081 25.250 1.00 96.88 374 ASN A C 1
ATOM 2874 O O . ASN A 1 374 ? -9.599 12.444 25.677 1.00 96.88 374 ASN A O 1
ATOM 2878 N N . THR A 1 375 ? -7.954 10.927 25.630 1.00 96.00 375 THR A N 1
ATOM 2879 C CA . THR A 1 375 ? -8.631 9.956 26.505 1.00 96.00 375 THR A CA 1
ATOM 2880 C C . THR A 1 375 ? -8.921 10.529 27.891 1.00 96.00 375 THR A C 1
ATOM 2882 O O . THR A 1 375 ? -9.943 10.188 28.485 1.00 96.00 375 THR A O 1
ATOM 2885 N N . THR A 1 376 ? -8.045 11.395 28.404 1.00 93.31 376 THR A N 1
ATOM 2886 C CA . THR A 1 376 ? -8.159 11.965 29.754 1.00 93.31 376 THR A CA 1
ATOM 2887 C C . THR A 1 376 ? -8.973 13.257 29.751 1.00 93.31 376 THR A C 1
ATOM 2889 O O . THR A 1 376 ? -9.907 13.403 30.536 1.00 93.31 376 THR A O 1
ATOM 2892 N N . ALA A 1 377 ? -8.628 14.198 28.870 1.00 93.81 377 ALA A N 1
ATOM 2893 C CA . ALA A 1 377 ? -9.247 15.520 28.810 1.00 93.81 377 ALA A CA 1
ATOM 2894 C C . ALA A 1 377 ? -10.584 15.532 28.050 1.00 93.81 377 ALA A C 1
ATOM 2896 O O . ALA A 1 377 ? -11.393 16.434 28.252 1.00 93.81 377 ALA A O 1
ATOM 2897 N N . GLY A 1 378 ? -10.822 14.558 27.166 1.00 95.38 378 GLY A N 1
ATOM 2898 C CA . GLY A 1 378 ? -12.018 14.491 26.323 1.00 95.38 378 GLY A CA 1
ATOM 2899 C C . GLY A 1 378 ? -12.053 15.512 25.180 1.00 95.38 378 GLY A C 1
ATOM 2900 O O . GLY A 1 378 ? -13.052 15.591 24.472 1.00 95.38 378 GLY A O 1
ATOM 2901 N N . GLU A 1 379 ? -10.987 16.291 24.985 1.00 97.00 379 GLU A N 1
ATOM 2902 C CA . GLU A 1 379 ? -10.858 17.264 23.897 1.00 97.00 379 GLU A CA 1
ATOM 2903 C C . GLU A 1 379 ? -10.829 16.570 22.532 1.00 97.00 379 GLU A C 1
ATOM 2905 O O . GLU A 1 379 ? -10.132 15.570 22.372 1.00 97.00 379 GLU A O 1
ATOM 2910 N N . LEU A 1 380 ? -11.548 17.112 21.543 1.00 97.75 380 LEU A N 1
ATOM 2911 C CA . LEU A 1 380 ? -11.489 16.650 20.156 1.00 97.75 380 LEU A CA 1
ATOM 2912 C C . LEU A 1 380 ? -10.154 17.066 19.523 1.00 97.75 380 LEU A C 1
ATOM 2914 O O . LEU A 1 380 ? -9.904 18.249 19.320 1.00 97.75 380 LEU A O 1
ATOM 2918 N N . LEU A 1 381 ? -9.333 16.083 19.165 1.00 97.38 381 LEU A N 1
ATOM 2919 C CA . LEU A 1 381 ? -8.021 16.277 18.542 1.00 97.38 381 LEU A CA 1
ATOM 2920 C C . LEU A 1 381 ? -8.080 16.184 17.015 1.00 97.38 381 LEU A C 1
ATOM 2922 O O . LEU A 1 381 ? -7.290 16.816 16.319 1.00 97.38 381 LEU A O 1
ATOM 2926 N N . TYR A 1 382 ? -8.990 15.364 16.485 1.00 98.06 382 TYR A N 1
ATOM 2927 C CA . TYR A 1 382 ? -9.112 15.121 15.050 1.00 98.06 382 TYR A CA 1
ATOM 2928 C C . TYR A 1 382 ? -10.517 14.639 14.689 1.00 98.06 382 TYR A C 1
ATOM 2930 O O . TYR A 1 382 ? -11.160 13.917 15.456 1.00 98.06 382 TYR A O 1
ATOM 2938 N N . SER A 1 383 ? -10.965 14.985 13.483 1.00 98.19 383 SER A N 1
ATOM 2939 C CA . SER A 1 383 ? -12.186 14.445 12.891 1.00 98.19 383 SER A CA 1
ATOM 2940 C C . SER A 1 383 ? -12.068 14.302 11.378 1.00 98.19 383 SER A C 1
ATOM 2942 O O . SER A 1 383 ? -11.552 15.205 10.720 1.00 98.19 383 SER A O 1
ATOM 2944 N N . ASN A 1 384 ? -12.641 13.237 10.822 1.00 98.56 384 ASN A N 1
ATOM 2945 C CA . ASN A 1 384 ? -12.799 13.046 9.382 1.00 98.56 384 ASN A CA 1
ATOM 2946 C C . ASN A 1 384 ? -14.107 12.289 9.102 1.00 98.56 384 ASN A C 1
ATOM 2948 O O . ASN A 1 384 ? -14.395 11.255 9.711 1.00 98.56 384 ASN A O 1
ATOM 2952 N N . SER A 1 385 ? -14.932 12.805 8.189 1.00 98.44 385 SER A N 1
ATOM 2953 C CA . SER A 1 385 ? -16.213 12.177 7.840 1.00 98.44 385 SER A CA 1
ATOM 2954 C C . SER A 1 385 ? -16.040 10.852 7.092 1.00 98.44 385 SER A C 1
ATOM 2956 O O . SER A 1 385 ? -16.934 10.009 7.143 1.00 98.44 385 SER A O 1
ATOM 2958 N N . MET A 1 386 ? -14.891 10.659 6.436 1.00 98.62 386 MET A N 1
ATOM 2959 C CA . MET A 1 386 ? -14.583 9.586 5.487 1.00 98.62 386 MET A CA 1
ATOM 2960 C C . MET A 1 386 ? -15.495 9.576 4.254 1.00 98.62 386 MET A C 1
ATOM 2962 O O . MET A 1 386 ? -15.829 8.511 3.732 1.00 98.62 386 MET A O 1
ATOM 2966 N N . THR A 1 387 ? -15.924 10.754 3.795 1.00 98.62 387 THR A N 1
ATOM 2967 C CA . THR A 1 387 ? -16.865 10.893 2.666 1.00 98.62 387 THR A CA 1
ATOM 2968 C C . THR A 1 387 ? -16.344 11.734 1.502 1.00 98.62 387 THR A C 1
ATOM 2970 O O . THR A 1 387 ? -16.996 11.789 0.460 1.00 98.62 387 THR A O 1
ATOM 2973 N N . ASP A 1 388 ? -15.180 12.372 1.647 1.00 98.31 388 ASP A N 1
ATOM 2974 C CA . ASP A 1 388 ? -14.574 13.203 0.605 1.00 98.31 388 ASP A CA 1
ATOM 2975 C C . ASP A 1 388 ? -13.291 12.546 0.060 1.00 98.31 388 ASP A C 1
ATOM 2977 O O . ASP A 1 388 ? -12.306 12.436 0.799 1.00 98.31 388 ASP A O 1
ATOM 2981 N N . PRO A 1 389 ? -13.257 12.104 -1.214 1.00 98.06 389 PRO A N 1
ATOM 2982 C CA . PRO A 1 389 ? -12.067 11.485 -1.795 1.00 98.06 389 PRO A CA 1
ATOM 2983 C C . PRO A 1 389 ? -10.844 12.409 -1.823 1.00 98.06 389 PRO A C 1
ATOM 2985 O O . PRO A 1 389 ? -9.726 11.902 -1.759 1.00 98.06 389 PRO A O 1
ATOM 2988 N N . VAL A 1 390 ? -11.035 13.732 -1.898 1.00 97.06 390 VAL A N 1
ATOM 2989 C CA . VAL A 1 390 ? -9.939 14.716 -1.937 1.00 97.06 390 VAL A CA 1
ATOM 2990 C C . VAL A 1 390 ? -9.237 14.817 -0.583 1.00 97.06 390 VAL A C 1
ATOM 2992 O O . VAL A 1 390 ? -8.056 15.135 -0.529 1.00 97.06 390 VAL A O 1
ATOM 2995 N N . ILE A 1 391 ? -9.939 14.502 0.508 1.00 96.94 391 ILE A N 1
ATOM 2996 C CA . ILE A 1 391 ? -9.380 14.505 1.865 1.00 96.94 391 ILE A CA 1
ATOM 2997 C C . ILE A 1 391 ? -8.872 13.108 2.232 1.00 96.94 391 ILE A C 1
ATOM 2999 O O . ILE A 1 391 ? -7.740 12.941 2.677 1.00 96.94 391 ILE A O 1
ATOM 3003 N N . VAL A 1 392 ? -9.705 12.085 2.026 1.00 98.38 392 VAL A N 1
ATOM 3004 C CA . VAL A 1 392 ? -9.440 10.725 2.509 1.00 98.38 392 VAL A CA 1
ATOM 3005 C C . VAL A 1 392 ? -8.293 10.069 1.748 1.00 98.38 392 VAL A C 1
ATOM 3007 O O . VAL A 1 392 ? -7.401 9.491 2.361 1.00 98.38 392 VAL A O 1
ATOM 3010 N N . LEU A 1 393 ? -8.288 10.121 0.414 1.00 98.06 393 LEU A N 1
ATOM 3011 C CA . LEU A 1 393 ? -7.300 9.353 -0.345 1.00 98.06 393 LEU A CA 1
ATOM 3012 C C . LEU A 1 393 ? -5.855 9.828 -0.090 1.00 98.06 393 LEU A C 1
ATOM 3014 O O . LEU A 1 393 ? -4.999 8.963 0.127 1.00 98.06 393 LEU A O 1
ATOM 3018 N N . PRO A 1 394 ? -5.560 11.146 -0.067 1.00 96.75 394 PRO A N 1
ATOM 3019 C CA . PRO A 1 394 ? -4.219 11.635 0.250 1.00 96.75 394 PRO A CA 1
ATOM 3020 C C . PRO A 1 394 ? -3.797 11.365 1.696 1.00 96.75 394 PRO A C 1
ATOM 3022 O O . PRO A 1 394 ? -2.650 10.986 1.924 1.00 96.75 394 PRO A O 1
ATOM 3025 N N . GLU A 1 395 ? -4.707 11.520 2.666 1.00 96.69 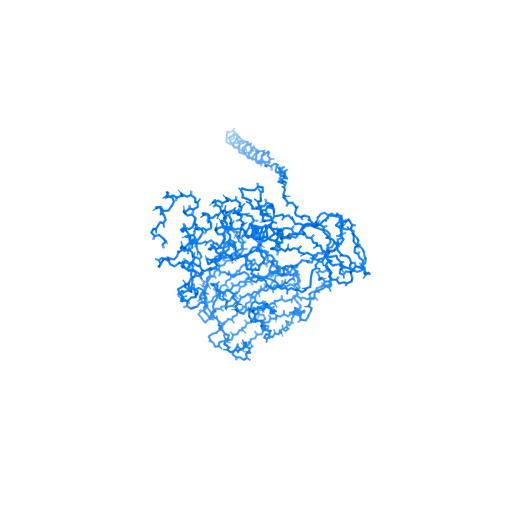395 GLU A N 1
ATOM 3026 C CA . GLU A 1 395 ? -4.382 11.378 4.091 1.00 96.69 395 GLU A CA 1
ATOM 3027 C C . GLU A 1 395 ? -3.882 9.976 4.445 1.00 96.69 395 GLU A C 1
ATOM 3029 O O . GLU A 1 395 ? -2.937 9.846 5.218 1.00 96.69 395 GLU A O 1
ATOM 3034 N N . TYR A 1 396 ? -4.504 8.935 3.889 1.00 97.00 396 TYR A N 1
ATOM 3035 C CA . TYR A 1 396 ? -4.152 7.542 4.185 1.00 97.00 396 TYR A CA 1
ATOM 3036 C C . TYR A 1 396 ? -3.142 6.955 3.191 1.00 97.00 396 TYR A C 1
ATOM 3038 O O . TYR A 1 396 ? -2.850 5.762 3.237 1.00 97.00 396 TYR A O 1
ATOM 3046 N N . GLY A 1 397 ? -2.618 7.752 2.256 1.00 96.12 397 GLY A N 1
ATOM 3047 C CA . GLY A 1 397 ? -1.628 7.267 1.294 1.00 96.12 397 GLY A CA 1
ATOM 3048 C C . GLY A 1 397 ? -2.186 6.246 0.304 1.00 96.12 397 GLY A C 1
ATOM 3049 O O . GLY A 1 397 ? -1.469 5.351 -0.150 1.00 96.12 397 GLY A O 1
ATOM 3050 N N . VAL A 1 398 ? -3.484 6.338 0.019 1.00 97.50 398 VAL A N 1
ATOM 3051 C CA . VAL A 1 398 ? -4.237 5.417 -0.847 1.00 97.50 398 VAL A CA 1
ATOM 3052 C C . VAL A 1 398 ? -4.750 6.103 -2.112 1.00 97.50 398 VAL A C 1
ATOM 3054 O O . VAL A 1 398 ? -5.579 5.535 -2.826 1.00 97.50 398 VAL A O 1
ATOM 3057 N N . HIS A 1 399 ? -4.270 7.319 -2.380 1.00 97.50 399 HIS A N 1
ATOM 3058 C CA . HIS A 1 399 ? -4.457 8.044 -3.630 1.00 97.50 399 HIS A CA 1
ATOM 3059 C C . HIS A 1 399 ? -3.645 7.396 -4.759 1.00 97.50 399 HIS A C 1
ATOM 3061 O O . HIS A 1 399 ? -2.686 6.675 -4.502 1.00 97.50 399 HIS A O 1
ATOM 3067 N N . GLU A 1 400 ? -4.008 7.641 -6.020 1.00 96.62 400 GLU A N 1
ATOM 3068 C CA . GLU A 1 400 ? -3.143 7.220 -7.125 1.00 96.62 400 GLU A CA 1
ATOM 3069 C C . GLU A 1 400 ? -1.759 7.887 -7.054 1.00 96.62 400 GLU A C 1
ATOM 3071 O O . GLU A 1 400 ? -1.609 8.967 -6.480 1.00 96.62 400 GLU A O 1
ATOM 3076 N N . ASN A 1 401 ? -0.731 7.256 -7.626 1.00 96.56 401 ASN A N 1
ATOM 3077 C CA . ASN A 1 401 ? 0.634 7.755 -7.462 1.00 96.56 401 ASN A CA 1
ATOM 3078 C C . ASN A 1 401 ? 0.836 9.162 -8.058 1.00 96.56 401 ASN A C 1
ATOM 3080 O O . ASN A 1 401 ? 0.527 9.403 -9.229 1.00 96.56 401 ASN A O 1
ATOM 3084 N N . TYR A 1 402 ? 1.419 10.068 -7.265 1.00 95.25 402 TYR A N 1
ATOM 3085 C CA . TYR A 1 402 ? 1.544 11.500 -7.586 1.00 95.25 402 TYR A CA 1
ATOM 3086 C C . TYR A 1 402 ? 2.568 11.834 -8.677 1.00 95.25 402 TYR A C 1
ATOM 3088 O O . TYR A 1 402 ? 2.464 12.886 -9.320 1.00 95.25 402 TYR A O 1
ATOM 3096 N N . ALA A 1 403 ? 3.536 10.948 -8.903 1.00 95.75 403 ALA A N 1
ATOM 3097 C CA . ALA A 1 403 ? 4.648 11.155 -9.822 1.00 95.75 403 ALA A CA 1
ATOM 3098 C C . ALA A 1 403 ? 5.018 9.868 -10.571 1.00 95.75 403 ALA A C 1
ATOM 3100 O O . ALA A 1 403 ? 4.704 8.761 -10.121 1.00 95.75 403 ALA A O 1
ATOM 3101 N N . SER A 1 404 ? 5.691 10.036 -11.712 1.00 96.00 404 SER A N 1
ATOM 3102 C CA . SER A 1 404 ? 6.416 8.950 -12.372 1.00 96.00 404 SER A CA 1
ATOM 3103 C C . SER A 1 404 ? 7.704 8.695 -11.595 1.00 96.00 404 SER A C 1
ATOM 3105 O O . SER A 1 404 ? 8.497 9.620 -11.417 1.00 96.00 404 SER A O 1
ATOM 3107 N N . VAL A 1 405 ? 7.887 7.473 -11.100 1.00 97.00 405 VAL A N 1
ATOM 3108 C CA . VAL A 1 405 ? 8.963 7.131 -10.160 1.00 97.00 405 VAL A CA 1
ATOM 3109 C C . VAL A 1 405 ? 9.493 5.723 -10.395 1.00 97.00 405 VAL A C 1
ATOM 3111 O O . VAL A 1 405 ? 8.762 4.849 -10.863 1.00 97.00 405 VAL A O 1
ATOM 3114 N N . CYS A 1 406 ? 10.743 5.486 -10.008 1.00 97.19 406 CYS A N 1
ATOM 3115 C CA . CYS A 1 406 ? 11.318 4.150 -9.894 1.00 97.19 406 CYS A CA 1
ATOM 3116 C C . CYS A 1 406 ? 11.333 3.669 -8.438 1.00 97.19 406 CYS A C 1
ATOM 3118 O O . CYS A 1 406 ? 11.813 4.363 -7.547 1.00 97.19 406 CYS A O 1
ATOM 3120 N N . LEU A 1 407 ? 10.779 2.480 -8.211 1.00 96.50 407 LEU A N 1
ATOM 3121 C CA . LEU A 1 407 ? 10.669 1.817 -6.910 1.00 96.50 407 LEU A CA 1
ATOM 3122 C C . LEU A 1 407 ? 11.897 0.921 -6.638 1.00 96.50 407 LEU A C 1
ATOM 3124 O O . LEU A 1 407 ? 12.627 0.600 -7.574 1.00 96.50 407 LEU A O 1
ATOM 3128 N N . ASP A 1 408 ? 12.072 0.436 -5.402 1.00 93.75 408 ASP A N 1
ATOM 3129 C CA . ASP A 1 408 ? 13.035 -0.636 -5.049 1.00 93.75 408 ASP A CA 1
ATOM 3130 C C . ASP A 1 408 ? 12.844 -1.891 -5.902 1.00 93.75 408 ASP A C 1
ATOM 3132 O O . ASP A 1 408 ? 13.776 -2.587 -6.306 1.00 93.75 408 ASP A O 1
ATOM 3136 N N . GLY A 1 409 ? 11.585 -2.190 -6.192 1.00 92.25 409 GLY A N 1
ATOM 3137 C CA . GLY A 1 409 ? 11.212 -3.308 -7.020 1.00 92.25 409 GLY A CA 1
ATOM 3138 C C . GLY A 1 409 ? 9.706 -3.384 -7.218 1.00 92.25 409 GLY A C 1
ATOM 3139 O O . GLY A 1 409 ? 8.918 -2.783 -6.483 1.00 92.25 409 GLY A O 1
ATOM 3140 N N . PRO A 1 410 ? 9.252 -4.185 -8.190 1.00 89.19 410 PRO A N 1
ATOM 3141 C CA . PRO A 1 410 ? 7.836 -4.250 -8.520 1.00 89.19 410 PRO A CA 1
ATOM 3142 C C . PRO A 1 410 ? 7.008 -5.011 -7.473 1.00 89.19 410 PRO A C 1
ATOM 3144 O O . PRO A 1 410 ? 5.778 -4.905 -7.495 1.00 89.19 410 PRO A O 1
ATOM 3147 N N . LYS A 1 411 ? 7.647 -5.805 -6.593 1.00 86.88 411 LYS A N 1
ATOM 3148 C CA . LYS A 1 411 ? 7.006 -6.841 -5.763 1.00 86.88 411 LYS A CA 1
ATOM 3149 C C . LYS A 1 411 ? 6.711 -6.450 -4.313 1.00 86.88 411 LYS A C 1
ATOM 3151 O O . LYS A 1 411 ? 5.550 -6.578 -3.932 1.00 86.88 411 LYS A O 1
ATOM 3156 N N . ARG A 1 412 ? 7.740 -6.180 -3.495 1.00 82.38 412 ARG A N 1
ATOM 3157 C CA . ARG A 1 412 ? 7.639 -6.282 -2.026 1.00 82.38 412 ARG A CA 1
ATOM 3158 C C . ARG A 1 412 ? 7.232 -4.969 -1.372 1.00 82.38 412 ARG A C 1
ATOM 3160 O O . ARG A 1 412 ? 6.120 -4.887 -0.855 1.00 82.38 412 ARG A O 1
ATOM 3167 N N . ASP A 1 413 ? 8.131 -3.992 -1.373 1.00 85.25 413 ASP A N 1
ATOM 3168 C CA . ASP A 1 413 ? 7.893 -2.738 -0.662 1.00 85.25 413 ASP A CA 1
ATOM 3169 C C . ASP A 1 413 ? 7.237 -1.739 -1.598 1.00 85.25 413 ASP A C 1
ATOM 3171 O O . ASP A 1 413 ? 6.290 -1.068 -1.186 1.00 85.25 413 ASP A O 1
ATOM 3175 N N . ARG A 1 414 ? 7.676 -1.722 -2.869 1.00 92.50 414 ARG A N 1
ATOM 3176 C CA . ARG A 1 414 ? 7.155 -0.814 -3.896 1.00 92.50 414 ARG A CA 1
ATOM 3177 C C . ARG A 1 414 ? 7.243 0.634 -3.400 1.00 92.50 414 ARG A C 1
ATOM 3179 O O . ARG A 1 414 ? 6.294 1.410 -3.515 1.00 92.50 414 ARG A O 1
ATOM 3186 N N . LEU A 1 415 ? 8.386 0.952 -2.798 1.00 92.88 415 LEU A N 1
ATOM 3187 C CA . LEU A 1 415 ? 8.739 2.245 -2.226 1.00 92.88 415 LEU A CA 1
ATOM 3188 C C . LEU A 1 415 ? 9.813 2.894 -3.088 1.00 92.88 415 LEU A C 1
ATOM 3190 O O . LEU A 1 415 ? 10.583 2.202 -3.747 1.00 92.88 415 LEU A O 1
ATOM 3194 N N . VAL A 1 416 ? 9.899 4.219 -3.065 1.00 95.38 416 VAL A N 1
ATOM 3195 C CA . VAL A 1 416 ? 10.930 4.940 -3.819 1.00 95.38 416 VAL A CA 1
ATOM 3196 C C . VAL A 1 416 ? 12.175 5.051 -2.941 1.00 95.38 416 VAL A C 1
ATOM 3198 O O . VAL A 1 416 ? 12.314 6.012 -2.196 1.00 95.38 416 VAL A O 1
ATOM 3201 N N . TRP A 1 417 ? 13.052 4.049 -2.955 1.00 94.56 417 TRP A N 1
ATOM 3202 C CA . TRP A 1 417 ? 14.251 4.063 -2.111 1.00 94.56 417 TRP A CA 1
ATOM 3203 C C . TRP A 1 417 ? 15.353 4.952 -2.702 1.00 94.56 417 TRP A C 1
ATOM 3205 O O . TRP A 1 417 ? 15.774 4.768 -3.844 1.00 94.56 417 TRP A O 1
ATOM 3215 N N . LEU A 1 418 ? 15.835 5.913 -1.907 1.00 94.62 418 LEU A N 1
ATOM 3216 C CA . LEU A 1 418 ? 16.831 6.908 -2.321 1.00 94.62 418 LEU A CA 1
ATOM 3217 C C . LEU A 1 418 ? 18.159 6.274 -2.755 1.00 94.62 418 LEU A C 1
ATOM 3219 O O . LEU A 1 418 ? 18.732 6.665 -3.768 1.00 94.62 418 LEU A O 1
ATOM 3223 N N . GLY A 1 419 ? 18.628 5.276 -2.006 1.00 94.50 419 GLY A N 1
ATOM 3224 C CA . GLY A 1 419 ? 19.882 4.576 -2.277 1.00 94.50 419 GLY A CA 1
ATOM 3225 C C . GLY A 1 419 ? 19.785 3.627 -3.467 1.00 94.50 419 GLY A C 1
ATOM 3226 O O . GLY A 1 419 ? 20.678 3.622 -4.306 1.00 94.50 419 GLY A O 1
ATOM 3227 N N . ASP A 1 420 ? 18.688 2.881 -3.603 1.00 95.69 420 ASP A N 1
ATOM 3228 C CA . ASP A 1 420 ? 18.437 1.966 -4.730 1.00 95.69 420 ASP A CA 1
ATOM 3229 C C . ASP A 1 420 ? 18.404 2.709 -6.076 1.00 95.69 420 ASP A C 1
ATOM 3231 O O . ASP A 1 420 ? 18.753 2.172 -7.139 1.00 95.69 420 ASP A O 1
ATOM 3235 N N . PHE A 1 421 ? 18.027 3.991 -6.055 1.00 97.25 421 PHE A N 1
ATOM 3236 C CA . PHE A 1 421 ? 18.002 4.798 -7.266 1.00 97.25 421 PHE A CA 1
ATOM 3237 C C . PHE A 1 421 ? 19.397 4.979 -7.902 1.00 97.25 421 PHE A C 1
ATOM 3239 O O . PHE A 1 421 ? 19.484 5.110 -9.126 1.00 97.25 421 PHE A O 1
ATOM 3246 N N . TYR A 1 422 ? 20.482 4.838 -7.128 1.00 96.12 422 TYR A N 1
ATOM 3247 C CA . TYR A 1 422 ? 21.873 4.908 -7.606 1.00 96.12 422 TYR A CA 1
ATOM 3248 C C . TYR A 1 422 ? 22.191 3.918 -8.726 1.00 96.12 422 TYR A C 1
ATOM 3250 O O . TYR A 1 422 ? 22.802 4.281 -9.732 1.00 96.12 422 TYR A O 1
ATOM 3258 N N . HIS A 1 423 ? 21.782 2.656 -8.592 1.00 94.94 423 HIS A N 1
ATOM 3259 C CA . HIS A 1 423 ? 21.982 1.704 -9.685 1.00 94.94 423 HIS A CA 1
ATOM 3260 C C . HIS A 1 423 ? 20.892 1.858 -10.751 1.00 94.94 423 HIS A C 1
ATOM 3262 O O . HIS A 1 423 ? 21.154 1.685 -11.944 1.00 94.94 423 HIS A O 1
ATOM 3268 N N . THR A 1 424 ? 19.672 2.202 -10.335 1.00 96.31 424 THR A N 1
ATOM 3269 C CA . THR A 1 424 ? 18.504 2.272 -11.218 1.00 96.31 424 THR A CA 1
ATOM 3270 C C . THR A 1 424 ? 18.652 3.355 -12.282 1.00 96.31 424 THR A C 1
ATOM 3272 O O . THR A 1 424 ? 18.376 3.079 -13.450 1.00 96.31 424 THR A O 1
ATOM 3275 N N . VAL A 1 425 ? 19.172 4.537 -11.928 1.00 97.31 425 VAL A N 1
ATOM 3276 C CA . VAL A 1 425 ? 19.397 5.643 -12.875 1.00 97.31 425 VAL A CA 1
ATOM 3277 C C . VAL A 1 425 ? 20.281 5.220 -14.052 1.00 97.31 425 VAL A C 1
ATOM 3279 O O . VAL A 1 425 ? 19.955 5.491 -15.208 1.00 97.31 425 VAL A O 1
ATOM 3282 N N . ARG A 1 426 ? 21.346 4.457 -13.781 1.00 95.69 426 ARG A N 1
ATOM 3283 C CA . ARG A 1 426 ? 22.284 3.964 -14.800 1.00 95.69 426 ARG A CA 1
ATOM 3284 C C . ARG A 1 426 ? 21.661 2.877 -15.665 1.00 95.69 426 ARG A C 1
ATOM 3286 O O . ARG A 1 426 ? 21.801 2.908 -16.886 1.00 95.69 426 ARG A O 1
ATOM 3293 N N . ILE A 1 427 ? 20.956 1.928 -15.043 1.00 95.00 427 ILE A N 1
ATOM 3294 C CA . ILE A 1 427 ? 20.326 0.812 -15.758 1.00 95.00 427 ILE A CA 1
ATOM 3295 C C . ILE A 1 427 ? 19.231 1.330 -16.693 1.00 95.00 427 ILE A C 1
ATOM 3297 O O . ILE A 1 427 ? 19.208 0.963 -17.867 1.00 95.00 427 ILE A O 1
ATOM 3301 N N . VAL A 1 428 ? 18.333 2.189 -16.207 1.00 94.12 428 VAL A N 1
ATOM 3302 C CA . VAL A 1 428 ? 17.212 2.722 -16.999 1.00 94.12 428 VAL A CA 1
ATOM 3303 C C . VAL A 1 428 ? 17.719 3.583 -18.152 1.00 94.12 428 VAL A C 1
ATOM 3305 O O . VAL A 1 428 ? 17.227 3.420 -19.270 1.00 94.12 428 VAL A O 1
ATOM 3308 N N . ALA A 1 429 ? 18.730 4.428 -17.919 1.00 93.44 429 ALA A N 1
ATOM 3309 C CA . ALA A 1 429 ? 19.347 5.225 -18.976 1.00 93.44 429 ALA A CA 1
ATOM 3310 C C . ALA A 1 429 ? 19.985 4.345 -20.063 1.00 93.44 429 ALA A C 1
ATOM 3312 O O . ALA A 1 429 ? 19.728 4.561 -21.244 1.00 93.44 429 ALA A O 1
ATOM 3313 N N . ALA A 1 430 ? 20.750 3.316 -19.677 1.00 92.44 430 ALA A N 1
ATOM 3314 C CA . ALA A 1 430 ? 21.425 2.427 -20.626 1.00 92.44 430 ALA A CA 1
ATOM 3315 C C . ALA A 1 430 ? 20.478 1.462 -21.364 1.00 92.44 430 ALA A C 1
ATOM 3317 O O . ALA A 1 430 ? 20.807 1.003 -22.455 1.00 92.44 430 ALA A O 1
ATOM 3318 N N . SER A 1 431 ? 19.329 1.116 -20.775 1.00 91.88 431 SER A N 1
ATOM 3319 C CA . SER A 1 431 ? 18.408 0.114 -21.335 1.00 91.88 431 SER A CA 1
ATOM 3320 C C . SER A 1 431 ? 17.211 0.705 -22.072 1.00 91.88 431 SER A C 1
ATOM 3322 O O . SER A 1 431 ? 16.865 0.233 -23.149 1.00 91.88 431 SER A O 1
ATOM 3324 N N . THR A 1 432 ? 16.565 1.725 -21.510 1.00 89.75 432 THR A N 1
ATOM 3325 C CA . THR A 1 432 ? 15.334 2.311 -22.069 1.00 89.75 432 THR A CA 1
ATOM 3326 C C . THR A 1 432 ? 15.500 3.767 -22.476 1.00 89.75 432 THR A C 1
ATOM 3328 O O . THR A 1 432 ? 14.613 4.308 -23.118 1.00 89.75 432 THR A O 1
ATOM 3331 N N . GLY A 1 433 ? 16.579 4.439 -22.064 1.00 90.50 433 GLY A N 1
ATOM 3332 C CA . GLY A 1 433 ? 16.779 5.859 -22.355 1.00 90.50 433 GLY A CA 1
ATOM 3333 C C . GLY A 1 433 ? 15.685 6.786 -21.807 1.00 90.50 433 GLY A C 1
ATOM 3334 O O . GLY A 1 433 ? 15.608 7.937 -22.230 1.00 90.50 433 GLY A O 1
ATOM 3335 N N . LYS A 1 434 ? 14.834 6.319 -20.880 1.00 91.38 434 LYS A N 1
ATOM 3336 C CA . LYS A 1 434 ? 13.745 7.108 -20.284 1.00 91.38 434 LYS A CA 1
ATOM 3337 C C . LYS A 1 434 ? 14.277 8.116 -19.271 1.00 91.38 434 LYS A C 1
ATOM 3339 O O . LYS A 1 434 ? 14.175 7.940 -18.062 1.00 91.38 434 LYS A O 1
ATOM 3344 N N . LEU A 1 435 ? 14.910 9.171 -19.767 1.00 94.00 435 LEU A N 1
ATOM 3345 C CA . LEU A 1 435 ? 15.468 10.233 -18.928 1.00 94.00 435 LEU A CA 1
ATOM 3346 C C . LEU A 1 435 ? 14.374 11.024 -18.189 1.00 94.00 435 LEU A C 1
ATOM 3348 O O . LEU A 1 435 ? 14.622 11.567 -17.117 1.00 94.00 435 LEU A O 1
ATOM 3352 N N . ASP A 1 436 ? 13.153 11.044 -18.718 1.00 94.31 436 ASP A N 1
ATOM 3353 C CA . ASP A 1 436 ? 11.986 11.693 -18.125 1.00 94.31 436 ASP A CA 1
ATOM 3354 C C . ASP A 1 436 ? 11.555 11.055 -16.796 1.00 94.31 436 ASP A C 1
ATOM 3356 O O . ASP A 1 436 ? 11.379 11.780 -15.815 1.00 94.31 436 ASP A O 1
ATOM 3360 N N . ILE A 1 437 ? 11.456 9.720 -16.712 1.00 95.06 437 ILE A N 1
ATOM 3361 C CA . ILE A 1 437 ? 11.130 9.043 -15.442 1.00 95.06 437 ILE A CA 1
ATOM 3362 C C . ILE A 1 437 ? 12.276 9.144 -14.429 1.00 95.06 437 ILE A C 1
ATOM 3364 O O . ILE A 1 437 ? 12.035 9.203 -13.222 1.00 95.06 437 ILE A O 1
ATOM 3368 N N . LEU A 1 438 ? 13.523 9.231 -14.905 1.00 97.25 438 LEU A N 1
ATOM 3369 C CA . LEU A 1 438 ? 14.683 9.456 -14.042 1.00 97.25 438 LEU A CA 1
ATOM 3370 C C . LEU A 1 438 ? 14.648 10.846 -13.410 1.00 97.25 438 LEU A C 1
ATOM 3372 O O . LEU A 1 438 ? 14.732 10.966 -12.187 1.00 97.25 438 LEU A O 1
ATOM 3376 N N . ARG A 1 439 ? 14.425 11.883 -14.224 1.00 97.56 439 ARG A N 1
ATOM 3377 C CA . ARG A 1 439 ? 14.206 13.250 -13.740 1.00 97.56 439 ARG A CA 1
ATOM 3378 C C . ARG A 1 439 ? 13.000 13.325 -12.808 1.00 97.56 439 ARG A C 1
ATOM 3380 O O . ARG A 1 439 ? 13.079 13.973 -11.771 1.00 97.56 439 ARG A O 1
ATOM 3387 N N . GLY A 1 440 ? 11.905 12.646 -13.155 1.00 97.31 440 GLY A N 1
ATOM 3388 C CA . GLY A 1 440 ? 10.693 12.567 -12.338 1.00 97.31 440 GLY A CA 1
ATOM 3389 C C . GLY A 1 440 ? 10.948 11.956 -10.961 1.00 97.31 440 GLY A C 1
ATOM 3390 O O . GLY A 1 440 ? 10.493 12.502 -9.961 1.00 97.31 440 GLY A O 1
ATOM 3391 N N . THR A 1 441 ? 11.750 10.891 -10.891 1.00 98.00 441 THR A N 1
ATOM 3392 C CA . THR A 1 441 ? 12.133 10.257 -9.620 1.00 98.00 441 THR A CA 1
ATOM 3393 C C . THR A 1 441 ? 13.004 11.182 -8.765 1.00 98.00 441 THR A C 1
ATOM 3395 O O . THR A 1 441 ? 12.769 11.316 -7.568 1.00 98.00 441 THR A O 1
ATOM 3398 N N . LEU A 1 442 ? 13.973 11.882 -9.365 1.00 97.88 442 LEU A N 1
ATOM 3399 C CA . LEU A 1 442 ? 14.787 12.865 -8.641 1.00 97.88 442 LEU A CA 1
ATOM 3400 C C . LEU A 1 442 ? 13.955 14.057 -8.155 1.00 97.88 442 LEU A C 1
ATOM 3402 O O . LEU A 1 442 ? 14.109 14.492 -7.016 1.00 97.88 442 LEU A O 1
ATOM 3406 N N . GLN A 1 443 ? 13.049 14.565 -8.995 1.00 97.38 443 GLN A N 1
ATOM 3407 C CA . GLN A 1 443 ? 12.119 15.624 -8.613 1.00 97.38 443 GLN A CA 1
ATOM 3408 C C . GLN A 1 443 ? 11.214 15.172 -7.464 1.00 97.38 443 GLN A C 1
ATOM 3410 O O . GLN A 1 443 ? 11.005 15.936 -6.532 1.00 97.38 443 GLN A O 1
ATOM 3415 N N . TYR A 1 444 ? 10.758 13.918 -7.478 1.00 97.00 444 TYR A N 1
ATOM 3416 C CA . TYR A 1 444 ? 9.983 13.349 -6.382 1.00 97.00 444 TYR A CA 1
ATOM 3417 C C . TYR A 1 444 ? 10.749 13.421 -5.053 1.00 97.00 444 TYR A C 1
ATOM 3419 O O . TYR A 1 444 ? 10.190 13.881 -4.064 1.00 97.00 444 TYR A O 1
ATOM 3427 N N . PHE A 1 445 ? 12.043 13.081 -5.014 1.00 96.31 445 PHE A N 1
ATOM 3428 C CA . PHE A 1 445 ? 12.845 13.275 -3.796 1.00 96.31 445 PHE A CA 1
ATOM 3429 C C . PHE A 1 445 ? 12.944 14.747 -3.376 1.00 96.31 445 PHE A C 1
ATOM 3431 O O . PHE A 1 445 ? 12.780 15.048 -2.194 1.00 96.31 445 PHE A O 1
ATOM 3438 N N . LEU A 1 446 ? 13.149 15.667 -4.327 1.00 96.00 446 LEU A N 1
ATOM 3439 C CA . LEU A 1 446 ? 13.162 17.110 -4.050 1.00 96.00 446 LEU A CA 1
ATOM 3440 C C . LEU A 1 446 ? 11.836 17.628 -3.483 1.00 96.00 446 LEU A C 1
ATOM 3442 O O . LEU A 1 446 ? 11.851 18.558 -2.677 1.00 96.00 446 LEU A O 1
ATOM 3446 N N . ASP A 1 447 ? 10.711 17.056 -3.905 1.00 95.38 447 ASP A N 1
ATOM 3447 C CA . ASP A 1 447 ? 9.381 17.441 -3.429 1.00 95.38 447 ASP A CA 1
ATOM 3448 C C . ASP A 1 447 ? 9.155 16.986 -1.981 1.00 95.38 447 ASP A C 1
ATOM 3450 O O . ASP A 1 447 ? 8.473 17.661 -1.215 1.00 95.38 447 ASP A O 1
ATOM 3454 N N . TRP A 1 448 ? 9.778 15.875 -1.579 1.00 93.38 448 TRP A N 1
ATOM 3455 C CA . TRP A 1 448 ? 9.761 15.394 -0.199 1.00 93.38 448 TRP A CA 1
ATOM 3456 C C . TRP A 1 448 ? 10.816 16.039 0.712 1.00 93.38 448 TRP A C 1
ATOM 3458 O O . TRP A 1 448 ? 10.780 15.815 1.928 1.00 93.38 448 TRP A O 1
ATOM 3468 N N . GLN A 1 449 ? 11.766 16.791 0.151 1.00 92.62 449 GLN A N 1
ATOM 3469 C CA . GLN A 1 449 ? 12.915 17.308 0.885 1.00 92.62 449 GLN A CA 1
ATOM 3470 C C . GLN A 1 449 ? 12.505 18.162 2.088 1.00 92.62 449 GLN A C 1
ATOM 3472 O O . GLN A 1 449 ? 11.596 18.991 2.037 1.00 92.62 449 GLN A O 1
ATOM 3477 N N . ARG A 1 450 ? 13.232 17.971 3.183 1.00 89.56 450 ARG A N 1
ATOM 3478 C CA . ARG A 1 450 ? 13.042 18.675 4.446 1.00 89.56 450 ARG A CA 1
ATOM 3479 C C . ARG A 1 450 ? 13.722 20.051 4.433 1.00 89.56 450 ARG A C 1
ATOM 3481 O O . ARG A 1 450 ? 14.723 20.228 3.739 1.00 89.56 450 ARG A O 1
ATOM 3488 N N . PRO A 1 451 ? 13.269 21.024 5.250 1.00 88.56 451 PRO A N 1
ATOM 3489 C CA . PRO A 1 451 ? 13.928 22.333 5.356 1.00 88.56 451 PRO A CA 1
ATOM 3490 C C . PRO A 1 451 ? 15.408 22.283 5.770 1.00 88.56 451 PRO A C 1
ATOM 3492 O O . PRO A 1 451 ? 16.150 23.221 5.496 1.00 88.56 451 PRO A O 1
ATOM 3495 N N . ASN A 1 452 ? 15.852 21.201 6.415 1.00 86.50 452 ASN A N 1
ATOM 3496 C CA . ASN A 1 452 ? 17.257 20.959 6.753 1.00 86.50 452 ASN A CA 1
ATOM 3497 C C . ASN A 1 452 ? 18.035 20.193 5.665 1.00 86.50 452 ASN A C 1
ATOM 3499 O O . ASN A 1 452 ? 19.099 19.649 5.948 1.00 86.50 452 ASN A O 1
ATOM 3503 N N . ALA A 1 453 ? 17.493 20.153 4.448 1.00 87.56 453 ALA A N 1
ATOM 3504 C CA . ALA A 1 453 ? 18.044 19.528 3.251 1.00 87.56 453 ALA A CA 1
ATOM 3505 C C . ALA A 1 453 ? 18.074 17.989 3.224 1.00 87.56 453 ALA A C 1
ATOM 3507 O O . ALA A 1 453 ? 18.495 17.424 2.216 1.00 87.56 453 ALA A O 1
ATOM 3508 N N . LEU A 1 454 ? 17.582 17.293 4.254 1.00 88.69 454 LEU A N 1
ATOM 3509 C CA . LEU A 1 454 ? 17.511 15.829 4.227 1.00 88.69 454 LEU A CA 1
ATOM 3510 C C . LEU A 1 454 ? 16.393 15.325 3.306 1.00 88.69 454 LEU A C 1
ATOM 3512 O O . LEU A 1 454 ? 15.275 15.851 3.301 1.00 88.69 454 LEU A O 1
ATOM 3516 N N . PHE A 1 455 ? 16.683 14.255 2.568 1.00 90.75 455 PHE A N 1
ATOM 3517 C CA . PHE A 1 455 ? 15.702 13.530 1.763 1.00 90.75 455 PHE A CA 1
ATOM 3518 C C . PHE A 1 455 ? 15.114 12.346 2.531 1.00 90.75 455 PHE A C 1
ATOM 3520 O O . PHE A 1 455 ? 15.825 11.727 3.330 1.00 90.75 455 PHE A O 1
ATOM 3527 N N . PRO A 1 456 ? 13.852 11.964 2.273 1.00 89.19 456 PRO A N 1
ATOM 3528 C CA . PRO A 1 456 ? 13.327 10.722 2.816 1.00 89.19 456 PRO A CA 1
ATOM 3529 C C . PRO A 1 456 ? 14.046 9.509 2.214 1.00 89.19 456 PRO A C 1
ATOM 3531 O O . PRO A 1 456 ? 14.410 9.495 1.040 1.00 89.19 456 PRO A O 1
ATOM 3534 N N . ILE A 1 457 ? 14.211 8.457 3.014 1.00 89.06 457 ILE A N 1
ATOM 3535 C CA . ILE A 1 457 ? 14.932 7.249 2.588 1.00 89.06 457 ILE A CA 1
ATOM 3536 C C . ILE A 1 457 ? 14.074 6.387 1.652 1.00 89.06 457 ILE A C 1
ATOM 3538 O O . ILE A 1 457 ? 14.599 5.833 0.690 1.00 89.06 457 ILE A O 1
ATOM 3542 N N . SER A 1 458 ? 12.770 6.265 1.929 1.00 90.44 458 SER A N 1
ATOM 3543 C CA . SER A 1 458 ? 11.851 5.369 1.208 1.00 90.44 458 SER A CA 1
ATOM 3544 C C . SER A 1 458 ? 10.394 5.871 1.168 1.00 90.44 458 SER A C 1
ATOM 3546 O O . SER A 1 458 ? 9.477 5.174 1.613 1.00 90.44 458 SER A O 1
ATOM 3548 N N . PRO A 1 459 ? 10.135 7.092 0.658 1.00 91.19 459 PRO A N 1
ATOM 3549 C CA . PRO A 1 459 ? 8.784 7.647 0.581 1.00 91.19 459 PRO A CA 1
ATOM 3550 C C . PRO A 1 459 ? 7.806 6.747 -0.193 1.00 91.19 459 PRO A C 1
ATOM 3552 O O . PRO A 1 459 ? 8.128 6.158 -1.231 1.00 91.19 459 PRO A O 1
ATOM 3555 N N . LEU A 1 460 ? 6.571 6.680 0.308 1.00 91.69 460 LEU A N 1
ATOM 3556 C CA . LEU A 1 460 ? 5.458 5.946 -0.297 1.00 91.69 460 LEU A CA 1
ATOM 3557 C C . LEU A 1 460 ? 4.793 6.771 -1.401 1.00 91.69 460 LEU A C 1
ATOM 3559 O O . LEU A 1 460 ? 4.451 7.929 -1.197 1.00 91.69 460 LEU A O 1
ATOM 3563 N N . ILE A 1 461 ? 4.505 6.135 -2.534 1.00 95.12 461 ILE A N 1
ATOM 3564 C CA . ILE A 1 461 ? 3.970 6.799 -3.736 1.00 95.12 461 ILE A CA 1
ATOM 3565 C C . ILE A 1 461 ? 2.526 7.308 -3.629 1.00 95.12 461 ILE A C 1
ATOM 3567 O O . ILE A 1 461 ? 2.087 8.061 -4.494 1.00 95.12 461 ILE A O 1
ATOM 3571 N N . GLY A 1 462 ? 1.780 6.862 -2.615 1.00 95.50 462 GLY A N 1
ATOM 3572 C CA . GLY A 1 462 ? 0.364 7.189 -2.434 1.00 95.50 462 GLY A CA 1
ATOM 3573 C C . GLY A 1 462 ? 0.087 8.418 -1.568 1.00 95.50 462 GLY A C 1
ATOM 3574 O O . GLY A 1 462 ? -1.072 8.820 -1.485 1.00 95.50 462 GLY A O 1
ATOM 3575 N N . TYR A 1 463 ? 1.109 9.005 -0.933 1.00 95.56 463 TYR A N 1
ATOM 3576 C CA . TYR A 1 463 ? 0.982 10.241 -0.152 1.00 95.56 463 TYR A CA 1
ATOM 3577 C C . TYR A 1 463 ? 1.472 11.450 -0.944 1.00 95.56 463 TYR A C 1
ATOM 3579 O O . TYR A 1 463 ? 2.374 11.335 -1.775 1.00 95.56 463 TYR A O 1
ATOM 3587 N N . ASP A 1 464 ? 0.887 12.611 -0.652 1.00 94.25 464 ASP A N 1
ATOM 3588 C CA . ASP A 1 464 ? 1.318 13.880 -1.232 1.00 94.25 464 ASP A CA 1
ATOM 3589 C C . ASP A 1 464 ? 2.559 14.408 -0.482 1.00 94.25 464 ASP A C 1
ATOM 3591 O O . ASP A 1 464 ? 2.451 14.710 0.715 1.00 94.25 464 ASP A O 1
ATOM 3595 N N . PRO A 1 465 ? 3.731 14.544 -1.135 1.00 92.12 465 PRO A N 1
ATOM 3596 C CA . PRO A 1 465 ? 4.932 15.091 -0.502 1.00 92.12 465 PRO A CA 1
ATOM 3597 C C . PRO A 1 465 ? 4.708 16.445 0.178 1.00 92.12 465 PRO A C 1
ATOM 3599 O O . PRO A 1 465 ? 5.255 16.687 1.257 1.00 92.12 465 PRO A O 1
ATOM 3602 N N . LEU A 1 466 ? 3.880 17.309 -0.421 1.00 87.75 466 LEU A N 1
ATOM 3603 C CA . LEU A 1 466 ? 3.699 18.693 0.021 1.00 87.75 466 LEU A CA 1
ATOM 3604 C C . LEU A 1 466 ? 2.984 18.794 1.366 1.00 87.75 466 LEU A C 1
ATOM 3606 O O . LEU A 1 466 ? 3.192 19.758 2.099 1.00 87.75 466 LEU A O 1
ATOM 3610 N N . THR A 1 467 ? 2.144 17.813 1.694 1.00 90.00 467 THR A N 1
ATOM 3611 C CA . THR A 1 467 ? 1.359 17.819 2.934 1.00 90.00 467 THR A CA 1
ATOM 3612 C C . THR A 1 467 ? 1.830 16.779 3.942 1.00 90.00 467 THR A C 1
ATOM 3614 O O . THR A 1 467 ? 1.432 16.848 5.101 1.00 90.00 467 THR A O 1
ATOM 3617 N N . THR A 1 468 ? 2.654 15.807 3.535 1.00 92.12 468 THR A N 1
ATOM 3618 C CA . THR A 1 468 ? 2.994 14.647 4.382 1.00 92.12 468 THR A CA 1
ATOM 3619 C C . THR A 1 468 ? 4.478 14.495 4.707 1.00 92.12 468 THR A C 1
ATOM 3621 O O . THR A 1 468 ? 4.822 13.640 5.524 1.00 92.12 468 THR A O 1
ATOM 3624 N N . SER A 1 469 ? 5.367 15.336 4.161 1.00 90.00 469 SER A N 1
ATOM 3625 C CA . SER A 1 469 ? 6.811 15.260 4.448 1.00 90.00 469 SER A CA 1
ATOM 3626 C C . SER A 1 469 ? 7.137 15.353 5.949 1.00 90.00 469 SER A C 1
ATOM 3628 O O . SER A 1 469 ? 7.914 14.539 6.452 1.00 90.00 469 SER A O 1
ATOM 3630 N N . ASP A 1 470 ? 6.503 16.273 6.693 1.00 88.25 470 ASP A N 1
ATOM 3631 C CA . ASP A 1 470 ? 6.668 16.393 8.157 1.00 88.25 470 ASP A CA 1
ATOM 3632 C C . ASP A 1 470 ? 6.243 15.120 8.888 1.00 88.25 470 ASP A C 1
ATOM 3634 O O . ASP A 1 470 ? 6.990 14.583 9.715 1.00 88.25 470 ASP A O 1
ATOM 3638 N N . ALA A 1 471 ? 5.055 14.621 8.546 1.00 89.31 471 ALA A N 1
ATOM 3639 C CA . ALA A 1 471 ? 4.491 13.406 9.110 1.00 89.31 471 ALA A CA 1
ATOM 3640 C C . ALA A 1 471 ? 5.426 12.210 8.877 1.00 89.31 471 ALA A C 1
ATOM 3642 O O . ALA A 1 471 ? 5.717 11.467 9.815 1.00 89.31 471 ALA A O 1
ATOM 3643 N N . PHE A 1 472 ? 5.946 12.053 7.656 1.00 87.00 472 PHE A N 1
ATOM 3644 C CA . PHE A 1 472 ? 6.829 10.946 7.283 1.00 87.00 472 PHE A CA 1
ATOM 3645 C C . PHE A 1 472 ? 8.196 11.035 7.973 1.00 87.00 472 PHE A C 1
ATOM 3647 O O . PHE A 1 472 ? 8.720 10.026 8.441 1.00 87.00 472 PHE A O 1
ATOM 3654 N N . ALA A 1 473 ? 8.739 12.243 8.131 1.00 85.31 473 ALA A N 1
ATOM 3655 C CA . ALA A 1 473 ? 10.050 12.443 8.743 1.00 85.31 473 ALA A CA 1
ATOM 3656 C C . ALA A 1 473 ? 10.065 12.145 10.244 1.00 85.31 473 ALA A C 1
ATOM 3658 O O . ALA A 1 473 ? 11.033 11.572 10.746 1.00 85.31 473 ALA A O 1
ATOM 3659 N N . THR A 1 474 ? 8.995 12.516 10.948 1.00 82.69 474 THR A N 1
ATOM 3660 C CA . THR A 1 474 ? 8.965 12.578 12.420 1.00 82.69 474 THR A CA 1
ATOM 3661 C C . THR A 1 474 ? 8.020 11.564 13.067 1.00 82.69 474 THR A C 1
ATOM 3663 O O . THR A 1 474 ? 8.157 11.235 14.247 1.00 82.69 474 THR A O 1
ATOM 3666 N N . GLY A 1 475 ? 7.083 11.010 12.294 1.00 80.19 475 GLY A N 1
ATOM 3667 C CA . GLY A 1 475 ? 6.008 10.149 12.784 1.00 80.19 475 GLY A CA 1
ATOM 3668 C C . GLY A 1 475 ? 6.414 8.727 13.174 1.00 80.19 475 GLY A C 1
ATOM 3669 O O . GLY A 1 475 ? 5.527 7.910 13.404 1.00 80.19 475 GLY A O 1
ATOM 3670 N N . ALA A 1 476 ? 7.708 8.389 13.197 1.00 68.50 476 ALA A N 1
ATOM 3671 C CA . ALA A 1 476 ? 8.195 7.059 13.592 1.00 68.50 476 ALA A CA 1
ATOM 3672 C C . ALA A 1 476 ? 9.004 7.031 14.901 1.00 68.50 476 ALA A C 1
ATOM 3674 O O . ALA A 1 476 ? 9.304 5.947 15.391 1.00 68.50 476 ALA A O 1
ATOM 3675 N N . SER A 1 477 ? 9.383 8.185 15.456 1.00 61.94 477 SER A N 1
ATOM 3676 C CA . SER A 1 477 ? 10.411 8.256 16.510 1.00 61.94 477 SER A CA 1
ATOM 3677 C C . SER A 1 477 ? 10.239 9.481 17.407 1.00 61.94 477 SER A C 1
ATOM 3679 O O . SER A 1 477 ? 11.165 10.251 17.636 1.00 61.94 477 SER A O 1
ATOM 3681 N N . ASP A 1 478 ? 9.029 9.673 17.932 1.00 63.78 478 ASP A N 1
ATOM 3682 C CA . ASP A 1 478 ? 8.734 10.709 18.932 1.00 63.78 478 ASP A CA 1
ATOM 3683 C C . ASP A 1 478 ? 9.083 12.142 18.515 1.00 63.78 478 ASP A C 1
ATOM 3685 O O . ASP A 1 478 ? 9.440 12.971 19.348 1.00 63.78 478 ASP A O 1
ATOM 3689 N N . GLY A 1 479 ? 8.950 12.460 17.227 1.00 60.50 479 GLY A N 1
ATOM 3690 C CA . GLY A 1 479 ? 9.302 13.785 16.723 1.00 60.50 479 GLY A CA 1
ATOM 3691 C C . GLY A 1 479 ? 10.761 13.914 16.279 1.00 60.50 479 GLY A C 1
ATOM 3692 O O . GLY A 1 479 ? 11.131 14.958 15.746 1.00 60.50 479 GLY A O 1
ATOM 3693 N N . VAL A 1 480 ? 11.587 12.878 16.463 1.00 64.56 480 VAL A N 1
ATOM 3694 C CA . VAL A 1 480 ? 12.960 12.840 15.949 1.00 64.56 480 VAL A CA 1
ATOM 3695 C C . VAL A 1 480 ? 12.935 12.544 14.454 1.00 64.56 480 VAL A C 1
ATOM 3697 O O . VAL A 1 480 ? 12.179 11.709 13.963 1.00 64.56 480 VAL A O 1
ATOM 3700 N N . GLU A 1 481 ? 13.766 13.255 13.702 1.00 72.75 481 GLU A N 1
ATOM 3701 C CA . GLU A 1 481 ? 13.841 13.076 12.261 1.00 72.75 481 GLU A CA 1
ATOM 3702 C C . GLU A 1 481 ? 14.610 11.806 11.885 1.00 72.75 481 GLU A C 1
ATOM 3704 O O . GLU A 1 481 ? 15.785 11.637 12.214 1.00 72.75 481 GLU A O 1
ATOM 3709 N N . ASN A 1 482 ? 13.942 10.912 11.156 1.00 69.75 482 ASN A N 1
ATOM 3710 C CA . ASN A 1 482 ? 14.458 9.572 10.871 1.00 69.75 482 ASN A CA 1
ATOM 3711 C C . ASN A 1 482 ? 15.576 9.527 9.822 1.00 69.75 482 ASN A C 1
ATOM 3713 O O . ASN A 1 482 ? 16.358 8.575 9.801 1.00 69.75 482 ASN A O 1
ATOM 3717 N N . TYR A 1 483 ? 15.664 10.534 8.950 1.00 72.19 483 TYR A N 1
ATOM 3718 C CA . TYR A 1 483 ? 16.495 10.458 7.744 1.00 72.19 483 TYR A CA 1
ATOM 3719 C C . TYR A 1 483 ? 17.988 10.664 8.001 1.00 72.19 483 TYR A C 1
ATOM 3721 O O . TYR A 1 483 ? 18.810 10.118 7.274 1.00 72.19 483 TYR A O 1
ATOM 3729 N N . GLY A 1 484 ? 18.348 11.447 9.023 1.00 60.28 484 GLY A N 1
ATOM 3730 C CA . GLY A 1 484 ? 19.750 11.736 9.344 1.00 60.28 484 GLY A CA 1
ATOM 3731 C C . GLY A 1 484 ? 20.431 10.641 10.170 1.00 60.28 484 GLY A C 1
ATOM 3732 O O . GLY A 1 484 ? 21.655 10.549 10.179 1.00 60.28 484 GLY A O 1
ATOM 3733 N N . ALA A 1 485 ? 19.645 9.813 10.865 1.00 62.56 485 ALA A N 1
ATOM 3734 C CA . ALA A 1 485 ? 20.143 8.766 11.759 1.00 62.56 485 ALA A CA 1
ATOM 3735 C C . ALA A 1 485 ? 20.159 7.372 11.110 1.00 62.56 485 ALA A C 1
ATOM 3737 O O . ALA A 1 485 ? 20.995 6.539 11.459 1.00 62.56 485 ALA A O 1
ATOM 3738 N N . SER A 1 486 ? 19.249 7.114 10.167 1.00 68.75 486 SER A N 1
ATOM 3739 C CA . SER A 1 486 ? 19.118 5.820 9.493 1.00 68.75 486 SER A CA 1
ATOM 3740 C C . SER A 1 486 ? 19.720 5.892 8.092 1.00 68.75 486 SER A C 1
ATOM 3742 O O . SER A 1 486 ? 19.366 6.782 7.333 1.00 68.75 486 SER A O 1
ATOM 3744 N N . LEU A 1 487 ? 20.604 4.952 7.738 1.00 83.06 487 LEU A N 1
ATOM 3745 C CA . LEU A 1 487 ? 21.191 4.825 6.389 1.00 83.06 487 LEU A CA 1
ATOM 3746 C C . LEU A 1 487 ? 21.727 6.157 5.805 1.00 83.06 487 LEU A C 1
ATOM 3748 O O . LEU A 1 487 ? 21.291 6.591 4.737 1.00 83.06 487 LEU A O 1
ATOM 3752 N N . PRO A 1 488 ? 22.665 6.846 6.486 1.00 85.50 488 PRO A N 1
ATOM 3753 C CA . PRO A 1 488 ? 23.189 8.137 6.022 1.00 85.50 488 PRO A CA 1
ATOM 3754 C C . PRO A 1 488 ? 23.886 8.055 4.652 1.00 85.50 488 PRO A C 1
ATOM 3756 O O . PRO A 1 488 ? 23.948 9.040 3.916 1.00 85.50 488 PRO A O 1
ATOM 3759 N N . ASP A 1 489 ? 24.376 6.874 4.279 1.00 91.12 489 ASP A N 1
ATOM 3760 C CA . ASP A 1 489 ? 24.922 6.566 2.960 1.00 91.12 489 ASP A CA 1
ATOM 3761 C C . ASP A 1 489 ? 23.894 6.750 1.832 1.00 91.12 489 ASP A C 1
ATOM 3763 O O . ASP A 1 489 ? 24.275 7.136 0.726 1.00 91.12 489 ASP A O 1
ATOM 3767 N N . TYR A 1 490 ? 22.595 6.585 2.103 1.00 93.00 490 TYR A N 1
ATOM 3768 C CA . TYR A 1 490 ? 21.545 6.778 1.098 1.00 93.00 490 TYR A CA 1
ATOM 3769 C C . TYR A 1 490 ? 21.455 8.234 0.633 1.00 93.00 490 TYR A C 1
ATOM 3771 O O . TYR A 1 490 ? 21.167 8.468 -0.537 1.00 93.00 490 TYR A O 1
ATOM 3779 N N . GLN A 1 491 ? 21.771 9.211 1.491 1.00 92.12 491 GLN A N 1
ATOM 3780 C CA . GLN A 1 491 ? 21.831 10.621 1.081 1.00 92.12 491 GLN A CA 1
ATOM 3781 C C . GLN A 1 491 ? 22.936 10.837 0.031 1.00 92.12 491 GLN A C 1
ATOM 3783 O O . GLN A 1 491 ? 22.724 11.502 -0.982 1.00 92.12 491 GLN A O 1
ATOM 3788 N N . ILE A 1 492 ? 24.099 10.204 0.233 1.00 93.38 492 ILE A N 1
ATOM 3789 C CA . ILE A 1 492 ? 25.236 10.267 -0.698 1.00 93.38 492 ILE A CA 1
ATOM 3790 C C . ILE A 1 492 ? 24.889 9.559 -2.013 1.00 93.38 492 ILE A C 1
ATOM 3792 O O . ILE A 1 492 ? 25.140 10.099 -3.088 1.00 93.38 492 ILE A O 1
ATOM 3796 N N . LEU A 1 493 ? 24.285 8.371 -1.947 1.00 96.12 493 LEU A N 1
ATOM 3797 C CA . LEU A 1 493 ? 23.842 7.627 -3.131 1.00 96.12 493 LEU A CA 1
ATOM 3798 C C . LEU A 1 493 ? 22.783 8.399 -3.935 1.00 96.12 493 LEU A C 1
ATOM 3800 O O . LEU A 1 493 ? 22.840 8.413 -5.167 1.00 96.12 493 LEU A O 1
ATOM 3804 N N . GLY A 1 494 ? 21.871 9.102 -3.258 1.00 94.94 494 GLY A N 1
ATOM 3805 C CA . GLY A 1 494 ? 20.910 10.010 -3.883 1.00 94.94 494 GLY A CA 1
ATOM 3806 C C . GLY A 1 494 ? 21.592 11.134 -4.667 1.00 94.94 494 GLY A C 1
ATOM 3807 O O . GLY A 1 494 ? 21.285 11.340 -5.842 1.00 94.94 494 GLY A O 1
ATOM 3808 N N . LEU A 1 495 ? 22.587 11.796 -4.064 1.00 95.81 495 LEU A N 1
ATOM 3809 C CA . LEU A 1 495 ? 23.387 12.822 -4.742 1.00 95.81 495 LEU A CA 1
ATOM 3810 C C . LEU A 1 495 ? 24.147 12.254 -5.950 1.00 95.81 495 LEU A C 1
ATOM 3812 O O . LEU A 1 495 ? 24.149 12.861 -7.022 1.00 95.81 495 LEU A O 1
ATOM 3816 N N . ILE A 1 496 ? 24.752 11.069 -5.820 1.00 97.50 496 ILE A N 1
ATOM 3817 C CA . ILE A 1 496 ? 25.432 10.420 -6.950 1.00 97.50 496 ILE A CA 1
ATOM 3818 C C . ILE A 1 496 ? 24.430 10.134 -8.076 1.00 97.50 496 ILE A C 1
ATOM 3820 O O . ILE A 1 496 ? 24.732 10.403 -9.238 1.00 97.50 496 ILE A O 1
ATOM 3824 N N . SER A 1 497 ? 23.214 9.698 -7.744 1.00 97.81 497 SER A N 1
ATOM 3825 C CA . SER A 1 497 ? 22.153 9.467 -8.732 1.00 97.81 497 SER A CA 1
ATOM 3826 C C . SER A 1 497 ? 21.806 10.730 -9.524 1.00 97.81 497 SER A C 1
ATOM 3828 O O . SER A 1 497 ? 21.643 10.672 -10.744 1.00 97.81 497 SER A O 1
ATOM 3830 N N . PHE A 1 498 ? 21.735 11.884 -8.850 1.00 97.94 498 PHE A N 1
ATOM 3831 C CA . PHE A 1 498 ? 21.582 13.184 -9.506 1.00 97.94 498 PHE A CA 1
ATOM 3832 C C . PHE A 1 498 ? 22.754 13.469 -10.459 1.00 97.94 498 PHE A C 1
ATOM 3834 O O . PHE A 1 498 ? 22.530 13.801 -11.625 1.00 97.94 498 PHE A O 1
ATOM 3841 N N . THR A 1 499 ? 24.003 13.282 -10.014 1.00 97.62 499 THR A N 1
ATOM 3842 C CA . THR A 1 499 ? 25.183 13.526 -10.868 1.00 97.62 499 THR A CA 1
ATOM 3843 C C . THR A 1 499 ? 25.249 12.597 -12.083 1.00 97.62 499 THR A C 1
ATOM 3845 O O . THR A 1 499 ? 25.612 13.043 -13.176 1.00 97.62 499 THR A O 1
ATOM 3848 N N . ASP A 1 500 ? 24.845 11.335 -11.926 1.00 97.88 500 ASP A N 1
ATOM 3849 C CA . ASP A 1 500 ? 24.749 10.378 -13.025 1.00 97.88 500 ASP A CA 1
ATOM 3850 C C . ASP A 1 500 ? 23.686 10.829 -14.027 1.00 97.88 500 ASP A C 1
ATOM 3852 O O . ASP A 1 500 ? 23.968 10.899 -15.222 1.00 97.88 500 ASP A O 1
ATOM 3856 N N . TYR A 1 501 ? 22.491 11.212 -13.557 1.00 98.19 501 TYR A N 1
ATOM 3857 C CA . TYR A 1 501 ? 21.434 11.736 -14.424 1.00 98.19 501 TYR A CA 1
ATOM 3858 C C . TYR A 1 501 ? 21.913 12.938 -15.245 1.00 98.19 501 TYR A C 1
ATOM 3860 O O . TYR A 1 501 ? 21.710 12.956 -16.459 1.00 98.19 501 TYR A O 1
ATOM 3868 N N . ILE A 1 502 ? 22.581 13.920 -14.630 1.00 98.19 502 ILE A N 1
ATOM 3869 C CA . ILE A 1 502 ? 23.097 15.093 -15.354 1.00 98.19 502 ILE A CA 1
ATOM 3870 C C . ILE A 1 502 ? 24.155 14.694 -16.382 1.00 98.19 502 ILE A C 1
ATOM 3872 O O . ILE A 1 502 ? 24.111 15.174 -17.515 1.00 98.19 502 ILE A O 1
ATOM 3876 N N . SER A 1 503 ? 25.060 13.781 -16.028 1.00 96.88 503 SER A N 1
ATOM 3877 C CA . SER A 1 503 ? 26.097 13.296 -16.948 1.00 96.88 503 SER A CA 1
ATOM 3878 C C . SER A 1 503 ? 25.504 12.540 -18.145 1.00 96.88 503 SER A C 1
ATOM 3880 O O . SER A 1 503 ? 26.039 12.613 -19.249 1.00 96.88 503 SER A O 1
ATOM 3882 N N . LEU A 1 504 ? 24.386 11.837 -17.937 1.00 95.31 504 LEU A N 1
ATOM 3883 C CA . LEU A 1 504 ? 23.693 11.047 -18.957 1.00 95.31 504 LEU A CA 1
ATOM 3884 C C . LEU A 1 504 ? 22.738 11.881 -19.829 1.00 95.31 504 LEU A C 1
ATOM 3886 O O . LEU A 1 504 ? 22.521 11.539 -20.988 1.00 95.31 504 LEU A O 1
ATOM 3890 N N . SER A 1 505 ? 22.152 12.951 -19.283 1.00 96.44 505 SER A N 1
ATOM 3891 C CA . SER A 1 505 ? 21.094 13.741 -19.940 1.00 96.44 505 SER A CA 1
ATOM 3892 C C . SER A 1 505 ? 21.552 15.095 -20.476 1.00 96.44 505 SER A C 1
ATOM 3894 O O . SER A 1 505 ? 20.911 15.644 -21.371 1.00 96.44 505 SER A O 1
ATOM 3896 N N . ASN A 1 506 ? 22.633 15.654 -19.922 1.00 97.38 506 ASN A N 1
ATOM 3897 C CA . ASN A 1 506 ? 23.049 17.040 -20.129 1.00 97.38 506 ASN A CA 1
ATOM 3898 C C . ASN A 1 506 ? 21.950 18.076 -19.786 1.00 97.38 506 ASN A C 1
ATOM 3900 O O . ASN A 1 506 ? 21.933 19.178 -20.340 1.00 97.38 506 ASN A O 1
ATOM 3904 N N . ASP A 1 507 ? 21.040 17.753 -18.857 1.00 97.75 507 ASP A N 1
ATOM 3905 C CA . ASP A 1 507 ? 19.976 18.647 -18.367 1.00 97.75 507 ASP A CA 1
ATOM 3906 C C . ASP A 1 507 ? 20.526 19.720 -17.402 1.00 97.75 507 ASP A C 1
ATOM 3908 O O . ASP A 1 507 ? 20.203 19.802 -16.213 1.00 97.75 507 ASP A O 1
ATOM 3912 N N . LEU A 1 508 ? 21.436 20.547 -17.922 1.00 98.12 508 LEU A N 1
ATOM 3913 C CA . LEU A 1 508 ? 22.131 21.586 -17.161 1.00 98.12 508 LEU A CA 1
ATOM 3914 C C . LEU A 1 508 ? 21.200 22.724 -16.732 1.00 98.12 508 LEU A C 1
ATOM 3916 O O . LEU A 1 508 ? 21.535 23.481 -15.822 1.00 98.12 508 LEU A O 1
ATOM 3920 N N . GLU A 1 509 ? 20.061 22.897 -17.401 1.00 98.12 509 GLU A N 1
ATOM 3921 C CA . GLU A 1 509 ? 19.068 23.889 -17.003 1.00 98.12 509 GLU A CA 1
ATOM 3922 C C . GLU A 1 509 ? 18.395 23.481 -15.693 1.00 98.12 509 GLU A C 1
ATOM 3924 O O . GLU A 1 509 ? 18.445 24.252 -14.731 1.00 98.12 509 GLU A O 1
ATOM 3929 N N . TRP A 1 510 ? 17.849 22.262 -15.620 1.00 97.81 510 TRP A N 1
ATOM 3930 C CA . TRP A 1 510 ? 17.243 21.765 -14.389 1.00 97.81 510 TRP A CA 1
ATOM 3931 C C . TRP A 1 510 ? 18.278 21.659 -13.266 1.00 97.81 510 TRP A C 1
ATOM 3933 O O . TRP A 1 510 ? 18.010 22.126 -12.161 1.00 97.81 510 TRP A O 1
ATOM 3943 N N . ALA A 1 511 ? 19.499 21.191 -13.565 1.00 98.06 511 ALA A N 1
ATOM 3944 C CA . ALA A 1 511 ? 20.591 21.162 -12.590 1.00 98.06 511 ALA A CA 1
ATOM 3945 C C . ALA A 1 511 ? 20.826 22.529 -11.935 1.00 98.06 511 ALA A C 1
ATOM 3947 O O . ALA A 1 511 ? 20.884 22.618 -10.714 1.00 98.06 511 ALA A O 1
ATOM 3948 N N . ARG A 1 512 ? 20.921 23.614 -12.719 1.00 98.25 512 ARG A N 1
ATOM 3949 C CA . ARG A 1 512 ? 21.119 24.969 -12.169 1.00 98.25 512 ARG A CA 1
ATOM 3950 C C . ARG A 1 512 ? 19.944 25.425 -11.306 1.00 98.25 512 ARG A C 1
ATOM 3952 O O . ARG A 1 512 ? 20.164 26.134 -10.329 1.00 98.25 512 ARG A O 1
ATOM 3959 N N . GLN A 1 513 ? 18.719 25.037 -11.662 1.00 97.81 513 GLN A N 1
ATOM 3960 C CA . GLN A 1 513 ? 17.514 25.387 -10.905 1.00 97.81 513 GLN A CA 1
ATOM 3961 C C . GLN A 1 513 ? 17.435 24.643 -9.566 1.00 97.81 513 GLN A C 1
ATOM 3963 O O . GLN A 1 513 ? 16.923 25.197 -8.594 1.00 97.81 513 GLN A O 1
ATOM 3968 N N . THR A 1 514 ? 17.942 23.410 -9.500 1.00 96.81 514 THR A N 1
ATOM 3969 C CA . THR A 1 514 ? 17.814 22.554 -8.313 1.00 96.81 514 THR A CA 1
ATOM 3970 C C . THR A 1 514 ? 19.105 22.373 -7.525 1.00 96.81 514 THR A C 1
ATOM 3972 O O . THR A 1 514 ? 19.044 21.781 -6.458 1.00 96.81 514 THR A O 1
ATOM 3975 N N . TRP A 1 515 ? 20.256 22.869 -7.993 1.00 95.19 515 TRP A N 1
ATOM 3976 C CA . TRP A 1 515 ? 21.566 22.612 -7.375 1.00 95.19 515 TRP A CA 1
ATOM 3977 C C . TRP A 1 515 ? 21.623 22.964 -5.889 1.00 95.19 515 TRP A C 1
ATOM 3979 O O . TRP A 1 515 ? 22.191 22.216 -5.120 1.00 95.19 515 TRP A O 1
ATOM 3989 N N . LEU A 1 516 ? 20.983 24.056 -5.458 1.00 93.88 516 LEU A N 1
ATOM 3990 C CA . LEU A 1 516 ? 20.968 24.444 -4.038 1.00 93.88 516 LEU A CA 1
ATOM 3991 C C . LEU A 1 516 ? 20.198 23.470 -3.129 1.00 93.88 516 LEU A C 1
ATOM 3993 O O . LEU A 1 516 ? 20.250 23.619 -1.911 1.00 93.88 516 LEU A O 1
ATOM 3997 N N . LYS A 1 517 ? 19.451 22.526 -3.710 1.00 92.88 517 LYS A N 1
ATOM 3998 C CA . LYS A 1 517 ? 18.736 21.472 -2.991 1.00 92.88 517 LYS A CA 1
ATOM 3999 C C . LYS A 1 517 ? 19.528 20.163 -2.902 1.00 92.88 517 LYS A C 1
ATOM 4001 O O . LYS A 1 517 ? 19.107 19.299 -2.147 1.00 92.88 517 LYS A O 1
ATOM 4006 N N . TRP A 1 518 ? 20.603 19.986 -3.666 1.00 91.31 518 TRP A N 1
ATOM 4007 C CA . TRP A 1 518 ? 21.433 18.774 -3.678 1.00 91.31 518 TRP A CA 1
ATOM 4008 C C . TRP A 1 518 ? 22.768 19.054 -2.993 1.00 91.31 518 TRP A C 1
ATOM 4010 O O . TRP A 1 518 ? 23.273 18.130 -2.319 1.00 91.31 518 TRP A O 1
#

Foldseek 3Di:
DPPVVVVVVVVVVVVCVVVVVVVVVVVPPPPPPPVPPPVPVQDWQFFQFKDFACADDDTDHGDAKDKAANGGFKIKTFSVAKFKAKKKWDFFFDPWQFAFAPLLFARRLGAGDDDDDDDIDIDLGIAFIDRMIMGGDDDHDMDIIGTITGRGLFDDQQLQVQDFADDDPDPVVNVVLSRLLRFLRSQWGFFQSSAFRWDFAQVFIKFWAHDWQWFLAALWDAFKKKKWKKAWQAFWWKKFAQAFDLDRWKAKMKIAGAQHDPVRHDPPDDCVLRPHQKIWIKIGNHSQDHPPIDMDGQDIFHHPDGGDHRDMWMWMWGQHPQQWIWIDINNHTRDIDRQQPGDPDPDGHHRTGTMGIHHHHRTMMGIAWIWMANNPPRHTPDTDGNRDCVPPQQRSLRHTFRWGEGALGRHHHSWRALLSLLVSLVSCCNRNVPLVSLVRHLVVQLLLADPVLFTRGTDRRSHRSVSNSQSNQQSRPNRHGDRCPPPVVSRVSNVSSVVSSCVSPVPVVVCVVCVVSD

pLDDT: mean 86.55, std 17.17, range [24.19, 98.88]

Organism: NCBI:txid108018

InterPro domains:
  IPR012341 Six-hairpin glycosidase-like superfamily [G3DSA:1.50.10.10] (392-518)
  IPR035396 Alpha-L-rhamnosidase, six-hairpin glycosidase domain [PF17389] (378-459)

Sequence (518 aa):
MSHRLMLWACVVCLVLNLLGSVIAASLKDAPSTKISQKTSNATIFRPRRLALATSPQLPTNQFETFQLSIERPFATLGYGQEVAGYPIFEVARLTGPYPFSVALSNTYRVETFNITKTGPIEAYFLQGGQRWQSIRLLTDGTIILSDVGFRAAIPGTEPSAQGGSFESDDDLLNGIWKLGAVAANAACVEKGTQKAIWNVSSDGTIVRGMRPAIGANGTALEEYTLQFDVKIERGGMTWAVAFPFGYPNQGLLLSLTSELPSETSFVNTNFSLTPRNSITLGFGFSLVNQTTLSSYNLGTFSIPFPVHENIWYRIKTALSPNQHLAVFLNETQVFNVSLSGYYIGDSSIGTKGSFGFGGWQDQASTIKNVFIHNTTAGELLYSNSMTDPVIVLPEYGVHENYASVCLDGPKRDRLVWLGDFYHTVRIVAASTGKLDILRGTLQYFLDWQRPNALFPISPLIGYDPLTTSDAFATGASDGVENYGASLPDYQILGLISFTDYISLSNDLEWARQTWLKW

Radius of gyration: 26.6 Å; chains: 1; bounding box: 91×78×60 Å